Protein AF-0000000084337939 (afdb_homodimer)

Sequence (664 aa):
MADQPFLQAKAVSKIYNGKHAAGVRNITIDIKPAIITAIIGESGSGKSTLLRLLYGLLSPQEGRVSFKGEMIWGPEEKLIPGHDQMKMVTQHADDLNLFANVWDNIATLLPNTNLAYKKERSEQLLRQLNMLHMADKKVAMLSGGEKQRVAIARALALKPEVLFLDEPFNQVDTSFREGLQRDIRRIVDETGIAVIMVSHDPAEVLSMADELVVIRNGEIIEHGAPQELYNHPQNFYTAKLLSNCTVLDNQQAKSLGIETELQKVVIYPEWISIVQSFMPKKWIVTHSLFKGPYEELVLTHDDVSIKMFNLEMGKYPLGKGVNIKVSKHLAYMADQPFLQAKAVSKIYNGKHAAGVRNITIDIKPAIITAIIGESGSGKSTLLRLLYGLLSPQEGRVSFKGEMIWGPEEKLIPGHDQMKMVTQHADDLNLFANVWDNIATLLPNTNLAYKKERSEQLLRQLNMLHMADKKVAMLSGGEKQRVAIARALALKPEVLFLDEPFNQVDTSFREGLQRDIRRIVDETGIAVIMVSHDPAEVLSMADELVVIRNGEIIEHGAPQELYNHPQNFYTAKLLSNCTVLDNQQAKSLGIETELQKVVIYPEWISIVQSFMPKKWIVTHSLFKGPYEELVLTHDDVSIKMFNLEMGKYPLGKGVNIKVSKHLAY

Foldseek 3Di:
DPQFFAKWWAQFWDFDPDDLRQAAGGETDTFHFLFEEEEAEDPSLHQVRVLQCSFQQDPTPDTFIDGRRHTRHHVVVDVDGGDPLEEEDEQVLVQADQAAFLLCSQLVVDDPPDVPCSVVLSCVLCVLLVNNVRRRPGNVPDASLNSLSSSVSNRPSVPHQEYEYEASPVRPDPVSNVSRLVSVQVCSNVRRHYYYYYDQALVSCLVRGQKYFYGGNNYTDDIDGSVCCAQPNPDPNSVVSNAVWDKDAQVLVVVQVDHDPFGIKIAGQAQKDFDDDPDDFFWFFADWDDPDQWIWTWIDGDHDIGIHTGRPPPPHDGGDGTHMHGRDMDGD/DPQFFAKWWAQFWDFDPDDLRQAAGGETDTFHFLFEEEEAEDPSLHQVRVLQCSFQQDPTPDTFIDGSRHTRHHVVVDVDGGDPLEEEDEQVLVPADQAAFLLCSQLVVDDPPDVPCSVVLSCVLCVLLVNNVRRRPGNVPDASLNSLSSSVSNRPSVPHQEYEYEASPVRPDPVSNVSRLVSVQVCSNVRRHYYYYYDQALVSCLVRGQKYFYGGNNYTDDIDGSVCCAQPNPDPNSVVSNAVWDKDAQVLVVVQVDHDPFGIKIAGQAQKDFDDDPDDFFWFFADWDDPDQWIWTWIDGDHDIGIHTGRPPPPHDGGDGTHMHGRDMDGD

InterPro domains:
  IPR003439 ABC transporter-like, ATP-binding domain [PF00005] (25-170)
  IPR003439 ABC transporter-like, ATP-binding domain [PS50893] (7-242)
  IPR003593 AAA+ ATPase domain [SM00382] (33-219)
  IPR017871 ABC transporter-like, conserved site [PS00211] (142-156)
  IPR027417 P-loop containing nucleoside triphosphate hydrolase [G3DSA:3.40.50.300] (5-282)
  IPR027417 P-loop containing nucleoside triphosphate hydrolase [SSF52540] (4-248)
  IPR050093 ABC Transporter, Small Molecule Importer [PTHR42781] (1-305)

Solvent-accessible surface area (backbone atoms only — not comparable to full-atom values): 34999 Å² total; per-residue (Å²): 127,84,84,67,56,47,34,33,34,45,46,25,20,36,72,49,93,59,92,71,73,40,24,34,49,59,33,65,49,76,45,65,72,43,37,33,38,22,38,34,40,59,86,73,13,20,65,66,53,51,51,31,39,73,42,7,59,35,61,61,77,35,57,47,35,27,49,65,73,38,74,56,56,16,45,90,76,31,95,62,59,40,43,90,52,42,35,75,40,53,68,71,45,77,84,62,55,47,84,36,27,43,44,53,57,34,37,68,78,40,63,79,87,42,58,66,56,31,52,51,54,43,49,51,42,25,52,61,63,72,38,56,92,45,31,78,38,43,40,66,75,45,50,61,45,52,43,43,47,50,44,49,40,36,48,48,65,76,61,36,55,32,39,36,29,45,36,72,54,78,66,30,44,60,77,50,39,59,54,51,53,52,35,53,52,48,48,26,72,74,70,43,29,15,35,41,34,35,43,59,48,41,49,56,45,36,41,63,25,60,33,33,35,34,31,51,82,13,24,74,76,48,71,44,44,36,68,51,46,67,76,58,41,89,42,70,66,52,42,49,64,59,35,89,48,35,80,32,40,39,74,58,30,44,80,73,72,42,86,61,92,41,59,36,35,38,32,49,21,74,31,36,44,81,44,90,65,92,59,82,54,60,30,27,27,73,41,75,34,41,47,76,77,35,27,43,35,30,33,34,40,93,93,40,70,43,53,27,57,35,72,60,74,82,73,73,49,76,67,39,65,38,37,73,48,74,79,53,72,46,74,75,128,82,83,66,56,48,33,33,34,44,46,25,22,35,72,49,95,60,92,68,73,39,22,34,48,59,33,64,49,77,47,64,74,44,37,34,36,24,38,34,42,58,84,72,14,20,66,68,52,50,51,31,38,73,42,6,60,35,62,61,77,36,59,48,35,28,46,66,73,37,72,56,56,15,45,90,76,29,95,63,58,40,45,89,52,42,36,76,41,53,67,72,43,77,83,59,54,46,85,36,27,44,45,53,58,34,37,67,79,40,63,78,86,42,58,67,56,31,52,51,52,42,50,49,44,24,52,62,63,71,38,55,94,44,31,79,38,43,41,65,76,46,48,61,45,53,41,44,48,50,42,49,40,36,48,47,66,77,60,38,55,33,40,35,31,45,35,72,56,79,65,29,46,62,76,50,38,58,56,50,52,51,34,52,53,48,49,26,73,74,69,43,30,15,34,41,33,35,45,58,49,41,50,58,46,36,41,62,26,60,31,33,35,35,31,50,83,15,25,72,77,49,71,43,44,34,68,52,46,66,77,58,41,87,43,71,66,51,42,48,64,60,35,90,49,35,79,31,41,39,73,58,30,44,80,74,71,42,85,61,91,41,61,36,35,38,32,47,22,73,30,36,44,80,45,93,66,92,58,81,54,62,30,27,27,73,43,76,32,41,46,76,78,35,25,42,36,30,33,35,41,94,94,40,72,43,53,27,58,36,72,62,74,82,73,74,49,77,68,39,62,37,37,75,47,72,78,53,71,45,75,76

Nearest PDB structures (foldseek):
  1z47-assembly1_B-2  TM=8.584E-01  e=7.771E-30  Alicyclobacillus acidocaldarius
  2it1-assembly1_B  TM=7.728E-01  e=3.996E-30  Pyrococcus horikoshii
  3fvq-assembly1_B  TM=7.270E-01  e=9.755E-27  Neisseria gonorrhoeae FA 1090
  3fvq-assembly1_A  TM=7.275E-01  e=2.274E-26  Neisseria gonorrhoeae FA 1090
  4hzi-assembly1_A  TM=7.773E-01  e=5.759E-18  Leptospira interrogans serovar Copenhageni str. Fiocruz L1-130

Secondary structure (DSSP, 8-state):
-----SEEEEEEEEE-SSSS--EEEEEEEEEPTTSEEEEE--TTSSHHHHHHHHHTSS--SEEEEEETTEEPP-TTT-SS-S-TTEEEE-TT-TT--TTSBHHHHHHTTS-TT-HHHHHHHHHHHHHHTT-GGGTTSBGGGS-HHHHHHHHHHHHHHT--SEEEEESTTTTS-HHHHHHHHHHHHHHHHHH--EEEEEES-HHHHHHH-SEEEEEETTEEEEEE-HHHHHHS-SSHHHHHHHS--EEE-HHHHHTTT---SSS-EEE-GGGEEEE--SSPP-EEEEEEEE-SSSEEEEEEETTEEEEEEE-STTSS-TT-EEEEEE---EE-/-----SEEEEEEEEE-SSSS--EEEEEEEEEPTTSEEEEE--TTSSHHHHHHHHHTSS--SEEEEEETTEEPP-TTT-SS-S-TTEEEE-TT-TTS-TTSBHHHHHHTTS-TT-HHHHHHHHHHHHHHTT-GGGTTSBGGGS-HHHHHHHHHHHHHHT--SEEEEESTTTTS-HHHHHHHHHHHHHHHHHH--EEEEEES-HHHHHHH-SEEEEEETTEEEEEE-HHHHHHS-SSHHHHHHHS--EEE-HHHHHTTT---SSS-EEE-GGGEEEE--SSPP-EEEEEEEE-SSSEEEEEEETTEEEEEEE-STTSS-TT-EEEEEE---EE-

Structure (mmCIF, N/CA/C/O backbone):
data_AF-0000000084337939-model_v1
#
loop_
_entity.id
_entity.type
_entity.pdbx_description
1 polymer 'ABC transporter domain-containing protein'
#
loop_
_atom_site.group_PDB
_atom_site.id
_atom_site.type_symbol
_atom_site.label_atom_id
_atom_site.label_alt_id
_atom_site.label_comp_id
_atom_site.label_asym_id
_atom_site.label_entity_id
_atom_site.label_seq_id
_atom_site.pdbx_PDB_ins_code
_atom_site.Cartn_x
_atom_site.Cartn_y
_atom_site.Cartn_z
_atom_site.occupancy
_atom_site.B_iso_or_equiv
_atom_site.auth_seq_id
_atom_site.auth_comp_id
_atom_site.auth_asym_id
_atom_site.auth_atom_id
_atom_site.pdbx_PDB_model_num
ATOM 1 N N . MET A 1 1 ? 16.766 39.406 16.25 1 34.69 1 MET A N 1
ATOM 2 C CA . MET A 1 1 ? 16.531 38.219 17.078 1 34.69 1 MET A CA 1
ATOM 3 C C . MET A 1 1 ? 16.438 36.969 16.219 1 34.69 1 MET A C 1
ATOM 5 O O . MET A 1 1 ? 15.719 36.938 15.219 1 34.69 1 MET A O 1
ATOM 9 N N . ALA A 1 2 ? 17.344 36.156 16.141 1 52.28 2 ALA A N 1
ATOM 10 C CA . ALA A 1 2 ? 17.453 35 15.25 1 52.28 2 ALA A CA 1
ATOM 11 C C . ALA A 1 2 ? 16.203 34.156 15.305 1 52.28 2 ALA A C 1
ATOM 13 O O . ALA A 1 2 ? 15.703 33.844 16.391 1 52.28 2 ALA A O 1
ATOM 14 N N . ASP A 1 3 ? 15.25 34.062 14.266 1 68.69 3 ASP A N 1
ATOM 15 C CA . ASP A 1 3 ? 13.977 33.375 14.148 1 68.69 3 ASP A CA 1
ATOM 16 C C . ASP A 1 3 ? 14.062 31.969 14.773 1 68.69 3 ASP A C 1
ATOM 18 O O . ASP A 1 3 ? 14.93 31.172 14.414 1 68.69 3 ASP A O 1
ATOM 22 N N . GLN A 1 4 ? 13.617 31.656 15.898 1 84.31 4 GLN A N 1
ATOM 23 C CA . GLN A 1 4 ? 13.594 30.422 16.703 1 84.31 4 GLN A CA 1
ATOM 24 C C . GLN A 1 4 ? 12.977 29.281 15.914 1 84.31 4 GLN A C 1
ATOM 26 O O . GLN A 1 4 ? 11.938 29.438 15.273 1 84.31 4 GLN A O 1
ATOM 31 N N . PRO A 1 5 ? 13.773 28.156 15.93 1 90 5 PRO A N 1
ATOM 32 C CA . PRO A 1 5 ? 13.234 27 15.195 1 90 5 PRO A CA 1
ATOM 33 C C . PRO A 1 5 ? 11.945 26.469 15.82 1 90 5 PRO A C 1
ATOM 35 O O . PRO A 1 5 ? 11.781 26.5 17.047 1 90 5 PRO A O 1
ATOM 38 N N . PHE A 1 6 ? 11.047 26.047 15.055 1 95.19 6 PHE A N 1
ATOM 39 C CA . PHE A 1 6 ? 9.75 25.531 15.477 1 95.19 6 PHE A CA 1
ATOM 40 C C . PHE A 1 6 ? 9.906 24.219 16.234 1 95.19 6 PHE A C 1
ATOM 42 O O . PHE A 1 6 ? 9.75 24.172 17.453 1 95.19 6 PHE A O 1
ATOM 49 N N . LEU A 1 7 ? 10.398 23.188 15.688 1 96.12 7 LEU A N 1
ATOM 50 C CA . LEU A 1 7 ? 10.758 21.906 16.266 1 96.12 7 LEU A CA 1
ATOM 51 C C . LEU A 1 7 ? 12.102 21.422 15.734 1 96.12 7 LEU A C 1
ATOM 53 O O . LEU A 1 7 ? 12.266 21.25 14.523 1 96.12 7 LEU A O 1
ATOM 57 N N . GLN A 1 8 ? 13.008 21.172 16.688 1 95.94 8 GLN A N 1
ATOM 58 C CA . GLN A 1 8 ? 14.367 20.906 16.234 1 95.94 8 GLN A CA 1
ATOM 59 C C . GLN A 1 8 ? 14.992 19.766 17.047 1 95.94 8 GLN A C 1
ATOM 61 O O . GLN A 1 8 ? 14.844 19.703 18.266 1 95.94 8 GLN A O 1
ATOM 66 N N . ALA A 1 9 ? 15.586 18.891 16.359 1 95.88 9 ALA A N 1
ATOM 67 C CA . ALA A 1 9 ? 16.531 17.938 16.938 1 95.88 9 ALA A CA 1
ATOM 68 C C . ALA A 1 9 ? 17.953 18.281 16.562 1 95.88 9 ALA A C 1
ATOM 70 O O . ALA A 1 9 ? 18.266 18.484 15.383 1 95.88 9 ALA A O 1
ATOM 71 N N . LYS A 1 10 ? 18.797 18.359 17.562 1 95.88 10 LYS A N 1
ATOM 72 C CA . LYS A 1 10 ? 20.203 18.688 17.328 1 95.88 10 LYS A CA 1
ATOM 73 C C . LYS A 1 10 ? 21.109 17.578 17.828 1 95.88 10 LYS A C 1
ATOM 75 O O . LYS A 1 10 ? 21.25 17.375 19.031 1 95.88 10 LYS A O 1
ATOM 80 N N . ALA A 1 11 ? 21.781 16.859 16.859 1 96.56 11 ALA A N 1
ATOM 81 C CA . ALA A 1 11 ? 22.75 15.812 17.125 1 96.56 11 ALA A CA 1
ATOM 82 C C . ALA A 1 11 ? 22.188 14.766 18.078 1 96.56 11 ALA A C 1
ATOM 84 O O . ALA A 1 11 ? 22.844 14.391 19.062 1 96.56 11 ALA A O 1
ATOM 85 N N . VAL A 1 12 ? 21.047 14.359 17.828 1 95.19 12 VAL A N 1
ATOM 86 C CA . VAL A 1 12 ? 20.312 13.469 18.734 1 95.19 12 VAL A CA 1
ATOM 87 C C . VAL A 1 12 ? 20.688 12.023 18.453 1 95.19 12 VAL A C 1
ATOM 89 O O . VAL A 1 12 ? 20.75 11.602 17.297 1 95.19 12 VAL A O 1
ATOM 92 N N . SER A 1 13 ? 21 11.344 19.516 1 94.5 13 SER A N 1
ATOM 93 C CA . SER A 1 13 ? 21.297 9.922 19.422 1 94.5 13 SER A CA 1
ATOM 94 C C . SER A 1 13 ? 20.547 9.125 20.484 1 94.5 13 SER A C 1
ATOM 96 O O . SER A 1 13 ? 20.344 9.617 21.609 1 94.5 13 SER A O 1
ATOM 98 N N . LYS A 1 14 ? 20.031 8.055 20.141 1 91.62 14 LYS A N 1
ATOM 99 C CA . LYS A 1 14 ? 19.422 7.07 21.016 1 91.62 14 LYS A CA 1
ATOM 100 C C . LYS A 1 14 ? 19.656 5.652 20.5 1 91.62 14 LYS A C 1
ATOM 102 O O . LYS A 1 14 ? 19.094 5.258 19.484 1 91.62 14 LYS A O 1
ATOM 107 N N . ILE A 1 15 ? 20.5 4.914 21.188 1 84.06 15 ILE A N 1
ATOM 108 C CA . ILE A 1 15 ? 20.828 3.561 20.781 1 84.06 15 ILE A CA 1
ATOM 109 C C . ILE A 1 15 ? 20.312 2.559 21.797 1 84.06 15 ILE A C 1
ATOM 111 O O . ILE A 1 15 ? 20.469 2.762 23.016 1 84.06 15 ILE A O 1
ATOM 115 N N . TYR A 1 16 ? 19.422 1.745 21.453 1 75.06 16 TYR A N 1
ATOM 116 C CA . TYR A 1 16 ? 18.891 0.717 22.344 1 75.06 16 TYR A CA 1
ATOM 117 C C . TYR A 1 16 ? 19.922 -0.386 22.562 1 75.06 16 TYR A C 1
ATOM 119 O O . TYR A 1 16 ? 20.719 -0.698 21.672 1 75.06 16 TYR A O 1
ATOM 127 N N . ASN A 1 17 ? 20.188 -0.694 23.891 1 61.44 17 ASN A N 1
ATOM 128 C CA . ASN A 1 17 ? 21.094 -1.763 24.281 1 61.44 17 ASN A CA 1
ATOM 129 C C . ASN A 1 17 ? 20.625 -3.119 23.781 1 61.44 17 ASN A C 1
ATOM 131 O O . ASN A 1 17 ? 19.422 -3.381 23.703 1 61.44 17 ASN A O 1
ATOM 135 N N . GLY A 1 18 ? 21.344 -3.783 22.797 1 52.69 18 GLY A N 1
ATOM 136 C CA . GLY A 1 18 ? 21.203 -5.125 22.25 1 52.69 18 GLY A CA 1
ATOM 137 C C . GLY A 1 18 ? 21.719 -5.246 20.828 1 52.69 18 GLY A C 1
ATOM 138 O O . GLY A 1 18 ? 22.219 -4.277 20.25 1 52.69 18 GLY A O 1
ATOM 139 N N . LYS A 1 19 ? 21.734 -6.465 20.375 1 44.91 19 LYS A N 1
ATOM 140 C CA . LYS A 1 19 ? 22.391 -6.891 19.141 1 44.91 19 LYS A CA 1
ATOM 141 C C . LYS A 1 19 ? 21.859 -6.113 17.938 1 44.91 19 LYS A C 1
ATOM 143 O O . LYS A 1 19 ? 22.469 -6.125 16.859 1 44.91 19 LYS A O 1
ATOM 148 N N . HIS A 1 20 ? 20.641 -5.82 17.828 1 48.59 20 HIS A N 1
ATOM 149 C CA . HIS A 1 20 ? 20.188 -5.078 16.656 1 48.59 20 HIS A CA 1
ATOM 150 C C . HIS A 1 20 ? 20.078 -3.588 16.953 1 48.59 20 HIS A C 1
ATOM 152 O O . HIS A 1 20 ? 19.172 -3.156 17.656 1 48.59 20 HIS A O 1
ATOM 158 N N . ALA A 1 21 ? 21.188 -2.971 17 1 50.62 21 ALA A N 1
ATOM 159 C CA . ALA A 1 21 ? 21.391 -1.545 17.234 1 50.62 21 ALA A CA 1
ATOM 160 C C . ALA A 1 21 ? 20.328 -0.715 16.531 1 50.62 21 ALA A C 1
ATOM 162 O O . ALA A 1 21 ? 20.422 -0.474 15.32 1 50.62 21 ALA A O 1
ATOM 163 N N . ALA A 1 22 ? 18.938 -0.83 16.984 1 64.31 22 ALA A N 1
ATOM 164 C CA . ALA A 1 22 ? 17.875 0.017 16.438 1 64.31 22 ALA A CA 1
ATOM 165 C C . ALA A 1 22 ? 17.812 1.359 17.156 1 64.31 22 ALA A C 1
ATOM 167 O O . ALA A 1 22 ? 18.203 1.465 18.312 1 64.31 22 ALA A O 1
ATOM 168 N N . GLY A 1 23 ? 17.891 2.375 16.422 1 85.81 23 GLY A N 1
ATOM 169 C CA . GLY A 1 23 ? 17.766 3.729 16.938 1 85.81 23 GLY A CA 1
ATOM 170 C C . GLY A 1 23 ? 18.172 4.789 15.93 1 85.81 23 GLY A C 1
ATOM 171 O O . GLY A 1 23 ? 17.969 4.629 14.727 1 85.81 23 GLY A O 1
ATOM 172 N N . VAL A 1 24 ? 18.531 5.914 16.516 1 93.88 24 VAL A N 1
ATOM 173 C CA . VAL A 1 24 ? 18.953 7.035 15.688 1 93.88 24 VAL A CA 1
ATOM 174 C C . VAL A 1 24 ? 20.328 7.52 16.125 1 93.88 24 VAL A C 1
ATOM 176 O O . VAL A 1 24 ? 20.688 7.41 17.297 1 93.88 24 VAL A O 1
ATOM 179 N N . ARG A 1 25 ? 21.125 7.969 15.141 1 93.88 25 ARG A N 1
ATOM 180 C CA . ARG A 1 25 ? 22.5 8.414 15.367 1 93.88 25 ARG A CA 1
ATOM 181 C C . ARG A 1 25 ? 22.719 9.82 14.82 1 93.88 25 ARG A C 1
ATOM 183 O O . ARG A 1 25 ? 22.641 10.047 13.609 1 93.88 25 ARG A O 1
ATOM 190 N N . ASN A 1 26 ? 22.969 10.719 15.719 1 95.25 26 ASN A N 1
ATOM 191 C CA . ASN A 1 26 ? 23.406 12.07 15.398 1 95.25 26 ASN A CA 1
ATOM 192 C C . ASN A 1 26 ? 22.453 12.75 14.414 1 95.25 26 ASN A C 1
ATOM 194 O O . ASN A 1 26 ? 22.891 13.273 13.383 1 95.25 26 ASN A O 1
ATOM 198 N N . ILE A 1 27 ? 21.266 12.711 14.703 1 96.31 27 ILE A N 1
ATOM 199 C CA . ILE A 1 27 ? 20.234 13.289 13.836 1 96.31 27 ILE A CA 1
ATOM 200 C C . ILE A 1 27 ? 20.078 14.773 14.141 1 96.31 27 ILE A C 1
ATOM 202 O O . ILE A 1 27 ? 19.891 15.164 15.297 1 96.31 27 ILE A O 1
ATOM 206 N N . THR A 1 28 ? 20.25 15.57 13.172 1 96.75 28 THR A N 1
ATOM 207 C CA . THR A 1 28 ? 19.906 16.984 13.211 1 96.75 28 THR A CA 1
ATOM 208 C C . THR A 1 28 ? 18.844 17.312 12.164 1 96.75 28 THR A C 1
ATOM 210 O O . THR A 1 28 ? 19.016 17 10.977 1 96.75 28 THR A O 1
ATOM 213 N N . ILE A 1 29 ? 17.781 17.875 12.617 1 96.06 29 ILE A N 1
ATOM 214 C CA . ILE A 1 29 ? 16.703 18.188 11.688 1 96.06 29 ILE A CA 1
ATOM 215 C C . ILE A 1 29 ? 15.867 19.344 12.242 1 96.06 29 ILE A C 1
ATOM 217 O O . ILE A 1 29 ? 15.672 19.453 13.453 1 96.06 29 ILE A O 1
ATOM 221 N N . ASP A 1 30 ? 15.43 20.172 11.352 1 95.94 30 ASP A N 1
ATOM 222 C CA . ASP A 1 30 ? 14.523 21.281 11.656 1 95.94 30 ASP A CA 1
ATOM 223 C C . ASP A 1 30 ? 13.164 21.078 10.977 1 95.94 30 ASP A C 1
ATOM 225 O O . ASP A 1 30 ? 13.078 21.062 9.75 1 95.94 30 ASP A O 1
ATOM 229 N N . ILE A 1 31 ? 12.188 20.969 11.789 1 96.12 31 ILE A N 1
ATOM 230 C CA . ILE A 1 31 ? 10.828 20.812 11.273 1 96.12 31 ILE A CA 1
ATOM 231 C C . ILE A 1 31 ? 10.141 22.188 11.234 1 96.12 31 ILE A C 1
ATOM 233 O O . ILE A 1 31 ? 10.133 22.906 12.234 1 96.12 31 ILE A O 1
ATOM 237 N N . LYS A 1 32 ? 9.562 22.5 10.102 1 96.19 32 LYS A N 1
ATOM 238 C CA . LYS A 1 32 ? 8.883 23.766 9.914 1 96.19 32 LYS A CA 1
ATOM 239 C C . LYS A 1 32 ? 7.414 23.688 10.336 1 96.19 32 LYS A C 1
ATOM 241 O O . LYS A 1 32 ? 6.824 22.594 10.312 1 96.19 32 LYS A O 1
ATOM 246 N N . PRO A 1 33 ? 6.895 24.766 10.75 1 96.06 33 PRO A N 1
ATOM 247 C CA . PRO A 1 33 ? 5.473 24.797 11.102 1 96.06 33 PRO A CA 1
ATOM 248 C C . PRO A 1 33 ? 4.566 24.781 9.867 1 96.06 33 PRO A C 1
ATOM 250 O O . PRO A 1 33 ? 5.016 25.094 8.766 1 96.06 33 PRO A O 1
ATOM 253 N N . ALA A 1 34 ? 3.369 24.297 10.016 1 96.62 34 ALA A N 1
ATOM 254 C CA . ALA A 1 34 ? 2.242 24.484 9.102 1 96.62 34 ALA A CA 1
ATOM 255 C C . ALA A 1 34 ? 2.445 23.688 7.816 1 96.62 34 ALA A C 1
ATOM 257 O O . ALA A 1 34 ? 1.892 24.031 6.77 1 96.62 34 ALA A O 1
ATOM 258 N N . ILE A 1 35 ? 3.322 22.672 7.871 1 97.25 35 ILE A N 1
ATOM 259 C CA . ILE A 1 35 ? 3.506 21.828 6.695 1 97.25 35 ILE A CA 1
ATOM 260 C C . ILE A 1 35 ? 3.531 20.359 7.117 1 97.25 35 ILE A C 1
ATOM 262 O O . ILE A 1 35 ? 3.521 20.047 8.312 1 97.25 35 ILE A O 1
ATOM 266 N N . ILE A 1 36 ? 3.518 19.516 6.184 1 97.94 36 ILE A N 1
ATOM 267 C CA . ILE A 1 36 ? 3.652 18.078 6.406 1 97.94 36 ILE A CA 1
ATOM 268 C C . ILE A 1 36 ? 5.086 17.641 6.125 1 97.94 36 ILE A C 1
ATOM 270 O O . ILE A 1 36 ? 5.57 17.766 4.996 1 97.94 36 ILE A O 1
ATOM 274 N N . THR A 1 37 ? 5.746 17.203 7.152 1 98.44 37 THR A N 1
ATOM 275 C CA . THR A 1 37 ? 7.051 16.562 7.02 1 98.44 37 THR A CA 1
ATOM 276 C C . THR A 1 37 ? 6.926 15.047 7.102 1 98.44 37 THR A C 1
ATOM 278 O O . THR A 1 37 ? 6.441 14.516 8.102 1 98.44 37 THR A O 1
ATOM 281 N N . ALA A 1 38 ? 7.34 14.398 6.039 1 98.12 38 ALA A N 1
ATOM 282 C CA . ALA A 1 38 ? 7.277 12.938 6.027 1 98.12 38 ALA A CA 1
ATOM 283 C C . ALA A 1 38 ? 8.664 12.328 6.188 1 98.12 38 ALA A C 1
ATOM 285 O O . ALA A 1 38 ? 9.641 12.836 5.625 1 98.12 38 ALA A O 1
ATOM 286 N N . ILE A 1 39 ? 8.711 11.297 6.957 1 97.44 39 ILE A N 1
ATOM 287 C CA . ILE A 1 39 ? 9.93 10.516 7.172 1 97.44 39 ILE A CA 1
ATOM 288 C C . ILE A 1 39 ? 9.758 9.125 6.574 1 97.44 39 ILE A C 1
ATOM 290 O O . ILE A 1 39 ? 8.797 8.414 6.883 1 97.44 39 ILE A O 1
ATOM 294 N N . ILE A 1 40 ? 10.703 8.758 5.691 1 96.06 40 ILE A N 1
ATOM 295 C CA . ILE A 1 40 ? 10.625 7.453 5.043 1 96.06 40 ILE A CA 1
ATOM 296 C C . ILE A 1 40 ? 11.938 6.703 5.223 1 96.06 40 ILE A C 1
ATOM 298 O O . ILE A 1 40 ? 13 7.32 5.348 1 96.06 40 ILE A O 1
ATOM 302 N N . GLY A 1 41 ? 11.891 5.457 5.27 1 91.69 41 GLY A N 1
ATOM 303 C CA . GLY A 1 41 ? 13.008 4.539 5.441 1 91.69 41 GLY A CA 1
ATOM 304 C C . GLY A 1 41 ? 12.578 3.094 5.582 1 91.69 41 GLY A C 1
ATOM 305 O O . GLY A 1 41 ? 11.391 2.811 5.781 1 91.69 41 GLY A O 1
ATOM 306 N N . GLU A 1 42 ? 13.547 2.24 5.43 1 85.25 42 GLU A N 1
ATOM 307 C CA . GLU A 1 42 ? 13.258 0.817 5.586 1 85.25 42 GLU A CA 1
ATOM 308 C C . GLU A 1 42 ? 12.875 0.486 7.023 1 85.25 42 GLU A C 1
ATOM 310 O O . GLU A 1 42 ? 13.047 1.311 7.926 1 85.25 42 GLU A O 1
ATOM 315 N N . SER A 1 43 ? 12.273 -0.682 7.164 1 78.38 43 SER A N 1
ATOM 316 C CA . SER A 1 43 ? 11.953 -1.13 8.516 1 78.38 43 SER A CA 1
ATOM 317 C C . SER A 1 43 ? 13.195 -1.165 9.398 1 78.38 43 SER A C 1
ATOM 319 O O . SER A 1 43 ? 14.266 -1.601 8.961 1 78.38 43 SER A O 1
ATOM 321 N N . GLY A 1 44 ? 13.055 -0.678 10.539 1 79.12 44 GLY A N 1
ATOM 322 C CA . GLY A 1 44 ? 14.172 -0.689 11.477 1 79.12 44 GLY A CA 1
ATOM 323 C C . GLY A 1 44 ? 15.133 0.465 11.281 1 79.12 44 GLY A C 1
ATOM 324 O O . GLY A 1 44 ? 16.188 0.51 11.898 1 79.12 44 GLY A O 1
ATOM 325 N N . SER A 1 45 ? 14.758 1.383 10.453 1 87.75 45 SER A N 1
ATOM 326 C CA . SER A 1 45 ? 15.695 2.457 10.133 1 87.75 45 SER A CA 1
ATOM 327 C C . SER A 1 45 ? 15.719 3.518 11.227 1 87.75 45 SER A C 1
ATOM 329 O O . SER A 1 45 ? 16.562 4.406 11.219 1 87.75 45 SER A O 1
ATOM 331 N N . GLY A 1 46 ? 14.742 3.473 12.141 1 89.75 46 GLY A N 1
ATOM 332 C CA . GLY A 1 46 ? 14.75 4.41 13.25 1 89.75 46 GLY A CA 1
ATOM 333 C C . GLY A 1 46 ? 13.625 5.422 13.188 1 89.75 46 GLY A C 1
ATOM 334 O O . GLY A 1 46 ? 13.555 6.336 14.016 1 89.75 46 GLY A O 1
ATOM 335 N N . LYS A 1 47 ? 12.703 5.301 12.25 1 91.81 47 LYS A N 1
ATOM 336 C CA . LYS A 1 47 ? 11.625 6.266 12.031 1 91.81 47 LYS A CA 1
ATOM 337 C C . LYS A 1 47 ? 10.805 6.473 13.297 1 91.81 47 LYS A C 1
ATOM 339 O O . LYS A 1 47 ? 10.625 7.605 13.75 1 91.81 47 LYS A O 1
ATOM 344 N N . SER A 1 48 ? 10.375 5.375 13.977 1 88.19 48 SER A N 1
ATOM 345 C CA . SER A 1 48 ? 9.539 5.449 15.172 1 88.19 48 SER A CA 1
ATOM 346 C C . SER A 1 48 ? 10.32 6.016 16.344 1 88.19 48 SER A C 1
ATOM 348 O O . SER A 1 48 ? 9.781 6.789 17.141 1 88.19 48 SER A O 1
ATOM 350 N N . THR A 1 49 ? 11.539 5.645 16.469 1 90.56 49 THR A N 1
ATOM 351 C CA . THR A 1 49 ? 12.383 6.188 17.516 1 90.56 49 THR A CA 1
ATOM 352 C C . THR A 1 49 ? 12.508 7.703 17.375 1 90.56 49 THR A C 1
ATOM 354 O O . THR A 1 49 ? 12.375 8.43 18.359 1 90.56 49 THR A O 1
ATOM 357 N N . LEU A 1 50 ? 12.742 8.094 16.172 1 94.06 50 LEU A N 1
ATOM 358 C CA . LEU A 1 50 ? 12.875 9.531 15.938 1 94.06 50 LEU A CA 1
ATOM 359 C C . LEU A 1 50 ? 11.578 10.258 16.297 1 94.06 50 LEU A C 1
ATOM 361 O O . LEU A 1 50 ? 11.617 11.297 16.969 1 94.06 50 LEU A O 1
ATOM 365 N N . LEU A 1 51 ? 10.43 9.719 15.906 1 93.56 51 LEU A N 1
ATOM 366 C CA . LEU A 1 51 ? 9.148 10.328 16.219 1 93.56 51 LEU A CA 1
ATOM 367 C C . LEU A 1 51 ? 8.953 10.445 17.719 1 93.56 51 LEU A C 1
ATOM 369 O O . LEU A 1 51 ? 8.523 11.492 18.219 1 93.56 51 LEU A O 1
ATOM 373 N N . ARG A 1 52 ? 9.312 9.453 18.438 1 91.81 52 ARG A N 1
ATOM 374 C CA . ARG A 1 52 ? 9.133 9.422 19.891 1 91.81 52 ARG A CA 1
ATOM 375 C C . ARG A 1 52 ? 10.07 10.406 20.578 1 91.81 52 ARG A C 1
ATOM 377 O O . ARG A 1 52 ? 9.719 10.992 21.594 1 91.81 52 ARG A O 1
ATOM 384 N N . LEU A 1 53 ? 11.211 10.547 20.016 1 92.94 53 LEU A N 1
ATOM 385 C CA . LEU A 1 53 ? 12.148 11.531 20.531 1 92.94 53 LEU A CA 1
ATOM 386 C C . LEU A 1 53 ? 11.625 12.945 20.328 1 92.94 53 LEU A C 1
ATOM 388 O O . LEU A 1 53 ? 11.664 13.766 21.25 1 92.94 53 LEU A O 1
ATOM 392 N N . LEU A 1 54 ? 11.117 13.164 19.125 1 94.56 54 LEU A N 1
ATOM 393 C CA . LEU A 1 54 ? 10.594 14.484 18.812 1 94.56 54 LEU A CA 1
ATOM 394 C C . LEU A 1 54 ? 9.375 14.805 19.672 1 94.56 54 LEU A C 1
ATOM 396 O O . LEU A 1 54 ? 9.164 15.961 20.047 1 94.56 54 LEU A O 1
ATOM 400 N N . TYR A 1 55 ? 8.625 13.781 19.969 1 93.25 55 TYR A N 1
ATOM 401 C CA . TYR A 1 55 ? 7.402 13.945 20.734 1 93.25 55 TYR A CA 1
ATOM 402 C C . TYR A 1 55 ? 7.703 14.039 22.234 1 93.25 55 TYR A C 1
ATOM 404 O O . TYR A 1 55 ? 6.887 14.547 23 1 93.25 55 TYR A O 1
ATOM 412 N N . GLY A 1 56 ? 8.82 13.484 22.656 1 90.75 56 GLY A N 1
ATOM 413 C CA . GLY A 1 56 ? 9.203 13.508 24.062 1 90.75 56 GLY A CA 1
ATOM 414 C C . GLY A 1 56 ? 8.812 12.25 24.812 1 90.75 56 GLY A C 1
ATOM 415 O O . GLY A 1 56 ? 8.758 12.242 26.047 1 90.75 56 GLY A O 1
ATOM 416 N N . LEU A 1 57 ? 8.469 11.203 24.062 1 89.62 57 LEU A N 1
ATOM 417 C CA . LEU A 1 57 ? 8.172 9.922 24.688 1 89.62 57 LEU A CA 1
ATOM 418 C C . LEU A 1 57 ? 9.461 9.188 25.062 1 89.62 57 LEU A C 1
ATOM 420 O O . LEU A 1 57 ? 9.43 8.242 25.859 1 89.62 57 LEU A O 1
ATOM 424 N N . LEU A 1 58 ? 10.539 9.586 24.422 1 88.75 58 LEU A N 1
ATOM 425 C CA . LEU A 1 58 ? 11.875 9.062 24.688 1 88.75 58 LEU A CA 1
ATOM 426 C C . LEU A 1 58 ? 12.859 10.203 24.969 1 88.75 58 LEU A C 1
ATOM 428 O O . LEU A 1 58 ? 12.688 11.312 24.453 1 88.75 58 LEU A O 1
ATOM 432 N N . SER A 1 59 ? 13.867 9.867 25.75 1 90.56 59 SER A N 1
ATOM 433 C CA . SER A 1 59 ? 14.945 10.828 25.984 1 90.56 59 SER A CA 1
ATOM 434 C C . SER A 1 59 ? 16.172 10.484 25.156 1 90.56 59 SER A C 1
ATOM 436 O O . SER A 1 59 ? 16.594 9.328 25.094 1 90.56 59 SER A O 1
ATOM 438 N N . PRO A 1 60 ? 16.656 11.508 24.578 1 92 60 PRO A N 1
ATOM 439 C CA . PRO A 1 60 ? 17.891 11.242 23.844 1 92 60 PRO A CA 1
ATOM 440 C C . PRO A 1 60 ? 19.078 10.922 24.766 1 92 60 PRO A C 1
ATOM 442 O O . PRO A 1 60 ? 19.109 11.383 25.906 1 92 60 PRO A O 1
ATOM 445 N N . GLN A 1 61 ? 20 10.117 24.281 1 91.75 61 GLN A N 1
ATOM 446 C CA . GLN A 1 61 ? 21.25 9.867 25 1 91.75 61 GLN A CA 1
ATOM 447 C C . GLN A 1 61 ? 22.25 10.992 24.766 1 91.75 61 GLN A C 1
ATOM 449 O O . GLN A 1 61 ? 23.031 11.344 25.656 1 91.75 61 GLN A O 1
ATOM 454 N N . GLU A 1 62 ? 22.219 11.438 23.547 1 94.25 62 GLU A N 1
ATOM 455 C CA . GLU A 1 62 ? 23.031 12.586 23.141 1 94.25 62 GLU A CA 1
ATOM 456 C C . GLU A 1 62 ? 22.188 13.586 22.344 1 94.25 62 GLU A C 1
ATOM 458 O O . GLU A 1 62 ? 21.219 13.211 21.703 1 94.25 62 GLU A O 1
ATOM 463 N N . GLY A 1 63 ? 22.562 14.789 22.469 1 94.56 63 GLY A N 1
ATOM 464 C CA . GLY A 1 63 ? 21.859 15.828 21.719 1 94.56 63 GLY A CA 1
ATOM 465 C C . GLY A 1 63 ? 20.625 16.344 22.453 1 94.56 63 GLY A C 1
ATOM 466 O O . GLY A 1 63 ? 20.484 16.141 23.656 1 94.56 63 GLY A O 1
ATOM 467 N N . ARG A 1 64 ? 19.859 17.141 21.688 1 94.31 64 ARG A N 1
ATOM 468 C CA . ARG A 1 64 ? 18.688 17.734 22.328 1 94.31 64 ARG A CA 1
ATOM 469 C C . ARG A 1 64 ? 17.578 17.953 21.312 1 94.31 64 ARG A C 1
ATOM 471 O O . ARG A 1 64 ? 17.844 18.156 20.125 1 94.31 64 ARG A O 1
ATOM 478 N N . VAL A 1 65 ? 16.406 17.891 21.828 1 94.69 65 VAL A N 1
ATOM 479 C CA . VAL A 1 65 ? 15.203 18.234 21.094 1 94.69 65 VAL A CA 1
ATOM 480 C C . VAL A 1 65 ? 14.539 19.469 21.703 1 94.69 65 VAL A C 1
ATOM 482 O O . VAL A 1 65 ? 14.453 19.578 22.922 1 94.69 65 VAL A O 1
ATOM 485 N N . SER A 1 66 ? 14.172 20.391 20.844 1 94.88 66 SER A N 1
ATOM 486 C CA . SER A 1 66 ? 13.555 21.625 21.344 1 94.88 66 SER A CA 1
ATOM 487 C C . SER A 1 66 ? 12.328 22 20.516 1 94.88 66 SER A C 1
ATOM 489 O O . SER A 1 66 ? 12.25 21.672 19.328 1 94.88 66 SER A O 1
ATOM 491 N N . PHE A 1 67 ? 11.391 22.609 21.172 1 94.69 67 PHE A N 1
ATOM 492 C CA . PHE A 1 67 ? 10.18 23.156 20.578 1 94.69 67 PHE A CA 1
ATOM 493 C C . PHE A 1 67 ? 10.039 24.641 20.891 1 94.69 67 PHE A C 1
ATOM 495 O O . PHE A 1 67 ? 9.953 25.016 22.062 1 94.69 67 PHE A O 1
ATOM 502 N N . LYS A 1 68 ? 10.102 25.422 19.875 1 94 68 LYS A N 1
ATOM 503 C CA . LYS A 1 68 ? 10.062 26.875 20.031 1 94 68 LYS A CA 1
ATOM 504 C C . LYS A 1 68 ? 11.117 27.344 21.031 1 94 68 LYS A C 1
ATOM 506 O O . LYS A 1 68 ? 10.828 28.141 21.922 1 94 68 LYS A O 1
ATOM 511 N N . GLY A 1 69 ? 12.258 26.688 20.891 1 89.44 69 GLY A N 1
ATOM 512 C CA . GLY A 1 69 ? 13.406 27.125 21.656 1 89.44 69 GLY A CA 1
ATOM 513 C C . GLY A 1 69 ? 13.5 26.453 23.031 1 89.44 69 GLY A C 1
ATOM 514 O O . GLY A 1 69 ? 14.523 26.562 23.703 1 89.44 69 GLY A O 1
ATOM 515 N N . GLU A 1 70 ? 12.469 25.797 23.422 1 90.19 70 GLU A N 1
ATOM 516 C CA . GLU A 1 70 ? 12.461 25.156 24.734 1 90.19 70 GLU A CA 1
ATOM 517 C C . GLU A 1 70 ? 12.742 23.656 24.625 1 90.19 70 GLU A C 1
ATOM 519 O O . GLU A 1 70 ? 12.195 22.984 23.75 1 90.19 70 GLU A O 1
ATOM 524 N N . MET A 1 71 ? 13.516 23.219 25.469 1 89.19 71 MET A N 1
ATOM 525 C CA . MET A 1 71 ? 13.891 21.797 25.469 1 89.19 71 MET A CA 1
ATOM 526 C C . MET A 1 71 ? 12.68 20.922 25.734 1 89.19 71 MET A C 1
ATOM 528 O O . MET A 1 71 ? 11.852 21.234 26.594 1 89.19 71 MET A O 1
ATOM 532 N N . ILE A 1 72 ? 12.531 19.922 24.969 1 89.12 72 ILE A N 1
ATOM 533 C CA . ILE A 1 72 ? 11.508 18.906 25.203 1 89.12 72 ILE A CA 1
ATOM 534 C C . ILE A 1 72 ? 12.023 17.875 26.203 1 89.12 72 ILE A C 1
ATOM 536 O O . ILE A 1 72 ? 13.062 17.25 25.984 1 89.12 72 ILE A O 1
ATOM 540 N N . TRP A 1 73 ? 11.281 17.719 27.203 1 79.62 73 TRP A N 1
ATOM 541 C CA . TRP A 1 73 ? 11.711 16.812 28.266 1 79.62 73 TRP A CA 1
ATOM 542 C C . TRP A 1 73 ? 11.18 15.398 28.031 1 79.62 73 TRP A C 1
ATOM 544 O O . TRP A 1 73 ? 10.062 15.227 27.547 1 79.62 73 TRP A O 1
ATOM 554 N N . GLY A 1 74 ? 11.992 14.477 28.297 1 76.88 74 GLY A N 1
ATOM 555 C CA . GLY A 1 74 ? 11.633 13.078 28.156 1 76.88 74 GLY A CA 1
ATOM 556 C C . GLY A 1 74 ? 10.922 12.523 29.375 1 76.88 74 GLY A C 1
ATOM 557 O O . GLY A 1 74 ? 10.5 13.281 30.25 1 76.88 74 GLY A O 1
ATOM 558 N N . PRO A 1 75 ? 10.625 11.195 29.328 1 76.25 75 PRO A N 1
ATOM 559 C CA . PRO A 1 75 ? 9.859 10.539 30.391 1 76.25 75 PRO A CA 1
ATOM 560 C C . PRO A 1 75 ? 10.57 10.594 31.734 1 76.25 75 PRO A C 1
ATOM 562 O O . PRO A 1 75 ? 9.922 10.445 32.781 1 76.25 75 PRO A O 1
ATOM 565 N N . GLU A 1 76 ? 11.805 10.766 31.656 1 69.62 76 GLU A N 1
ATOM 566 C CA . GLU A 1 76 ? 12.523 10.82 32.938 1 69.62 76 GLU A CA 1
ATOM 567 C C . GLU A 1 76 ? 12.258 12.133 33.656 1 69.62 76 GLU A C 1
ATOM 569 O O . GLU A 1 76 ? 12.375 12.211 34.875 1 69.62 76 GLU A O 1
ATOM 574 N N . GLU A 1 77 ? 11.867 13.062 32.844 1 68.62 77 GLU A N 1
ATOM 575 C CA . GLU A 1 77 ? 11.727 14.406 33.406 1 68.62 77 GLU A CA 1
ATOM 576 C C . GLU A 1 77 ? 10.258 14.758 33.625 1 68.62 77 GLU A C 1
ATOM 578 O O . GLU A 1 77 ? 9.93 15.648 34.406 1 68.62 77 GLU A O 1
ATOM 583 N N . LYS A 1 78 ? 9.422 14.109 32.844 1 70.81 78 LYS A N 1
ATOM 584 C CA . LYS A 1 78 ? 7.996 14.438 32.906 1 70.81 78 LYS A CA 1
ATOM 585 C C . LYS A 1 78 ? 7.168 13.227 33.312 1 70.81 78 LYS A C 1
ATOM 587 O O . LYS A 1 78 ? 7.402 12.109 32.844 1 70.81 78 LYS A O 1
ATOM 592 N N . LEU A 1 79 ? 6.242 13.383 34.219 1 55.47 79 LEU A N 1
ATOM 593 C CA . LEU A 1 79 ? 5.355 12.328 34.688 1 55.47 79 LEU A CA 1
ATOM 594 C C . LEU A 1 79 ? 4.492 11.797 33.531 1 55.47 79 LEU A C 1
ATOM 596 O O . LEU A 1 79 ? 4.273 10.586 33.438 1 55.47 79 LEU A O 1
ATOM 600 N N . ILE A 1 80 ? 4.027 12.797 32.75 1 58.62 80 ILE A N 1
ATOM 601 C CA . ILE A 1 80 ? 3.25 12.398 31.562 1 58.62 80 ILE A CA 1
ATOM 602 C C . ILE A 1 80 ? 4.078 12.609 30.297 1 58.62 80 ILE A C 1
ATOM 604 O O . ILE A 1 80 ? 4.309 13.75 29.891 1 58.62 80 ILE A O 1
ATOM 608 N N . PRO A 1 81 ? 4.445 11.492 29.797 1 69.31 81 PRO A N 1
ATOM 609 C CA . PRO A 1 81 ? 5.309 11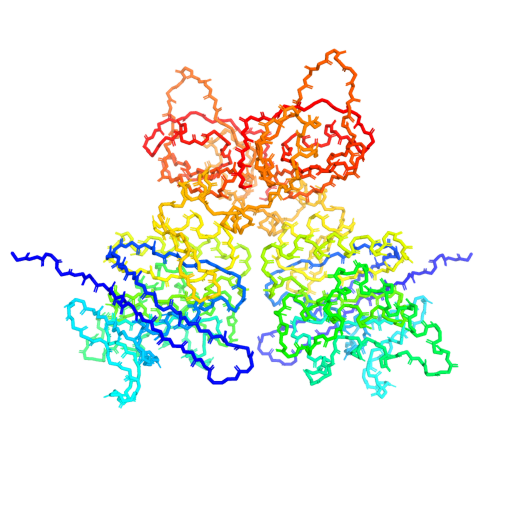.625 28.625 1 69.31 81 PRO A CA 1
ATOM 610 C C . PRO A 1 81 ? 4.602 12.273 27.438 1 69.31 81 PRO A C 1
ATOM 612 O O . PRO A 1 81 ? 3.379 12.164 27.312 1 69.31 81 PRO A O 1
ATOM 615 N N . GLY A 1 82 ? 5.371 13.039 26.703 1 76.06 82 GLY A N 1
ATOM 616 C CA . GLY A 1 82 ? 4.871 13.773 25.547 1 76.06 82 GLY A CA 1
ATOM 617 C C . GLY A 1 82 ? 4.727 15.258 25.797 1 76.06 82 GLY A C 1
ATOM 618 O O . GLY A 1 82 ? 4.652 15.695 26.953 1 76.06 82 GLY A O 1
ATOM 619 N N . HIS A 1 83 ? 4.805 16.047 24.812 1 80.56 83 HIS A N 1
ATOM 620 C CA . HIS A 1 83 ? 4.652 17.484 24.922 1 80.56 83 HIS A CA 1
ATOM 621 C C . HIS A 1 83 ? 3.182 17.891 24.891 1 80.56 83 HIS A C 1
ATOM 623 O O . HIS A 1 83 ? 2.416 17.391 24.062 1 80.56 83 HIS A O 1
ATOM 629 N N . ASP A 1 84 ? 2.748 18.781 25.609 1 80.38 84 ASP A N 1
ATOM 630 C CA . ASP A 1 84 ? 1.354 19.172 25.797 1 80.38 84 ASP A CA 1
ATOM 631 C C . ASP A 1 84 ? 0.759 19.75 24.516 1 80.38 84 ASP A C 1
ATOM 633 O O . ASP A 1 84 ? -0.443 19.625 24.281 1 80.38 84 ASP A O 1
ATOM 637 N N . GLN A 1 85 ? 1.587 20.312 23.75 1 89.44 85 GLN A N 1
ATOM 638 C CA . GLN A 1 85 ? 1.094 20.969 22.531 1 89.44 85 GLN A CA 1
ATOM 639 C C . GLN A 1 85 ? 1.195 20.031 21.328 1 89.44 85 GLN A C 1
ATOM 641 O O . GLN A 1 85 ? 1.06 20.469 20.188 1 89.44 85 GLN A O 1
ATOM 646 N N . MET A 1 86 ? 1.464 18.781 21.656 1 92.81 86 MET A N 1
ATOM 647 C CA . MET A 1 86 ? 1.625 17.797 20.578 1 92.81 86 MET A CA 1
ATOM 648 C C . MET A 1 86 ? 0.77 16.562 20.844 1 92.81 86 MET A C 1
ATOM 650 O O . MET A 1 86 ? 0.333 16.344 21.969 1 92.81 86 MET A O 1
ATOM 654 N N . LYS A 1 87 ? 0.472 15.891 19.766 1 91.69 87 LYS A N 1
ATOM 655 C CA . LYS A 1 87 ? -0.231 14.609 19.859 1 91.69 87 LYS A CA 1
ATOM 656 C C . LYS A 1 87 ? 0.342 13.594 18.875 1 91.69 87 LYS A C 1
ATOM 658 O O . LYS A 1 87 ? 0.925 13.969 17.859 1 91.69 87 LYS A O 1
ATOM 663 N N . MET A 1 88 ? 0.198 12.383 19.281 1 91.38 88 MET A N 1
ATOM 664 C CA . MET A 1 88 ? 0.672 11.305 18.422 1 91.38 88 MET A CA 1
ATOM 665 C C . MET A 1 88 ? -0.419 10.266 18.203 1 91.38 88 MET A C 1
ATOM 667 O O . MET A 1 88 ? -1.123 9.891 19.141 1 91.38 88 MET A O 1
ATOM 671 N N . VAL A 1 89 ? -0.551 9.922 16.938 1 89.94 89 VAL A N 1
ATOM 672 C CA . VAL A 1 89 ? -1.434 8.82 16.562 1 89.94 89 VAL A CA 1
ATOM 673 C C . VAL A 1 89 ? -0.612 7.684 15.961 1 89.94 89 VAL A C 1
ATOM 675 O O . VAL A 1 89 ? 0.193 7.898 15.055 1 89.94 89 VAL A O 1
ATOM 678 N N . THR A 1 90 ? -0.793 6.488 16.578 1 84 90 THR A N 1
ATOM 679 C CA . THR A 1 90 ? -0.067 5.32 16.094 1 84 90 THR A CA 1
ATOM 680 C C . THR A 1 90 ? -0.991 4.395 15.312 1 84 90 THR A C 1
ATOM 682 O O . THR A 1 90 ? -2.191 4.652 15.203 1 84 90 THR A O 1
ATOM 685 N N . GLN A 1 91 ? -0.373 3.383 14.781 1 74.06 91 GLN A N 1
ATOM 686 C CA . GLN A 1 91 ? -1.093 2.424 13.945 1 74.06 91 GLN A CA 1
ATOM 687 C C . GLN A 1 91 ? -2.139 1.666 14.758 1 74.06 91 GLN A C 1
ATOM 689 O O . GLN A 1 91 ? -3.16 1.234 14.219 1 74.06 91 GLN A O 1
ATOM 694 N N . HIS A 1 92 ? -2.043 1.498 15.938 1 67.88 92 HIS A N 1
ATOM 695 C CA . HIS A 1 92 ? -2.891 0.611 16.719 1 67.88 92 HIS A CA 1
ATOM 696 C C . HIS A 1 92 ? -3.988 1.391 17.438 1 67.88 92 HIS A C 1
ATOM 698 O O . HIS A 1 92 ? -4.879 0.796 18.047 1 67.88 92 HIS A O 1
ATOM 704 N N . ALA A 1 93 ? -4.18 2.619 17.141 1 67.75 93 ALA A N 1
ATOM 705 C CA . ALA A 1 93 ? -5.191 3.463 17.766 1 67.75 93 ALA A CA 1
ATOM 706 C C . ALA A 1 93 ? -5.531 2.963 19.172 1 67.75 93 ALA A C 1
ATOM 708 O O . ALA A 1 93 ? -6.703 2.828 19.516 1 67.75 93 ALA A O 1
ATOM 709 N N . ASP A 1 94 ? -4.621 2.693 19.969 1 69.94 94 ASP A N 1
ATOM 710 C CA . ASP A 1 94 ? -4.758 2.012 21.25 1 69.94 94 ASP A CA 1
ATOM 711 C C . ASP A 1 94 ? -5.441 2.912 22.281 1 69.94 94 ASP A C 1
ATOM 713 O O . ASP A 1 94 ? -5.949 2.43 23.297 1 69.94 94 ASP A O 1
ATOM 717 N N . ASP A 1 95 ? -5.602 4.09 22.016 1 79.38 95 ASP A N 1
ATOM 718 C CA . ASP A 1 95 ? -6.102 5.023 23.016 1 79.38 95 ASP A CA 1
ATOM 719 C C . ASP A 1 95 ? -7.613 5.207 22.891 1 79.38 95 ASP A C 1
ATOM 721 O O . ASP A 1 95 ? -8.219 5.953 23.656 1 79.38 95 ASP A O 1
ATOM 725 N N . LEU A 1 96 ? -8.18 4.5 22.047 1 89.12 96 LEU A N 1
ATOM 726 C CA . LEU A 1 96 ? -9.617 4.66 21.844 1 89.12 96 LEU A CA 1
ATOM 727 C C . LEU A 1 96 ? -10.406 3.846 22.875 1 89.12 96 LEU A C 1
ATOM 729 O O . LEU A 1 96 ? -10.016 2.727 23.219 1 89.12 96 LEU A O 1
ATOM 733 N N . ASN A 1 97 ? -11.383 4.465 23.438 1 90.62 97 ASN A N 1
ATOM 734 C CA . ASN A 1 97 ? -12.352 3.717 24.234 1 90.62 97 ASN A CA 1
ATOM 735 C C . ASN A 1 97 ? -13.32 2.939 23.344 1 90.62 97 ASN A C 1
ATOM 737 O O . ASN A 1 97 ? -14.289 3.504 22.828 1 90.62 97 ASN A O 1
ATOM 741 N N . LEU A 1 98 ? -13.164 1.725 23.297 1 88.06 98 LEU A N 1
ATOM 742 C CA . LEU A 1 98 ? -13.883 0.865 22.359 1 88.06 98 LEU A CA 1
ATOM 743 C C . LEU A 1 98 ? -15.359 0.766 22.734 1 88.06 98 LEU A C 1
ATOM 745 O O . LEU A 1 98 ? -16.203 0.438 21.891 1 88.06 98 LEU A O 1
ATOM 749 N N . PHE A 1 99 ? -15.664 1.062 23.969 1 88.81 99 PHE A N 1
ATOM 750 C CA . PHE A 1 99 ? -17.016 0.87 24.469 1 88.81 99 PHE A CA 1
ATOM 751 C C . PHE A 1 99 ? -17.828 2.158 24.344 1 88.81 99 PHE A C 1
ATOM 753 O O . PHE A 1 99 ? -19.062 2.139 24.453 1 88.81 99 PHE A O 1
ATOM 760 N N . ALA A 1 100 ? -17.172 3.213 24.109 1 92.25 100 ALA A N 1
ATOM 761 C CA . ALA A 1 100 ? -17.844 4.496 23.906 1 92.25 100 ALA A CA 1
ATOM 762 C C . ALA A 1 100 ? -18.125 4.75 22.438 1 92.25 100 ALA A C 1
ATOM 764 O O . ALA A 1 100 ? -17.547 4.086 21.562 1 92.25 100 ALA A O 1
ATOM 765 N N . ASN A 1 101 ? -19.031 5.586 22.219 1 94.94 101 ASN A N 1
ATOM 766 C CA . ASN A 1 101 ? -19.297 5.953 20.828 1 94.94 101 ASN A CA 1
ATOM 767 C C . ASN A 1 101 ? -18.266 6.934 20.281 1 94.94 101 ASN A C 1
ATOM 769 O O . ASN A 1 101 ? -17.406 7.41 21.031 1 94.94 101 ASN A O 1
ATOM 773 N N . VAL A 1 102 ? -18.297 7.148 19.031 1 94.88 102 VAL A N 1
ATOM 774 C CA . VAL A 1 102 ? -17.344 8.008 18.328 1 94.88 102 VAL A CA 1
ATOM 775 C C . VAL A 1 102 ? -17.391 9.414 18.922 1 94.88 102 VAL A C 1
ATOM 777 O O . VAL A 1 102 ? -16.359 10 19.219 1 94.88 102 VAL A O 1
ATOM 780 N N . TRP A 1 103 ? -18.562 9.93 19.141 1 94.69 103 TRP A N 1
ATOM 781 C CA . TRP A 1 103 ? -18.75 11.266 19.703 1 94.69 103 TRP A CA 1
ATOM 782 C C . TRP A 1 103 ? -18.062 11.391 21.062 1 94.69 103 TRP A C 1
ATOM 784 O O . TRP A 1 103 ? -17.312 12.328 21.297 1 94.69 103 TRP A O 1
ATOM 794 N N . ASP A 1 104 ? -18.297 10.461 21.875 1 93.5 104 ASP A N 1
ATOM 795 C CA . ASP A 1 104 ? -17.781 10.508 23.234 1 93.5 104 ASP A CA 1
ATOM 796 C C . ASP A 1 104 ? -16.266 10.398 23.266 1 93.5 104 ASP A C 1
ATOM 798 O O . ASP A 1 104 ? -15.602 10.992 24.109 1 93.5 104 ASP A O 1
ATOM 802 N N . ASN A 1 105 ? -15.758 9.602 22.375 1 93.94 105 ASN A N 1
ATOM 803 C CA . ASN A 1 105 ? -14.305 9.453 22.281 1 93.94 105 ASN A CA 1
ATOM 804 C C . ASN A 1 105 ? -13.625 10.789 22 1 93.94 105 ASN A C 1
ATOM 806 O O . ASN A 1 105 ? -12.492 11.016 22.422 1 93.94 105 ASN A O 1
ATOM 810 N N . ILE A 1 106 ? -14.312 11.664 21.328 1 92.69 106 ILE A N 1
ATOM 811 C CA . ILE A 1 106 ? -13.758 12.953 20.953 1 92.69 106 ILE A CA 1
ATOM 812 C C . ILE A 1 106 ? -14.125 14 22 1 92.69 106 ILE A C 1
ATOM 814 O O . ILE A 1 106 ? -13.258 14.695 22.531 1 92.69 106 ILE A O 1
ATOM 818 N N . ALA A 1 107 ? -15.352 14.023 22.406 1 90.69 107 ALA A N 1
ATOM 819 C CA . ALA A 1 107 ? -15.914 15.062 23.266 1 90.69 107 ALA A CA 1
ATOM 820 C C . ALA A 1 107 ? -15.328 14.984 24.672 1 90.69 107 ALA A C 1
ATOM 822 O O . ALA A 1 107 ? -15.18 16 25.344 1 90.69 107 ALA A O 1
ATOM 823 N N . THR A 1 108 ? -14.969 13.812 25.078 1 87.69 108 THR A N 1
ATOM 824 C CA . THR A 1 108 ? -14.508 13.602 26.438 1 87.69 108 THR A CA 1
ATOM 825 C C . THR A 1 108 ? -13.203 14.359 26.688 1 87.69 108 THR A C 1
ATOM 827 O O . THR A 1 108 ? -12.883 14.688 27.828 1 87.69 108 THR A O 1
ATOM 830 N N . LEU A 1 109 ? -12.484 14.633 25.672 1 86.25 109 LEU A N 1
ATOM 831 C CA . LEU A 1 109 ? -11.203 15.312 25.812 1 86.25 109 LEU A CA 1
ATOM 832 C C . LEU A 1 109 ? -11.398 16.812 26.016 1 86.25 109 LEU A C 1
ATOM 834 O O . LEU A 1 109 ? -10.469 17.516 26.422 1 86.25 109 LEU A O 1
ATOM 838 N N . LEU A 1 110 ? -12.641 17.297 25.688 1 86.44 110 LEU A N 1
ATOM 839 C CA . LEU A 1 110 ? -12.938 18.719 25.781 1 86.44 110 LEU A CA 1
ATOM 840 C C . LEU A 1 110 ? -13.539 19.062 27.125 1 86.44 110 LEU A C 1
ATOM 842 O O . LEU A 1 110 ? -14.234 18.234 27.734 1 86.44 110 LEU A O 1
ATOM 846 N N . PRO A 1 111 ? -13.141 20.219 27.578 1 82.75 111 PRO A N 1
ATOM 847 C CA . PRO A 1 111 ? -13.641 20.609 28.906 1 82.75 111 PRO A CA 1
ATOM 848 C C . PRO A 1 111 ? -15.164 20.703 28.969 1 82.75 111 PRO A C 1
ATOM 850 O O . PRO A 1 111 ? -15.797 21.094 27.969 1 82.75 111 PRO A O 1
ATOM 853 N N . ASN A 1 112 ? -15.625 20.359 30.062 1 82.25 112 ASN A N 1
ATOM 854 C CA . ASN A 1 112 ? -17.062 20.406 30.281 1 82.25 112 ASN A CA 1
ATOM 855 C C . ASN A 1 112 ? -17.547 21.797 30.656 1 82.25 112 ASN A C 1
ATOM 857 O O . ASN A 1 112 ? -18.75 22.016 30.828 1 82.25 112 ASN A O 1
ATOM 861 N N . THR A 1 113 ? -16.688 22.688 30.75 1 85.25 113 THR A N 1
ATOM 862 C CA . THR A 1 113 ? -17.016 24.031 31.219 1 85.25 113 THR A CA 1
ATOM 863 C C . THR A 1 113 ? -17.781 24.797 30.141 1 85.25 113 THR A C 1
ATOM 865 O O . THR A 1 113 ? -18.516 25.734 30.438 1 85.25 113 THR A O 1
ATOM 868 N N . ASN A 1 114 ? -17.562 24.484 28.906 1 86.75 114 ASN A N 1
ATOM 869 C CA . ASN A 1 114 ? -18.266 25.094 27.781 1 86.75 114 ASN A CA 1
ATOM 870 C C . ASN A 1 114 ? -18.875 24.047 26.875 1 86.75 114 ASN A C 1
ATOM 872 O O . ASN A 1 114 ? -18.234 23.609 25.906 1 86.75 114 ASN A O 1
ATOM 876 N N . LEU A 1 115 ? -20.062 23.75 27.156 1 87.31 115 LEU A N 1
ATOM 877 C CA . LEU A 1 115 ? -20.75 22.672 26.453 1 87.31 115 LEU A CA 1
ATOM 878 C C . LEU A 1 115 ? -20.984 23.031 24.984 1 87.31 115 LEU A C 1
ATOM 880 O O . LEU A 1 115 ? -20.938 22.156 24.125 1 87.31 115 LEU A O 1
ATOM 884 N N . ALA A 1 116 ? -21.234 24.281 24.812 1 89.69 116 ALA A N 1
ATOM 885 C CA . ALA A 1 116 ? -21.438 24.719 23.422 1 89.69 116 ALA A CA 1
ATOM 886 C C . ALA A 1 116 ? -20.172 24.516 22.594 1 89.69 116 ALA A C 1
ATOM 888 O O . ALA A 1 116 ? -20.234 24.016 21.484 1 89.69 116 ALA A O 1
ATOM 889 N N . TYR A 1 117 ? -19.125 24.906 23.172 1 88.38 117 TYR A N 1
ATOM 890 C CA . TYR A 1 117 ? -17.844 24.734 22.5 1 88.38 117 TYR A CA 1
ATOM 891 C C . TYR A 1 117 ? -17.547 23.266 22.266 1 88.38 117 TYR A C 1
ATOM 893 O O . TYR A 1 117 ? -17.109 22.875 21.172 1 88.38 117 TYR A O 1
ATOM 901 N N . LYS A 1 118 ? -17.781 22.5 23.25 1 90.19 118 LYS A N 1
ATOM 902 C CA . LYS A 1 118 ? -17.562 21.062 23.156 1 90.19 118 LYS A CA 1
ATOM 903 C C . LYS A 1 118 ? -18.359 20.469 22 1 90.19 118 LYS A C 1
ATOM 905 O O . LYS A 1 118 ? -17.812 19.672 21.203 1 90.19 118 LYS A O 1
ATOM 910 N N . LYS A 1 119 ? -19.547 20.828 21.906 1 91.56 119 LYS A N 1
ATOM 911 C CA . LYS A 1 119 ? -20.406 20.328 20.844 1 91.56 119 LYS A CA 1
ATOM 912 C C . LYS A 1 119 ? -19.922 20.797 19.484 1 91.56 119 LYS A C 1
ATOM 914 O O . LYS A 1 119 ? -19.781 20 18.547 1 91.56 119 LYS A O 1
ATOM 919 N N . GLU A 1 120 ? -19.656 22.016 19.359 1 92.12 120 GLU A N 1
ATOM 920 C CA . GLU A 1 120 ? -19.25 22.609 18.094 1 92.12 120 GLU A CA 1
ATOM 921 C C . GLU A 1 120 ? -17.922 22.047 17.609 1 92.12 120 GLU A C 1
ATOM 923 O O . GLU A 1 120 ? -17.781 21.672 16.438 1 92.12 120 GLU A O 1
ATOM 928 N N . ARG A 1 121 ? -17.031 22 18.5 1 91.69 121 ARG A N 1
ATOM 929 C CA . ARG A 1 121 ? -15.703 21.5 18.188 1 91.69 121 ARG A CA 1
ATOM 930 C C . ARG A 1 121 ? -15.75 20.031 17.766 1 91.69 121 ARG A C 1
ATOM 932 O O . ARG A 1 121 ? -15.117 19.641 16.781 1 91.69 121 ARG A O 1
ATOM 939 N N . SER A 1 122 ? -16.469 19.266 18.5 1 92.94 122 SER A N 1
ATOM 940 C CA . SER A 1 122 ? -16.609 17.859 18.188 1 92.94 122 SER A CA 1
ATOM 941 C C . SER A 1 122 ? -17.281 17.656 16.812 1 92.94 122 SER A C 1
ATOM 943 O O . SER A 1 122 ? -16.812 16.844 16.016 1 92.94 122 SER A O 1
ATOM 945 N N . GLU A 1 123 ? -18.234 18.406 16.594 1 93.06 123 GLU A N 1
ATOM 946 C CA . GLU A 1 123 ? -18.938 18.312 15.312 1 93.06 123 GLU A CA 1
ATOM 947 C C . GLU A 1 123 ? -18.031 18.734 14.156 1 93.06 123 GLU A C 1
ATOM 949 O O . GLU A 1 123 ? -18.031 18.094 13.094 1 93.06 123 GLU A O 1
ATOM 954 N N . GLN A 1 124 ? -17.359 19.75 14.359 1 92 124 GLN A N 1
ATOM 955 C CA . GLN A 1 124 ? -16.438 20.25 13.344 1 92 124 GLN A CA 1
ATOM 956 C C . GLN A 1 124 ? -15.406 19.188 12.961 1 92 124 GLN A C 1
ATOM 958 O O . GLN A 1 124 ? -15.164 18.953 11.781 1 92 124 GLN A O 1
ATOM 963 N N . LEU A 1 125 ? -14.836 18.609 13.914 1 91.81 125 LEU A N 1
ATOM 964 C CA . LEU A 1 125 ? -13.82 17.594 13.688 1 91.81 125 LEU A CA 1
ATOM 965 C C . LEU A 1 125 ? -14.414 16.391 12.945 1 91.81 125 LEU A C 1
ATOM 967 O O . LEU A 1 125 ? -13.805 15.875 12.008 1 91.81 125 LEU A O 1
ATOM 971 N N . LEU A 1 126 ? -15.586 15.992 13.375 1 93.06 126 LEU A N 1
ATOM 972 C CA . LEU A 1 126 ? -16.25 14.859 12.742 1 93.06 126 LEU A CA 1
ATOM 973 C C . LEU A 1 126 ? -16.594 15.164 11.289 1 93.06 126 LEU A C 1
ATOM 975 O O . LEU A 1 126 ? -16.484 14.297 10.422 1 93.06 126 LEU A O 1
ATOM 979 N N . ARG A 1 127 ? -16.922 16.359 11.031 1 90.62 127 ARG A N 1
ATOM 980 C CA . ARG A 1 127 ? -17.203 16.781 9.664 1 90.62 127 ARG A CA 1
ATOM 981 C C . ARG A 1 127 ? -15.922 16.781 8.828 1 90.62 127 ARG A C 1
ATOM 983 O O . ARG A 1 127 ? -15.914 16.297 7.695 1 90.62 127 ARG A O 1
ATOM 990 N N . GLN A 1 128 ? -14.914 17.297 9.375 1 88.94 128 GLN A N 1
ATOM 991 C CA . GLN A 1 128 ? -13.641 17.422 8.68 1 88.94 128 GLN A CA 1
ATOM 992 C C . GLN A 1 128 ? -13.094 16.047 8.305 1 88.94 128 GLN A C 1
ATOM 994 O O . GLN A 1 128 ? -12.445 15.891 7.266 1 88.94 128 GLN A O 1
ATOM 999 N N . LEU A 1 129 ? -13.398 15.086 9.148 1 90 129 LEU A N 1
ATOM 1000 C CA . LEU A 1 129 ? -12.875 13.742 8.898 1 90 129 LEU A CA 1
ATOM 1001 C C . LEU A 1 129 ? -13.953 12.828 8.344 1 90 129 LEU A C 1
ATOM 1003 O O . LEU A 1 129 ? -13.789 11.602 8.328 1 90 129 LEU A O 1
ATOM 1007 N N . ASN A 1 130 ? -15.078 13.367 8.023 1 86.81 130 ASN A N 1
ATOM 1008 C CA . ASN A 1 130 ? -16.188 12.656 7.387 1 86.81 130 ASN A CA 1
ATOM 1009 C C . ASN A 1 130 ? -16.703 11.523 8.266 1 86.81 130 ASN A C 1
ATOM 1011 O O . ASN A 1 130 ? -16.875 10.398 7.797 1 86.81 130 ASN A O 1
ATOM 1015 N N . MET A 1 131 ? -16.859 11.859 9.539 1 91.31 131 MET A N 1
ATOM 1016 C CA . MET A 1 131 ? -17.281 10.836 10.5 1 91.31 131 MET A CA 1
ATOM 1017 C C . MET A 1 131 ? -18.578 11.234 11.172 1 91.31 131 MET A C 1
ATOM 1019 O O . MET A 1 131 ? -19.062 10.539 12.07 1 91.31 131 MET A O 1
ATOM 1023 N N . LEU A 1 132 ? -19.203 12.312 10.75 1 91.69 132 LEU A N 1
ATOM 1024 C CA . LEU A 1 132 ? -20.422 12.805 11.391 1 91.69 132 LEU A CA 1
ATOM 1025 C C . LEU A 1 132 ? -21.516 11.75 11.359 1 91.69 132 LEU A C 1
ATOM 1027 O O . LEU A 1 132 ? -22.234 11.562 12.352 1 91.69 132 LEU A O 1
ATOM 1031 N N . HIS A 1 133 ? -21.641 11.039 10.336 1 90 133 HIS A N 1
ATOM 1032 C CA . HIS A 1 133 ? -22.688 10.039 10.148 1 90 133 HIS A CA 1
ATOM 1033 C C . HIS A 1 133 ? -22.5 8.852 11.086 1 90 133 HIS A C 1
ATOM 1035 O O . HIS A 1 133 ? -23.406 8.055 11.273 1 90 133 HIS A O 1
ATOM 1041 N N . MET A 1 134 ? -21.359 8.766 11.711 1 91.31 134 MET A N 1
ATOM 1042 C CA . MET A 1 134 ? -21.078 7.629 12.578 1 91.31 134 MET A CA 1
ATOM 1043 C C . MET A 1 134 ? -20.875 8.086 14.023 1 91.31 134 MET A C 1
ATOM 1045 O O . MET A 1 134 ? -20.344 7.332 14.844 1 91.31 134 MET A O 1
ATOM 1049 N N . ALA A 1 135 ? -21.281 9.227 14.344 1 93.94 135 ALA A N 1
ATOM 1050 C CA . ALA A 1 135 ? -21.047 9.852 15.641 1 93.94 135 ALA A CA 1
ATOM 1051 C C . ALA A 1 135 ? -21.578 8.984 16.781 1 93.94 135 ALA A C 1
ATOM 1053 O O . ALA A 1 135 ? -20.969 8.898 17.844 1 93.94 135 ALA A O 1
ATOM 1054 N N . ASP A 1 136 ? -22.625 8.297 16.531 1 93.56 136 ASP A N 1
ATOM 1055 C CA . ASP A 1 136 ? -23.297 7.562 17.594 1 93.56 136 ASP A CA 1
ATOM 1056 C C . ASP A 1 136 ? -22.875 6.094 17.594 1 93.56 136 ASP A C 1
ATOM 1058 O O . ASP A 1 136 ? -23.281 5.328 18.469 1 93.56 136 ASP A O 1
ATOM 1062 N N . LYS A 1 137 ? -22.125 5.746 16.734 1 92.31 137 LYS A N 1
ATOM 1063 C CA . LYS A 1 137 ? -21.672 4.359 16.672 1 92.31 137 LYS A CA 1
ATOM 1064 C C . LYS A 1 137 ? -20.594 4.07 17.703 1 92.31 137 LYS A C 1
ATOM 1066 O O . LYS A 1 137 ? -19.734 4.91 17.953 1 92.31 137 LYS A O 1
ATOM 1071 N N . LYS A 1 138 ? -20.719 2.889 18.281 1 92.31 138 LYS A N 1
ATOM 1072 C CA . LYS A 1 138 ? -19.641 2.455 19.172 1 92.31 138 LYS A CA 1
ATOM 1073 C C . LYS A 1 138 ? -18.344 2.23 18.406 1 92.31 138 LYS A C 1
ATOM 1075 O O . LYS A 1 138 ? -18.359 1.681 17.297 1 92.31 138 LYS A O 1
ATOM 1080 N N . VAL A 1 139 ? -17.219 2.574 18.938 1 90.88 139 VAL A N 1
ATOM 1081 C CA . VAL A 1 139 ? -15.922 2.494 18.281 1 90.88 139 VAL A CA 1
ATOM 1082 C C . VAL A 1 139 ? -15.578 1.033 18 1 90.88 139 VAL A C 1
ATOM 1084 O O . VAL A 1 139 ? -14.945 0.725 16.984 1 90.88 139 VAL A O 1
ATOM 108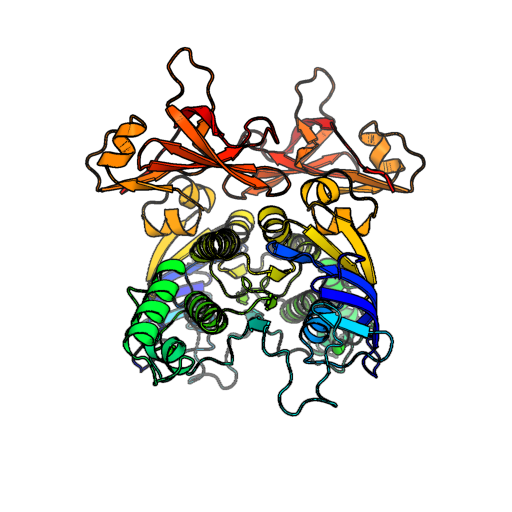7 N N . ALA A 1 140 ? -16 0.183 18.828 1 85.31 140 ALA A N 1
ATOM 1088 C CA . ALA A 1 140 ? -15.734 -1.245 18.672 1 85.31 140 ALA A CA 1
ATOM 1089 C C . ALA A 1 140 ? -16.297 -1.763 17.344 1 85.31 140 ALA A C 1
ATOM 1091 O O . ALA A 1 140 ? -15.82 -2.773 16.812 1 85.31 140 ALA A O 1
ATOM 1092 N N . MET A 1 141 ? -17.234 -1.081 16.844 1 82.88 141 MET A N 1
ATOM 1093 C CA . MET A 1 141 ? -17.938 -1.528 15.648 1 82.88 141 MET A CA 1
ATOM 1094 C C . MET A 1 141 ? -17.312 -0.93 14.391 1 82.88 141 MET A C 1
ATOM 1096 O O . MET A 1 141 ? -17.719 -1.248 13.273 1 82.88 141 MET A O 1
ATOM 1100 N N . LEU A 1 142 ? -16.391 -0.127 14.602 1 83.94 142 LEU A N 1
ATOM 1101 C CA . LEU A 1 142 ? -15.781 0.581 13.477 1 83.94 142 LEU A CA 1
ATOM 1102 C C . LEU A 1 142 ? -14.703 -0.271 12.812 1 83.94 142 LEU A C 1
ATOM 1104 O O . LEU A 1 142 ? -14.102 -1.133 13.461 1 83.94 142 LEU A O 1
ATOM 1108 N N . SER A 1 143 ? -14.523 -0.022 11.523 1 76.44 143 SER A N 1
ATOM 1109 C CA . SER A 1 143 ? -13.391 -0.606 10.812 1 76.44 143 SER A CA 1
ATOM 1110 C C . SER A 1 143 ? -12.07 0.009 11.273 1 76.44 143 SER A C 1
ATOM 1112 O O . SER A 1 143 ? -12.062 1.008 11.992 1 76.44 143 SER A O 1
ATOM 1114 N N . GLY A 1 144 ? -10.953 -0.642 10.891 1 78.5 144 GLY A N 1
ATOM 1115 C CA . GLY A 1 144 ? -9.641 -0.111 11.211 1 78.5 144 GLY A CA 1
ATOM 1116 C C . GLY A 1 144 ? -9.43 1.31 10.719 1 78.5 144 GLY A C 1
ATOM 1117 O O . GLY A 1 144 ? -8.922 2.158 11.461 1 78.5 144 GLY A O 1
ATOM 1118 N N . GLY A 1 145 ? -9.883 1.532 9.477 1 82.06 145 GLY A N 1
ATOM 1119 C CA . GLY A 1 145 ? -9.758 2.867 8.922 1 82.06 145 GLY A CA 1
ATOM 1120 C C . GLY A 1 145 ? -10.609 3.898 9.641 1 82.06 145 GLY A C 1
ATOM 1121 O O . GLY A 1 145 ? -10.172 5.035 9.844 1 82.06 145 GLY A O 1
ATOM 1122 N N . GLU A 1 146 ? -11.758 3.473 10.023 1 84.94 146 GLU A N 1
ATOM 1123 C CA . GLU A 1 146 ? -12.633 4.359 10.781 1 84.94 146 GLU A CA 1
ATOM 1124 C C . GLU A 1 146 ? -12.055 4.664 12.156 1 84.94 146 GLU A C 1
ATOM 1126 O O . GLU A 1 146 ? -12.102 5.809 12.617 1 84.94 146 GLU A O 1
ATOM 1131 N N . LYS A 1 147 ? -11.523 3.656 12.734 1 88.25 147 LYS A N 1
ATOM 1132 C CA . LYS A 1 147 ? -10.891 3.85 14.039 1 88.25 147 LYS A CA 1
ATOM 1133 C C . LYS A 1 147 ? -9.742 4.844 13.953 1 88.25 147 LYS A C 1
ATOM 1135 O O . LYS A 1 147 ? -9.57 5.684 14.836 1 88.25 147 LYS A O 1
ATOM 1140 N N . GLN A 1 148 ? -9.016 4.738 12.883 1 88.38 148 GLN A N 1
ATOM 1141 C CA . GLN A 1 148 ? -7.898 5.652 12.664 1 88.38 148 GLN A CA 1
ATOM 1142 C C . GLN A 1 148 ? -8.383 7.098 12.555 1 88.38 148 GLN A C 1
ATOM 1144 O O . GLN A 1 148 ? -7.762 8.008 13.102 1 88.38 148 GLN A O 1
ATOM 1149 N N . ARG A 1 149 ? -9.453 7.254 11.836 1 90.12 149 ARG A N 1
ATOM 1150 C CA . ARG A 1 149 ? -10.023 8.586 11.695 1 90.12 149 ARG A CA 1
ATOM 1151 C C . ARG A 1 149 ? -10.453 9.148 13.055 1 90.12 149 ARG A C 1
ATOM 1153 O O . ARG A 1 149 ? -10.219 10.32 13.344 1 90.12 149 ARG A O 1
ATOM 1160 N N . VAL A 1 150 ? -11.023 8.312 13.867 1 91.44 150 VAL A N 1
ATOM 1161 C CA . VAL A 1 150 ? -11.438 8.734 15.195 1 91.44 150 VAL A CA 1
ATOM 1162 C C . VAL A 1 150 ? -10.219 9.109 16.031 1 91.44 150 VAL A C 1
ATOM 1164 O O . VAL A 1 150 ? -10.227 10.117 16.734 1 91.44 150 VAL A O 1
ATOM 1167 N N . ALA A 1 151 ? -9.211 8.312 15.898 1 91.69 151 ALA A N 1
ATOM 1168 C CA . ALA A 1 151 ? -7.984 8.578 16.641 1 91.69 151 ALA A CA 1
ATOM 1169 C C . ALA A 1 151 ? -7.395 9.93 16.266 1 91.69 151 ALA A C 1
ATOM 1171 O O . ALA A 1 151 ? -6.945 10.688 17.125 1 91.69 151 ALA A O 1
ATOM 1172 N N . ILE A 1 152 ? -7.418 10.227 15.016 1 92.12 152 ILE A N 1
ATOM 1173 C CA . ILE A 1 152 ? -6.883 11.492 14.523 1 92.12 152 ILE A CA 1
ATOM 1174 C C . ILE A 1 152 ? -7.762 12.648 15 1 92.12 152 ILE A C 1
ATOM 1176 O O . ILE A 1 152 ? -7.254 13.672 15.453 1 92.12 152 ILE A O 1
ATOM 1180 N N . ALA A 1 153 ? -9.055 12.43 14.906 1 92.5 153 ALA A N 1
ATOM 1181 C CA . ALA A 1 153 ? -9.984 13.445 15.406 1 92.5 153 ALA A CA 1
ATOM 1182 C C . ALA A 1 153 ? -9.734 13.742 16.875 1 92.5 153 ALA A C 1
ATOM 1184 O O . ALA A 1 153 ? -9.695 14.906 17.281 1 92.5 153 ALA A O 1
ATOM 1185 N N . ARG A 1 154 ? -9.594 12.727 17.578 1 92.25 154 ARG A N 1
ATOM 1186 C CA . ARG A 1 154 ? -9.344 12.852 19.016 1 92.25 154 ARG A CA 1
ATOM 1187 C C . ARG A 1 154 ? -8.062 13.633 19.281 1 92.25 154 ARG A C 1
ATOM 1189 O O . ARG A 1 154 ? -8.031 14.516 20.125 1 92.25 154 ARG A O 1
ATOM 1196 N N . ALA A 1 155 ? -7.082 13.312 18.531 1 91.62 155 ALA A N 1
ATOM 1197 C CA . ALA A 1 155 ? -5.801 13.992 18.688 1 91.62 155 ALA A CA 1
ATOM 1198 C C . ALA A 1 155 ? -5.926 15.477 18.359 1 91.62 155 ALA A C 1
ATOM 1200 O O . ALA A 1 155 ? -5.281 16.312 18.984 1 91.62 155 ALA A O 1
ATOM 1201 N N . LEU A 1 156 ? -6.781 15.789 17.438 1 93.69 156 LEU A N 1
ATOM 1202 C CA . LEU A 1 156 ? -6.922 17.156 16.953 1 93.69 156 LEU A CA 1
ATOM 1203 C C . LEU A 1 156 ? -7.844 17.969 17.859 1 93.69 156 LEU A C 1
ATOM 1205 O O . LEU A 1 156 ? -7.875 19.203 17.781 1 93.69 156 LEU A O 1
ATOM 1209 N N . ALA A 1 157 ? -8.578 17.281 18.703 1 90.44 157 ALA A N 1
ATOM 1210 C CA . ALA A 1 157 ? -9.602 17.922 19.531 1 90.44 157 ALA A CA 1
ATOM 1211 C C . ALA A 1 157 ? -8.992 19.031 20.391 1 90.44 157 ALA A C 1
ATOM 1213 O O . ALA A 1 157 ? -9.609 20.078 20.594 1 90.44 157 ALA A O 1
ATOM 1214 N N . LEU A 1 158 ? -7.809 18.844 20.812 1 87.62 158 LEU A N 1
ATOM 1215 C CA . LEU A 1 158 ? -7.195 19.797 21.734 1 87.62 158 LEU A CA 1
ATOM 1216 C C . LEU A 1 158 ? -6.355 20.828 20.984 1 87.62 158 LEU A C 1
ATOM 1218 O O . LEU A 1 158 ? -5.586 21.578 21.594 1 87.62 158 LEU A O 1
ATOM 1222 N N . LYS A 1 159 ? -6.414 20.766 19.672 1 90.5 159 LYS A N 1
ATOM 1223 C CA . LYS A 1 159 ? -5.762 21.734 18.812 1 90.5 159 LYS A CA 1
ATOM 1224 C C . LYS A 1 159 ? -4.25 21.75 19.016 1 90.5 159 LY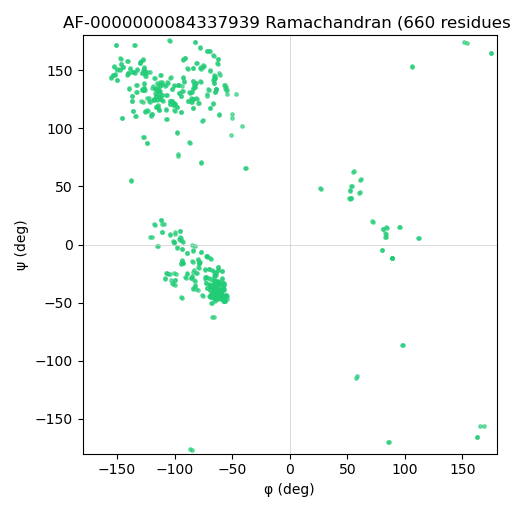S A C 1
ATOM 1226 O O . LYS A 1 159 ? -3.66 22.797 19.297 1 90.5 159 LYS A O 1
ATOM 1231 N N . PRO A 1 160 ? -3.66 20.672 18.875 1 94.25 160 PRO A N 1
ATOM 1232 C CA . PRO A 1 160 ? -2.199 20.625 18.984 1 94.25 160 PRO A CA 1
ATOM 1233 C C . PRO A 1 160 ? -1.499 21.469 17.922 1 94.25 160 PRO A C 1
ATOM 1235 O O . PRO A 1 160 ? -2.109 21.812 16.906 1 94.25 160 PRO A O 1
ATOM 1238 N N . GLU A 1 161 ? -0.264 21.797 18.234 1 95.88 161 GLU A N 1
ATOM 1239 C CA . GLU A 1 161 ? 0.542 22.516 17.25 1 95.88 161 GLU A CA 1
ATOM 1240 C C . GLU A 1 161 ? 1.291 21.547 16.344 1 95.88 161 GLU A C 1
ATOM 1242 O O . GLU A 1 161 ? 1.706 21.906 15.234 1 95.88 161 GLU A O 1
ATOM 1247 N N . VAL A 1 162 ? 1.508 20.328 16.891 1 97 162 VAL A N 1
ATOM 1248 C CA . VAL A 1 162 ? 2.197 19.297 16.125 1 97 162 VAL A CA 1
ATOM 1249 C C . VAL A 1 162 ? 1.438 17.969 16.25 1 97 162 VAL A C 1
ATOM 1251 O O . VAL A 1 162 ? 1.042 17.578 17.344 1 97 162 VAL A O 1
ATOM 1254 N N . LEU A 1 163 ? 1.208 17.359 15.141 1 96.62 163 LEU A N 1
ATOM 1255 C CA . LEU A 1 163 ? 0.6 16.031 15.094 1 96.62 163 LEU A CA 1
ATOM 1256 C C . LEU A 1 163 ? 1.568 15.008 14.508 1 96.62 163 LEU A C 1
ATOM 1258 O O . LEU A 1 163 ? 2.059 15.18 13.391 1 96.62 163 LEU A O 1
ATOM 1262 N N . PHE A 1 164 ? 1.893 14.023 15.336 1 96.69 164 PHE A N 1
ATOM 1263 C CA . PHE A 1 164 ? 2.732 12.914 14.891 1 96.69 164 PHE A CA 1
ATOM 1264 C C . PHE A 1 164 ? 1.881 11.742 14.422 1 96.69 164 PHE A C 1
ATOM 1266 O O . PHE A 1 164 ? 0.972 11.305 15.133 1 96.69 164 PHE A O 1
ATOM 1273 N N . LEU A 1 165 ? 2.17 11.289 13.242 1 95.38 165 LEU A N 1
ATOM 1274 C CA . LEU A 1 165 ? 1.477 10.125 12.695 1 95.38 165 LEU A CA 1
ATOM 1275 C C . LEU A 1 165 ? 2.459 8.992 12.398 1 95.38 165 LEU A C 1
ATOM 1277 O O . LEU A 1 165 ? 3.305 9.125 11.508 1 95.38 165 LEU A O 1
ATOM 1281 N N . ASP A 1 166 ? 2.348 7.957 13.125 1 92.81 166 ASP A N 1
ATOM 1282 C CA . ASP A 1 166 ? 3.203 6.793 12.922 1 92.81 166 ASP A CA 1
ATOM 1283 C C . ASP A 1 166 ? 2.484 5.727 12.094 1 92.81 166 ASP A C 1
ATOM 1285 O O . ASP A 1 166 ? 1.728 4.918 12.641 1 92.81 166 ASP A O 1
ATOM 1289 N N . GLU A 1 167 ? 2.744 5.723 10.781 1 89.5 167 GLU A N 1
ATOM 1290 C CA . GLU A 1 167 ? 2.16 4.805 9.805 1 89.5 167 GLU A CA 1
ATOM 1291 C C . GLU A 1 167 ? 0.635 4.844 9.852 1 89.5 167 GLU A C 1
ATOM 1293 O O . GLU A 1 167 ? -0.013 3.807 10 1 89.5 167 GLU A O 1
ATOM 1298 N N . PRO A 1 168 ? 0.097 5.984 9.555 1 89.56 168 PRO A N 1
ATOM 1299 C CA . PRO A 1 168 ? -1.34 6.195 9.742 1 89.56 168 PRO A CA 1
ATOM 1300 C C . PRO A 1 168 ? -2.189 5.441 8.727 1 89.56 168 PRO A C 1
ATOM 1302 O O . PRO A 1 168 ? -3.396 5.281 8.922 1 89.56 168 PRO A O 1
ATOM 1305 N N . PHE A 1 169 ? -1.539 4.863 7.68 1 87.12 169 PHE A N 1
ATOM 1306 C CA . PHE A 1 169 ? -2.348 4.324 6.59 1 87.12 169 PHE A CA 1
ATOM 1307 C C . PHE A 1 169 ? -2.197 2.812 6.5 1 87.12 169 PHE A C 1
ATOM 1309 O O . PHE A 1 169 ? -2.795 2.174 5.633 1 87.12 169 PHE A O 1
ATOM 1316 N N . ASN A 1 170 ? -1.42 2.068 7.27 1 76.25 170 ASN A N 1
ATOM 1317 C CA . ASN A 1 170 ? -1.137 0.638 7.207 1 76.25 170 ASN A CA 1
ATOM 1318 C C . ASN A 1 170 ? -2.396 -0.194 7.426 1 76.25 170 ASN A C 1
ATOM 1320 O O . ASN A 1 170 ? -2.521 -1.295 6.887 1 76.25 170 ASN A O 1
ATOM 1324 N N . GLN A 1 171 ? -3.379 0.15 8.156 1 70.31 171 GLN A N 1
ATOM 1325 C CA . GLN A 1 171 ? -4.559 -0.665 8.438 1 70.31 171 GLN A CA 1
ATOM 1326 C C . GLN A 1 171 ? -5.805 -0.068 7.789 1 70.31 171 GLN A C 1
ATOM 1328 O O . GLN A 1 171 ? -6.926 -0.369 8.203 1 70.31 171 GLN A O 1
ATOM 1333 N N . VAL A 1 172 ? -5.465 0.724 6.824 1 77.44 172 VAL A N 1
ATOM 1334 C CA . VAL A 1 172 ? -6.578 1.408 6.176 1 77.44 172 VAL A CA 1
ATOM 1335 C C . VAL A 1 172 ? -6.754 0.88 4.754 1 77.44 172 VAL A C 1
ATOM 1337 O O . VAL A 1 172 ? -5.777 0.731 4.016 1 77.44 172 VAL A O 1
ATOM 1340 N N . ASP A 1 173 ? -7.98 0.482 4.379 1 78.75 173 ASP A N 1
ATOM 1341 C CA . ASP A 1 173 ? -8.25 0.029 3.018 1 78.75 173 ASP A CA 1
ATOM 1342 C C . ASP A 1 173 ? -8.023 1.156 2.012 1 78.75 173 ASP A C 1
ATOM 1344 O O . ASP A 1 173 ? -8.039 2.334 2.377 1 78.75 173 ASP A O 1
ATOM 1348 N N . THR A 1 174 ? -7.758 0.803 0.797 1 75.31 174 THR A N 1
ATOM 1349 C CA . THR A 1 174 ? -7.383 1.737 -0.259 1 75.31 174 THR A CA 1
ATOM 1350 C C . THR A 1 174 ? -8.469 2.791 -0.459 1 75.31 174 THR A C 1
ATOM 1352 O O . THR A 1 174 ? -8.164 3.973 -0.645 1 75.31 174 THR A O 1
ATOM 1355 N N . SER A 1 175 ? -9.727 2.385 -0.356 1 71 175 SER A N 1
ATOM 1356 C CA . SER A 1 175 ? -10.836 3.303 -0.598 1 71 175 SER A CA 1
ATOM 1357 C C . SER A 1 175 ? -10.891 4.391 0.468 1 71 175 SER A C 1
ATOM 1359 O O . SER A 1 175 ? -11.336 5.508 0.198 1 71 175 SER A O 1
ATOM 1361 N N . PHE A 1 176 ? -10.32 4.129 1.628 1 77.88 176 PHE A N 1
ATOM 1362 C CA . PHE A 1 176 ? -10.359 5.062 2.748 1 77.88 176 PHE A CA 1
ATOM 1363 C C . PHE A 1 176 ? -9.062 5.855 2.834 1 77.88 176 PHE A C 1
ATOM 1365 O O . PHE A 1 176 ? -9.055 7 3.287 1 77.88 176 PHE A O 1
ATOM 1372 N N . ARG A 1 177 ? -8.07 5.25 2.307 1 85.31 177 ARG A N 1
ATOM 1373 C CA . ARG A 1 177 ? -6.738 5.828 2.418 1 85.31 177 ARG A CA 1
ATOM 1374 C C . ARG A 1 177 ? -6.672 7.188 1.731 1 85.31 177 ARG A C 1
ATOM 1376 O O . ARG A 1 177 ? -6.203 8.164 2.32 1 85.31 177 ARG A O 1
ATOM 1383 N N . GLU A 1 178 ? -7.184 7.262 0.573 1 83.12 178 GLU A N 1
ATOM 1384 C CA . GLU A 1 178 ? -7.137 8.508 -0.189 1 83.12 178 GLU A CA 1
ATOM 1385 C C . GLU A 1 178 ? -7.953 9.602 0.492 1 83.12 178 GLU A C 1
ATOM 1387 O O . GLU A 1 178 ? -7.527 10.758 0.549 1 83.12 178 GLU A O 1
ATOM 1392 N N . GLY A 1 179 ? -9.109 9.211 0.966 1 84.44 179 GLY A N 1
ATOM 1393 C CA . GLY A 1 179 ? -9.922 10.172 1.695 1 84.44 179 GLY A CA 1
ATOM 1394 C C . GLY A 1 179 ? -9.234 10.719 2.93 1 84.44 179 GLY A C 1
ATOM 1395 O O . GLY A 1 179 ? -9.25 11.93 3.172 1 84.44 179 GLY A O 1
ATOM 1396 N N . LEU A 1 180 ? -8.656 9.867 3.605 1 89.88 180 LEU A N 1
ATOM 1397 C CA . LEU A 1 180 ? -7.961 10.273 4.824 1 89.88 180 LEU A CA 1
ATOM 1398 C C . LEU A 1 180 ? -6.777 11.18 4.5 1 89.88 180 LEU A C 1
ATOM 1400 O O . LEU A 1 180 ? -6.531 12.164 5.203 1 89.88 180 LEU A O 1
ATOM 1404 N N . GLN A 1 181 ? -6.047 10.852 3.459 1 91.44 181 GLN A N 1
ATOM 1405 C CA . GLN A 1 181 ? -4.926 11.688 3.035 1 91.44 181 GLN A CA 1
ATOM 1406 C C . GLN A 1 181 ? -5.391 13.102 2.707 1 91.44 181 GLN A C 1
ATOM 1408 O O . GLN A 1 181 ? -4.773 14.078 3.141 1 91.44 181 GLN A O 1
ATOM 1413 N N . ARG A 1 182 ? -6.457 13.18 2.027 1 88.12 182 ARG A N 1
ATOM 1414 C CA . ARG A 1 182 ? -7.02 14.477 1.665 1 88.12 182 ARG A CA 1
ATOM 1415 C C . ARG A 1 182 ? -7.453 15.25 2.904 1 88.12 182 ARG A C 1
ATOM 1417 O O . ARG A 1 182 ? -7.227 16.453 2.998 1 88.12 182 ARG A O 1
ATOM 1424 N N . ASP A 1 183 ? -8.062 14.531 3.768 1 91.31 183 ASP A N 1
ATOM 1425 C CA . ASP A 1 183 ? -8.531 15.164 4.996 1 91.31 183 ASP A CA 1
ATOM 1426 C C . ASP A 1 183 ? -7.363 15.75 5.789 1 91.31 183 ASP A C 1
ATOM 1428 O O . ASP A 1 183 ? -7.438 16.891 6.266 1 91.31 183 ASP A O 1
ATOM 1432 N N . ILE A 1 184 ? -6.324 15.016 5.887 1 93.62 184 ILE A N 1
ATOM 1433 C CA . ILE A 1 184 ? -5.16 15.469 6.641 1 93.62 184 ILE A CA 1
ATOM 1434 C C . ILE A 1 184 ? -4.57 16.719 5.98 1 93.62 184 ILE A C 1
ATOM 1436 O O . ILE A 1 184 ? -4.246 17.688 6.656 1 93.62 184 ILE A O 1
ATOM 1440 N N . ARG A 1 185 ? -4.453 16.719 4.738 1 92.81 185 ARG A N 1
ATOM 1441 C CA . ARG A 1 185 ? -3.936 17.859 4.004 1 92.81 185 ARG A CA 1
ATOM 1442 C C . ARG A 1 185 ? -4.801 19.094 4.238 1 92.81 185 ARG A C 1
ATOM 1444 O O . ARG A 1 185 ? -4.285 20.188 4.496 1 92.81 185 ARG A O 1
ATOM 1451 N N . ARG A 1 186 ? -6.047 18.891 4.152 1 90.06 186 ARG A N 1
ATOM 1452 C CA . ARG A 1 186 ? -6.984 20 4.367 1 90.06 186 ARG A CA 1
ATOM 1453 C C . ARG A 1 186 ? -6.836 20.578 5.77 1 90.06 186 ARG A C 1
ATOM 1455 O O . ARG A 1 186 ? -6.844 21.797 5.941 1 90.06 186 ARG A O 1
ATOM 1462 N N . ILE A 1 187 ? -6.715 19.719 6.664 1 92.62 187 ILE A N 1
ATOM 1463 C CA . ILE A 1 187 ? -6.582 20.156 8.055 1 92.62 187 ILE A CA 1
ATOM 1464 C C . ILE A 1 187 ? -5.324 21 8.211 1 92.62 187 ILE A C 1
ATOM 1466 O O . ILE A 1 187 ? -5.352 22.047 8.859 1 92.62 187 ILE A O 1
ATOM 1470 N N . VAL A 1 188 ? -4.25 20.609 7.633 1 94.69 188 VAL A N 1
ATOM 1471 C CA . VAL A 1 188 ? -3.002 21.359 7.695 1 94.69 188 VAL A CA 1
ATOM 1472 C C . VAL A 1 188 ? -3.193 22.734 7.047 1 94.69 188 VAL A C 1
ATOM 1474 O O . VAL A 1 188 ? -2.818 23.766 7.621 1 94.69 188 VAL A O 1
ATOM 1477 N N . ASP A 1 189 ? -3.814 22.75 5.977 1 91.69 189 ASP A N 1
ATOM 1478 C CA . ASP A 1 189 ? -4.023 23.984 5.234 1 91.69 189 ASP A CA 1
ATOM 1479 C C . ASP A 1 189 ? -4.922 24.953 6.008 1 91.69 189 ASP A C 1
ATOM 1481 O O . ASP A 1 189 ? -4.688 26.156 6.016 1 91.69 189 ASP A O 1
ATOM 1485 N N . GLU A 1 190 ? -5.891 24.406 6.66 1 90.69 190 GLU A N 1
ATOM 1486 C CA . GLU A 1 190 ? -6.895 25.219 7.332 1 90.69 190 GLU A CA 1
ATOM 1487 C C . GLU A 1 190 ? -6.402 25.688 8.703 1 90.69 190 GLU A C 1
ATOM 1489 O O . GLU A 1 190 ? -6.73 26.781 9.141 1 90.69 190 GLU A O 1
ATOM 1494 N N . THR A 1 191 ? -5.641 24.844 9.375 1 92.5 191 THR A N 1
ATOM 1495 C CA . THR A 1 191 ? -5.34 25.125 10.773 1 92.5 191 THR A CA 1
ATOM 1496 C C . THR A 1 191 ? -3.891 25.578 10.938 1 92.5 191 THR A C 1
ATOM 1498 O O . THR A 1 191 ? -3.523 26.156 11.969 1 92.5 191 THR A O 1
ATOM 1501 N N . GLY A 1 192 ? -3.082 25.203 10.055 1 94.81 192 GLY A N 1
ATOM 1502 C CA . GLY A 1 192 ? -1.666 25.516 10.164 1 94.81 192 GLY A CA 1
ATOM 1503 C C . GLY A 1 192 ? -0.918 24.578 11.094 1 94.81 192 GLY A C 1
ATOM 1504 O O . GLY A 1 192 ? 0.183 24.891 11.547 1 94.81 192 GLY A O 1
ATOM 1505 N N . ILE A 1 193 ? -1.504 23.516 11.445 1 96.12 193 ILE A N 1
ATOM 1506 C CA . ILE A 1 193 ? -0.849 22.516 12.289 1 96.12 193 ILE A CA 1
ATOM 1507 C C . ILE A 1 193 ? 0.334 21.906 11.547 1 96.12 193 ILE A C 1
ATOM 1509 O O . ILE A 1 193 ? 0.283 21.734 10.328 1 96.12 193 ILE A O 1
ATOM 1513 N N . ALA A 1 194 ? 1.378 21.625 12.289 1 97.81 194 ALA A N 1
ATOM 1514 C CA . ALA A 1 194 ? 2.488 20.859 11.719 1 97.81 194 ALA A CA 1
ATOM 1515 C C . ALA A 1 194 ? 2.254 19.359 11.852 1 97.81 194 ALA A C 1
ATOM 1517 O O . ALA A 1 194 ? 1.898 18.875 12.93 1 97.81 194 ALA A O 1
ATOM 1518 N N . VAL A 1 195 ? 2.428 18.656 10.758 1 97.81 195 VAL A N 1
ATOM 1519 C CA . VAL A 1 195 ? 2.266 17.203 10.789 1 97.81 195 VAL A CA 1
ATOM 1520 C C . VAL A 1 195 ? 3.598 16.531 10.469 1 97.81 195 VAL A C 1
ATOM 1522 O O . VAL A 1 195 ? 4.273 16.906 9.508 1 97.81 195 VAL A O 1
ATOM 1525 N N . ILE A 1 196 ? 3.99 15.609 11.297 1 98.06 196 ILE A N 1
ATOM 1526 C CA . ILE A 1 196 ? 5.125 14.734 11.039 1 98.06 196 ILE A CA 1
ATOM 1527 C C . ILE A 1 196 ? 4.641 13.289 10.898 1 98.06 196 ILE A C 1
ATOM 1529 O O . ILE A 1 196 ? 4.07 12.727 11.836 1 98.06 196 ILE A O 1
ATOM 1533 N N . MET A 1 197 ? 4.906 12.734 9.75 1 96.75 197 MET A N 1
ATOM 1534 C CA . MET A 1 197 ? 4.395 11.383 9.539 1 96.75 197 MET A CA 1
ATOM 1535 C C . MET A 1 197 ? 5.5 10.445 9.078 1 96.75 197 MET A C 1
ATOM 1537 O O . MET A 1 197 ? 6.453 10.883 8.422 1 96.75 197 MET A O 1
ATOM 1541 N N . VAL A 1 198 ? 5.367 9.266 9.477 1 94.44 198 VAL A N 1
ATOM 1542 C CA . VAL A 1 198 ? 6.246 8.195 9.023 1 94.44 198 VAL A CA 1
ATOM 1543 C C . VAL A 1 198 ? 5.461 7.227 8.141 1 94.44 198 VAL A C 1
ATOM 1545 O O . VAL A 1 198 ? 4.301 6.926 8.414 1 94.44 198 VAL A O 1
ATOM 1548 N N . SER A 1 199 ? 6.078 6.816 7.086 1 90 199 SER A N 1
ATOM 1549 C CA . SER A 1 199 ? 5.5 5.801 6.211 1 90 199 SER A CA 1
ATOM 1550 C C . SER A 1 199 ? 6.582 5.016 5.48 1 90 199 SER A C 1
ATOM 1552 O O . SER A 1 199 ? 7.691 5.516 5.281 1 90 199 SER A O 1
ATOM 1554 N N . HIS A 1 200 ? 6.25 3.838 5.145 1 86.31 200 HIS A N 1
ATOM 1555 C CA . HIS A 1 200 ? 7.156 3.051 4.316 1 86.31 200 HIS A CA 1
ATOM 1556 C C . HIS A 1 200 ? 6.711 3.051 2.857 1 86.31 200 HIS A C 1
ATOM 1558 O O . HIS A 1 200 ? 7.379 2.467 2 1 86.31 200 HIS A O 1
ATOM 1564 N N . ASP A 1 201 ? 5.637 3.752 2.512 1 88.06 201 ASP A N 1
ATOM 1565 C CA . ASP A 1 201 ? 5.105 3.785 1.153 1 88.06 201 ASP A CA 1
ATOM 1566 C C . ASP A 1 201 ? 5.52 5.062 0.43 1 88.06 201 ASP A C 1
ATOM 1568 O O . ASP A 1 201 ? 5.074 6.156 0.784 1 88.06 201 ASP A O 1
ATOM 1572 N N . PRO A 1 202 ? 6.199 4.895 -0.683 1 93.31 202 PRO A N 1
ATOM 1573 C CA . PRO A 1 202 ? 6.691 6.078 -1.39 1 93.31 202 PRO A CA 1
ATOM 1574 C C . PRO A 1 202 ? 5.566 6.945 -1.948 1 93.31 202 PRO A C 1
ATOM 1576 O O . PRO A 1 202 ? 5.652 8.172 -1.913 1 93.31 202 PRO A O 1
ATOM 1579 N N . ALA A 1 203 ? 4.555 6.289 -2.453 1 90.38 203 ALA A N 1
ATOM 1580 C CA . ALA A 1 203 ? 3.471 7.059 -3.061 1 90.38 203 ALA A CA 1
ATOM 1581 C C . ALA A 1 203 ? 2.801 7.965 -2.035 1 90.38 203 ALA A C 1
ATOM 1583 O O . ALA A 1 203 ? 2.414 9.094 -2.354 1 90.38 203 ALA A O 1
ATOM 1584 N N . GLU A 1 204 ? 2.703 7.523 -0.859 1 92.44 204 GLU A N 1
ATOM 1585 C CA . GLU A 1 204 ? 2.084 8.289 0.222 1 92.44 204 GLU A CA 1
ATOM 1586 C C . GLU A 1 204 ? 2.928 9.508 0.591 1 92.44 204 GLU A C 1
ATOM 1588 O O . GLU A 1 204 ? 2.426 10.633 0.612 1 92.44 204 GLU A O 1
ATOM 1593 N N . VAL A 1 205 ? 4.18 9.258 0.799 1 96.12 205 VAL A N 1
ATOM 1594 C CA . VAL A 1 205 ? 5.027 10.336 1.292 1 96.12 205 VAL A CA 1
ATOM 1595 C C . VAL A 1 205 ? 5.273 11.352 0.176 1 96.12 205 VAL A C 1
ATOM 1597 O O . VAL A 1 205 ? 5.344 12.555 0.429 1 96.12 205 VAL A O 1
ATOM 1600 N N . LEU A 1 206 ? 5.34 10.891 -1.035 1 96.75 206 LEU A N 1
ATOM 1601 C CA . LEU A 1 206 ? 5.59 11.789 -2.156 1 96.75 206 LEU A CA 1
ATOM 1602 C C . LEU A 1 206 ? 4.398 12.711 -2.391 1 96.75 206 LEU A C 1
ATOM 1604 O O . LEU A 1 206 ? 4.57 13.883 -2.725 1 96.75 206 LEU A O 1
ATOM 1608 N N . SER A 1 207 ? 3.256 12.18 -2.178 1 94.75 207 SER A N 1
ATOM 1609 C CA . SER A 1 207 ? 2.061 12.953 -2.498 1 94.75 207 SER A CA 1
ATOM 1610 C C . SER A 1 207 ? 1.682 13.883 -1.353 1 94.75 207 SER A C 1
ATOM 1612 O O . SER A 1 207 ? 1.12 14.953 -1.58 1 94.75 207 SER A O 1
ATOM 1614 N N . MET A 1 208 ? 2.025 13.539 -0.135 1 95.88 208 MET A N 1
ATOM 1615 C CA . MET A 1 208 ? 1.517 14.273 1.017 1 95.88 208 MET A CA 1
ATOM 1616 C C . MET A 1 208 ? 2.555 15.266 1.527 1 95.88 208 MET A C 1
ATOM 1618 O O . MET A 1 208 ? 2.205 16.344 2.008 1 95.88 208 MET A O 1
ATOM 1622 N N . ALA A 1 209 ? 3.789 14.977 1.378 1 97.38 209 ALA A N 1
ATOM 1623 C CA . ALA A 1 209 ? 4.832 15.703 2.096 1 97.38 209 ALA A CA 1
ATOM 1624 C C . ALA A 1 209 ? 5.168 17.016 1.394 1 97.38 209 ALA A C 1
ATOM 1626 O O . ALA A 1 209 ? 5.23 17.062 0.163 1 97.38 209 ALA A O 1
ATOM 1627 N N . ASP A 1 210 ? 5.344 18.016 2.211 1 97.44 210 ASP A N 1
ATOM 1628 C CA . ASP A 1 210 ? 6.012 19.234 1.758 1 97.44 210 ASP A CA 1
ATOM 1629 C C . ASP A 1 210 ? 7.531 19.078 1.846 1 97.44 210 ASP A C 1
ATOM 1631 O O . ASP A 1 210 ? 8.258 19.578 0.983 1 97.44 210 ASP A O 1
ATOM 1635 N N . GLU A 1 211 ? 7.898 18.438 2.871 1 98.06 211 GLU A N 1
ATOM 1636 C CA . GLU A 1 211 ? 9.297 18.078 3.088 1 98.06 211 GLU A CA 1
ATOM 1637 C C . GLU A 1 211 ? 9.445 16.594 3.363 1 98.06 211 GLU A C 1
ATOM 1639 O O . GLU A 1 211 ? 8.68 16.016 4.133 1 98.06 211 GLU A O 1
ATOM 1644 N N . LEU A 1 212 ? 10.414 16.016 2.672 1 98.25 212 LEU A N 1
ATOM 1645 C CA . LEU A 1 212 ? 10.664 14.578 2.801 1 98.25 212 LEU A CA 1
ATOM 1646 C C . LEU A 1 212 ? 12.031 14.32 3.43 1 98.25 212 LEU A C 1
ATOM 1648 O O . LEU A 1 212 ? 13.016 14.961 3.066 1 98.25 212 LEU A O 1
ATOM 1652 N N . VAL A 1 213 ? 12.031 13.438 4.434 1 98.25 213 VAL A N 1
ATOM 1653 C CA . VAL A 1 213 ? 13.25 13.039 5.125 1 98.25 213 VAL A CA 1
ATOM 1654 C C . VAL A 1 213 ? 13.484 11.539 4.934 1 98.25 213 VAL A C 1
ATOM 1656 O O . VAL A 1 213 ? 12.602 10.727 5.211 1 98.25 213 VAL A O 1
ATOM 1659 N N . VAL A 1 214 ? 14.641 11.211 4.445 1 97.69 214 VAL A N 1
ATOM 1660 C CA . VAL A 1 214 ? 15.008 9.812 4.238 1 97.69 214 VAL A CA 1
ATOM 1661 C C . VAL A 1 214 ? 15.977 9.367 5.332 1 97.69 214 VAL A C 1
ATOM 1663 O O . VAL A 1 214 ? 17.047 9.961 5.512 1 97.69 214 VAL A O 1
ATOM 1666 N N . ILE A 1 215 ? 15.594 8.32 6.035 1 96 215 ILE A N 1
ATOM 1667 C CA . ILE A 1 215 ? 16.406 7.809 7.129 1 96 215 ILE A CA 1
ATOM 1668 C C . ILE A 1 215 ? 16.906 6.402 6.785 1 96 215 ILE A C 1
ATOM 1670 O O . ILE A 1 215 ? 16.156 5.586 6.25 1 96 215 ILE A O 1
ATOM 1674 N N . ARG A 1 216 ? 18.141 6.168 7.004 1 93.38 216 ARG A N 1
ATOM 1675 C CA . ARG A 1 216 ? 18.781 4.859 6.848 1 93.38 216 ARG A CA 1
ATOM 1676 C C . ARG A 1 216 ? 19.734 4.57 8 1 93.38 216 ARG A C 1
ATOM 1678 O O . ARG A 1 216 ? 20.594 5.387 8.32 1 93.38 216 ARG A O 1
ATOM 1685 N N . ASN A 1 217 ? 19.547 3.396 8.617 1 89.88 217 ASN A N 1
ATOM 1686 C CA . ASN A 1 217 ? 20.422 2.945 9.688 1 89.88 217 ASN A CA 1
ATOM 1687 C C . ASN A 1 217 ? 20.578 4.012 10.766 1 89.88 217 ASN A C 1
ATOM 1689 O O . ASN A 1 217 ? 21.688 4.297 11.203 1 89.88 217 ASN A O 1
ATOM 1693 N N . GLY A 1 218 ? 19.469 4.648 11.039 1 93.38 218 GLY A N 1
ATOM 1694 C CA . GLY A 1 218 ? 19.438 5.586 12.156 1 93.38 218 GLY A CA 1
ATOM 1695 C C . GLY A 1 218 ? 19.969 6.957 11.789 1 93.38 218 GLY A C 1
ATOM 1696 O O . GLY A 1 218 ? 20.141 7.812 12.664 1 93.38 218 GLY A O 1
ATOM 1697 N N . GLU A 1 219 ? 20.25 7.188 10.555 1 96.06 219 GLU A N 1
ATOM 1698 C CA . GLU A 1 219 ? 20.781 8.469 10.117 1 96.06 219 GLU A CA 1
ATOM 1699 C C . GLU A 1 219 ? 19.938 9.078 9 1 96.06 219 GLU A C 1
ATOM 1701 O O . GLU A 1 219 ? 19.344 8.352 8.203 1 96.06 219 GLU A O 1
ATOM 1706 N N . ILE A 1 220 ? 19.875 10.344 8.969 1 97.06 220 ILE A N 1
ATOM 1707 C CA . ILE A 1 220 ? 19.25 11.031 7.848 1 97.06 220 ILE A CA 1
ATOM 1708 C C . ILE A 1 220 ? 20.203 11.086 6.664 1 97.06 220 ILE A C 1
ATOM 1710 O O . ILE A 1 220 ? 21.281 11.68 6.762 1 97.06 220 ILE A O 1
ATOM 1714 N N . ILE A 1 221 ? 19.797 10.555 5.555 1 96.56 221 ILE A N 1
ATOM 1715 C CA . ILE A 1 221 ? 20.703 10.445 4.414 1 96.56 221 ILE A CA 1
ATOM 1716 C C . ILE A 1 221 ? 20.406 11.555 3.41 1 96.56 221 ILE A C 1
ATOM 1718 O O . ILE A 1 221 ? 21.281 12 2.676 1 96.56 221 ILE A O 1
ATOM 1722 N N . GLU A 1 222 ? 19.188 11.906 3.299 1 97.5 222 GLU A N 1
ATOM 1723 C CA . GLU A 1 222 ? 18.734 12.945 2.377 1 97.5 222 GLU A CA 1
ATOM 1724 C C . GLU A 1 222 ? 17.453 13.609 2.871 1 97.5 222 GLU A C 1
ATOM 1726 O O . GLU A 1 222 ? 16.656 12.984 3.566 1 97.5 222 GLU A O 1
ATOM 1731 N N . HIS A 1 223 ? 17.344 14.844 2.605 1 96.75 223 HIS A N 1
ATOM 1732 C CA . HIS A 1 223 ? 16.141 15.578 2.953 1 96.75 223 HIS A CA 1
ATOM 1733 C C . HIS A 1 223 ? 15.891 16.734 1.981 1 96.75 223 HIS A C 1
ATOM 1735 O O . HIS A 1 223 ? 16.828 17.344 1.479 1 96.75 223 HIS A O 1
ATOM 1741 N N . GLY A 1 224 ? 14.602 16.984 1.633 1 97.38 224 GLY A N 1
ATOM 1742 C CA . GLY A 1 224 ? 14.242 18.031 0.705 1 97.38 224 GLY A CA 1
ATOM 1743 C C . GLY A 1 224 ? 12.844 17.875 0.138 1 97.38 224 GLY A C 1
ATOM 1744 O O . GLY A 1 224 ? 12.008 17.188 0.718 1 97.38 224 GLY A O 1
ATOM 1745 N N . ALA A 1 225 ? 12.609 18.609 -0.885 1 97.25 225 ALA A N 1
ATOM 1746 C CA . ALA A 1 225 ? 11.312 18.531 -1.551 1 97.25 225 ALA A CA 1
ATOM 1747 C C . ALA A 1 225 ? 11.109 17.156 -2.188 1 97.25 225 ALA A C 1
ATOM 1749 O O . ALA A 1 225 ? 12.031 16.609 -2.791 1 97.25 225 ALA A O 1
ATOM 1750 N N . PRO A 1 226 ? 9.93 16.594 -2.088 1 97.38 226 PRO A N 1
ATOM 1751 C CA . PRO A 1 226 ? 9.664 15.25 -2.615 1 97.38 226 PRO A CA 1
ATOM 1752 C C . PRO A 1 226 ? 10.023 15.117 -4.094 1 97.38 226 PRO A C 1
ATOM 1754 O O . PRO A 1 226 ? 10.672 14.148 -4.492 1 97.38 226 PRO A O 1
ATOM 1757 N N . GLN A 1 227 ? 9.664 16.078 -4.906 1 96.06 227 GLN A N 1
ATOM 1758 C CA . GLN A 1 227 ? 9.93 16 -6.34 1 96.06 227 GLN A CA 1
ATOM 1759 C C . GLN A 1 227 ? 11.422 15.977 -6.625 1 96.06 227 GLN A C 1
ATOM 1761 O O . GLN A 1 227 ? 11.883 15.234 -7.492 1 96.06 227 GLN A O 1
ATOM 1766 N N . GLU A 1 228 ? 12.109 16.766 -5.895 1 97 228 GLU A N 1
ATOM 1767 C CA . GLU A 1 228 ? 13.562 16.828 -6.07 1 97 228 GLU A CA 1
ATOM 1768 C C . GLU A 1 228 ? 14.219 15.508 -5.66 1 97 228 GLU A C 1
ATOM 1770 O O . GLU A 1 228 ? 15.055 14.977 -6.387 1 97 228 GLU A O 1
ATOM 1775 N N . LEU A 1 229 ? 13.797 14.984 -4.539 1 97.75 229 LEU A N 1
ATOM 1776 C CA . LEU A 1 229 ? 14.375 13.742 -4.039 1 97.75 229 LEU A CA 1
ATOM 1777 C C . LEU A 1 229 ? 14.039 12.578 -4.957 1 97.75 229 LEU A C 1
ATOM 1779 O O . LEU A 1 229 ? 14.828 11.641 -5.094 1 97.75 229 LEU A O 1
ATOM 1783 N N . TYR A 1 230 ? 12.891 12.625 -5.609 1 97.31 230 TYR A N 1
ATOM 1784 C CA . TYR A 1 230 ? 12.492 11.562 -6.523 1 97.31 230 TYR A CA 1
ATOM 1785 C C . TYR A 1 230 ? 13.25 11.648 -7.836 1 97.31 230 TYR A C 1
ATOM 1787 O O . TYR A 1 230 ? 13.805 10.656 -8.312 1 97.31 230 TYR A O 1
ATOM 1795 N N . ASN A 1 231 ? 13.375 12.781 -8.344 1 96.19 231 ASN A N 1
ATOM 1796 C CA . ASN A 1 231 ? 13.914 12.961 -9.688 1 96.19 231 ASN A CA 1
ATOM 1797 C C . ASN A 1 231 ? 15.438 13.031 -9.672 1 96.19 231 ASN A C 1
ATOM 1799 O O . ASN A 1 231 ? 16.094 12.688 -10.656 1 96.19 231 ASN A O 1
ATOM 1803 N N . HIS A 1 232 ? 15.945 13.523 -8.523 1 97.06 232 HIS A N 1
ATOM 1804 C CA . HIS A 1 232 ? 17.375 13.727 -8.438 1 97.06 232 HIS A CA 1
ATOM 1805 C C . HIS A 1 232 ? 17.922 13.281 -7.078 1 97.06 232 HIS A C 1
ATOM 1807 O O . HIS A 1 232 ? 18.609 14.039 -6.398 1 97.06 232 HIS A O 1
ATOM 1813 N N . PRO A 1 233 ? 17.625 12.047 -6.793 1 97.94 233 PRO A N 1
ATOM 1814 C CA . PRO A 1 233 ? 18.203 11.57 -5.535 1 97.94 233 PRO A CA 1
ATOM 1815 C C . PRO A 1 233 ? 19.719 11.531 -5.559 1 97.94 233 PRO A C 1
ATOM 1817 O O . PRO A 1 233 ? 20.312 10.984 -6.496 1 97.94 233 PRO A O 1
ATOM 1820 N N . GLN A 1 234 ? 20.297 12.031 -4.52 1 97.19 234 GLN A N 1
ATOM 1821 C CA . GLN A 1 234 ? 21.766 12.078 -4.441 1 97.19 234 GLN A CA 1
ATOM 1822 C C . GLN A 1 234 ? 22.328 10.75 -3.945 1 97.19 234 GLN A C 1
ATOM 1824 O O . GLN A 1 234 ? 23.5 10.438 -4.184 1 97.19 234 GLN A O 1
ATOM 1829 N N . ASN A 1 235 ? 21.531 10.016 -3.295 1 97 235 ASN A N 1
ATOM 1830 C CA . ASN A 1 235 ? 21.969 8.734 -2.742 1 97 235 ASN A CA 1
ATOM 1831 C C . ASN A 1 235 ? 21.281 7.566 -3.436 1 97 235 ASN A C 1
ATOM 1833 O O . ASN A 1 235 ? 20.078 7.617 -3.703 1 97 235 ASN A O 1
ATOM 1837 N N . PHE A 1 236 ? 22.062 6.469 -3.695 1 96.5 236 PHE A N 1
ATOM 1838 C CA . PHE A 1 236 ? 21.547 5.254 -4.312 1 96.5 236 PHE A CA 1
ATOM 1839 C C . PHE A 1 236 ? 20.406 4.676 -3.496 1 96.5 236 PHE A C 1
ATOM 1841 O O . PHE A 1 236 ? 19.391 4.242 -4.055 1 96.5 236 PHE A O 1
ATOM 1848 N N . TYR A 1 237 ? 20.516 4.762 -2.221 1 95.06 237 TYR A N 1
ATOM 1849 C CA . TYR A 1 237 ? 19.5 4.234 -1.321 1 95.06 237 TYR A CA 1
ATOM 1850 C C . TYR A 1 237 ? 18.172 4.957 -1.518 1 95.06 237 TYR A C 1
ATOM 1852 O O . TYR A 1 237 ? 17.125 4.328 -1.553 1 95.06 237 TYR A O 1
ATOM 1860 N N . THR A 1 238 ? 18.188 6.273 -1.649 1 96.94 238 THR A N 1
ATOM 1861 C CA . THR A 1 238 ? 17 7.082 -1.838 1 96.94 238 THR A CA 1
ATOM 1862 C C . THR A 1 238 ? 16.297 6.715 -3.143 1 96.94 238 THR A C 1
ATOM 1864 O O . THR A 1 238 ? 15.07 6.543 -3.172 1 96.94 238 THR A O 1
ATOM 1867 N N . ALA A 1 239 ? 17.078 6.523 -4.176 1 96.31 239 ALA A N 1
ATOM 1868 C CA . ALA A 1 239 ? 16.531 6.145 -5.473 1 96.31 239 ALA A CA 1
ATOM 1869 C C . ALA A 1 239 ? 15.797 4.809 -5.387 1 96.31 239 ALA A C 1
ATOM 1871 O O . ALA A 1 239 ? 14.656 4.691 -5.844 1 96.31 239 ALA A O 1
ATOM 1872 N N . LYS A 1 240 ? 16.422 3.916 -4.734 1 93.19 240 LYS A N 1
ATOM 1873 C CA . LYS A 1 240 ? 15.867 2.576 -4.602 1 93.19 240 LYS A CA 1
ATOM 1874 C C . LYS A 1 240 ? 14.625 2.584 -3.719 1 93.19 240 LYS A C 1
ATOM 1876 O O . LYS A 1 240 ? 13.672 1.849 -3.975 1 93.19 240 LYS A O 1
ATOM 1881 N N . LEU A 1 241 ? 14.656 3.398 -2.748 1 92.94 241 LEU A N 1
ATOM 1882 C CA . LEU A 1 241 ? 13.578 3.455 -1.766 1 92.94 241 LEU A CA 1
ATOM 1883 C C . LEU A 1 241 ? 12.32 4.074 -2.369 1 92.94 241 LEU A C 1
ATOM 1885 O O . LEU A 1 241 ? 11.211 3.621 -2.096 1 92.94 241 LEU A O 1
ATOM 1889 N N . LEU A 1 242 ? 12.492 5.086 -3.219 1 94.69 242 LEU A N 1
ATOM 1890 C CA . LEU A 1 242 ? 11.367 5.906 -3.643 1 94.69 242 LEU A CA 1
ATOM 1891 C C . LEU A 1 242 ? 10.75 5.367 -4.93 1 94.69 242 LEU A C 1
ATOM 1893 O O . LEU A 1 242 ? 9.633 5.742 -5.297 1 94.69 242 LEU A O 1
ATOM 1897 N N . SER A 1 243 ? 11.523 4.52 -5.543 1 91.88 243 SER A N 1
ATOM 1898 C CA . SER A 1 243 ? 11.016 4.047 -6.828 1 91.88 243 SER A CA 1
ATOM 1899 C C . SER A 1 243 ? 11.297 2.561 -7.02 1 91.88 243 SER A C 1
ATOM 1901 O O . SER A 1 243 ? 12.297 2.045 -6.523 1 91.88 243 SER A O 1
ATOM 1903 N N . ASN A 1 244 ? 10.352 1.925 -7.73 1 88 244 ASN A N 1
ATOM 1904 C CA . ASN A 1 244 ? 10.602 0.562 -8.188 1 88 244 ASN A CA 1
ATOM 1905 C C . ASN A 1 244 ? 11.531 0.542 -9.398 1 88 244 ASN A C 1
ATOM 1907 O O . ASN A 1 244 ? 11.141 0.086 -10.477 1 88 244 ASN A O 1
ATOM 1911 N N . CYS A 1 245 ? 12.766 0.862 -9.156 1 92.88 245 CYS A N 1
ATOM 1912 C CA . CYS A 1 245 ? 13.719 1.119 -10.234 1 92.88 245 CYS A CA 1
ATOM 1913 C C . CYS A 1 245 ? 14.453 -0.157 -10.633 1 92.88 245 CYS A C 1
ATOM 1915 O O . CYS A 1 245 ? 14.383 -1.162 -9.922 1 92.88 245 CYS A O 1
ATOM 1917 N N . THR A 1 246 ? 15.008 -0.099 -11.812 1 94.81 246 THR A N 1
ATOM 1918 C CA . THR A 1 246 ? 15.961 -1.11 -12.258 1 94.81 246 THR A CA 1
ATOM 1919 C C . THR A 1 246 ? 17.391 -0.674 -11.961 1 94.81 246 THR A C 1
ATOM 1921 O O . THR A 1 246 ? 17.75 0.483 -12.18 1 94.81 246 THR A O 1
ATOM 1924 N N . VAL A 1 247 ? 18.109 -1.598 -11.391 1 95.56 247 VAL A N 1
ATOM 1925 C CA . VAL A 1 247 ? 19.516 -1.331 -11.094 1 95.56 247 VAL A CA 1
ATOM 1926 C C . VAL A 1 247 ? 20.406 -2.178 -12 1 95.56 247 VAL A C 1
ATOM 1928 O O . VAL A 1 247 ? 20.266 -3.402 -12.047 1 95.56 247 VAL A O 1
ATOM 1931 N N . LEU A 1 248 ? 21.25 -1.535 -12.688 1 96.5 248 LEU A N 1
ATOM 1932 C CA . LEU A 1 248 ? 22.172 -2.188 -13.617 1 96.5 248 LEU A CA 1
ATOM 1933 C C . LEU A 1 248 ? 23.609 -1.858 -13.273 1 96.5 248 LEU A C 1
ATOM 1935 O O . LEU A 1 248 ? 23.906 -0.789 -12.727 1 96.5 248 LEU A O 1
ATOM 1939 N N . ASP A 1 249 ? 24.484 -2.783 -13.547 1 95.5 249 ASP A N 1
ATOM 1940 C CA . ASP A 1 249 ? 25.891 -2.424 -13.484 1 95.5 249 ASP A CA 1
ATOM 1941 C C . ASP A 1 249 ? 26.344 -1.735 -14.773 1 95.5 249 ASP A C 1
ATOM 1943 O O . ASP A 1 249 ? 25.547 -1.583 -15.711 1 95.5 249 ASP A O 1
ATOM 1947 N N . ASN A 1 250 ? 27.609 -1.26 -14.758 1 93.5 250 ASN A N 1
ATOM 1948 C CA . ASN A 1 250 ? 28.094 -0.484 -15.891 1 93.5 250 ASN A CA 1
ATOM 1949 C C . ASN A 1 250 ? 28.125 -1.312 -17.172 1 93.5 250 ASN A C 1
ATOM 1951 O O . ASN A 1 250 ? 27.875 -0.786 -18.266 1 93.5 250 ASN A O 1
ATOM 1955 N N . GLN A 1 251 ? 28.375 -2.615 -17.078 1 93.06 251 GLN A N 1
ATOM 1956 C CA . GLN A 1 251 ? 28.391 -3.486 -18.25 1 93.06 251 GLN A CA 1
ATOM 1957 C C . GLN A 1 251 ? 26.984 -3.672 -18.812 1 93.06 251 GLN A C 1
ATOM 1959 O O . GLN A 1 251 ? 26.781 -3.576 -20.016 1 93.06 251 GLN A O 1
ATOM 1964 N N . GLN A 1 252 ? 26.047 -3.895 -17.938 1 94.81 252 GLN A N 1
ATOM 1965 C CA . GLN A 1 252 ? 24.656 -4.055 -18.344 1 94.81 252 GLN A CA 1
ATOM 1966 C C . GLN A 1 252 ? 24.125 -2.771 -18.969 1 94.81 252 GLN A C 1
ATOM 1968 O O . GLN A 1 252 ? 23.344 -2.818 -19.922 1 94.81 252 GLN A O 1
ATOM 1973 N N . ALA A 1 253 ? 24.547 -1.673 -18.391 1 94.94 253 ALA A N 1
ATOM 1974 C CA . ALA A 1 253 ? 24.062 -0.375 -18.859 1 94.94 253 ALA A CA 1
ATOM 1975 C C . ALA A 1 253 ? 24.5 -0.094 -20.281 1 94.94 253 ALA A C 1
ATOM 1977 O O . ALA A 1 253 ? 23.828 0.63 -21.031 1 94.94 253 ALA A O 1
ATOM 1978 N N . LYS A 1 254 ? 25.578 -0.669 -20.672 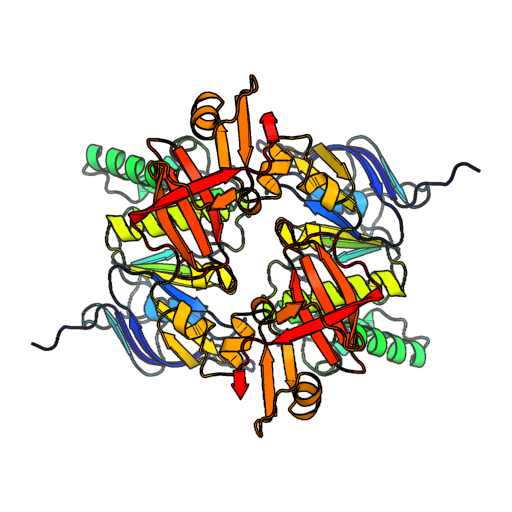1 91.69 254 LYS A N 1
ATOM 1979 C CA . LYS A 1 254 ? 26.094 -0.473 -22.016 1 91.69 254 LYS A CA 1
ATOM 1980 C C . LYS A 1 254 ? 25.109 -0.997 -23.062 1 91.69 254 LYS A C 1
ATOM 1982 O O . LYS A 1 254 ? 25 -0.447 -24.156 1 91.69 254 LYS A O 1
ATOM 1987 N N . SER A 1 255 ? 24.406 -2.057 -22.719 1 88.19 255 SER A N 1
ATOM 1988 C CA . SER A 1 255 ? 23.406 -2.625 -23.625 1 88.19 255 SER A CA 1
ATOM 1989 C C . SER A 1 255 ? 22.281 -1.633 -23.906 1 88.19 255 SER A C 1
ATOM 1991 O O . SER A 1 255 ? 21.547 -1.771 -24.891 1 88.19 255 SER A O 1
ATOM 1993 N N . LEU A 1 256 ? 22.141 -0.653 -23.062 1 92.25 256 LEU A N 1
ATOM 1994 C CA . LEU A 1 256 ? 21.109 0.369 -23.234 1 92.25 256 LEU A CA 1
ATOM 1995 C C . LEU A 1 256 ? 21.703 1.646 -23.828 1 92.25 256 LEU A C 1
ATOM 1997 O O . LEU A 1 256 ? 21.031 2.67 -23.906 1 92.25 256 LEU A O 1
ATOM 2001 N N . GLY A 1 257 ? 22.922 1.613 -24.109 1 90.69 257 GLY A N 1
ATOM 2002 C CA . GLY A 1 257 ? 23.594 2.768 -24.672 1 90.69 257 GLY A CA 1
ATOM 2003 C C . GLY A 1 257 ? 24.062 3.76 -23.625 1 90.69 257 GLY A C 1
ATOM 2004 O O . GLY A 1 257 ? 24.344 4.918 -23.938 1 90.69 257 GLY A O 1
ATOM 2005 N N . ILE A 1 258 ? 24.078 3.346 -22.375 1 94.44 258 ILE A N 1
ATOM 2006 C CA . ILE A 1 258 ? 24.5 4.23 -21.297 1 94.44 258 ILE A CA 1
ATOM 2007 C C . ILE A 1 258 ? 25.953 3.969 -20.953 1 94.44 258 ILE A C 1
ATOM 2009 O O . ILE A 1 258 ? 26.328 2.859 -20.547 1 94.44 258 ILE A O 1
ATOM 2013 N N . GLU A 1 259 ? 26.75 4.984 -21.125 1 93.31 259 GLU A N 1
ATOM 2014 C CA . GLU A 1 259 ? 28.156 4.879 -20.781 1 93.31 259 GLU A CA 1
ATOM 2015 C C . GLU A 1 259 ? 28.484 5.676 -19.516 1 93.31 259 GLU A C 1
ATOM 2017 O O . GLU A 1 259 ? 28.25 6.887 -19.469 1 93.31 259 GLU A O 1
ATOM 2022 N N . THR A 1 260 ? 28.875 4.969 -18.547 1 93.06 260 THR A N 1
ATOM 2023 C CA . THR A 1 260 ? 29.266 5.602 -17.297 1 93.06 260 THR A CA 1
ATOM 2024 C C . THR A 1 260 ? 30.375 4.805 -16.609 1 93.06 260 THR A C 1
ATOM 2026 O O . THR A 1 260 ? 30.516 3.604 -16.844 1 93.06 260 THR A O 1
ATOM 2029 N N . GLU A 1 261 ? 31.219 5.492 -15.852 1 93.06 261 GLU A N 1
ATOM 2030 C CA . GLU A 1 261 ? 32.281 4.836 -15.094 1 93.06 261 GLU A CA 1
ATOM 2031 C C . GLU A 1 261 ? 31.797 4.422 -13.703 1 93.06 261 GLU A C 1
ATOM 2033 O O . GLU A 1 261 ? 32.438 3.65 -13.008 1 93.06 261 GLU A O 1
ATOM 2038 N N . LEU A 1 262 ? 30.641 4.852 -13.422 1 93.75 262 LEU A N 1
ATOM 2039 C CA . LEU A 1 262 ? 30.094 4.555 -12.102 1 93.75 262 LEU A CA 1
ATOM 2040 C C . LEU A 1 262 ? 29.516 3.145 -12.055 1 93.75 262 LEU A C 1
ATOM 2042 O O . LEU A 1 262 ? 29.109 2.605 -13.078 1 93.75 262 LEU A O 1
ATOM 2046 N N . GLN A 1 263 ? 29.422 2.533 -10.914 1 94.06 263 GLN A N 1
ATOM 2047 C CA . GLN A 1 263 ? 29.188 1.104 -10.742 1 94.06 263 GLN A CA 1
ATOM 2048 C C . GLN A 1 263 ? 27.703 0.772 -10.867 1 94.06 263 GLN A C 1
ATOM 2050 O O . GLN A 1 263 ? 27.344 -0.335 -11.273 1 94.06 263 GLN A O 1
ATOM 2055 N N . LYS A 1 264 ? 26.859 1.679 -10.477 1 96.56 264 LYS A N 1
ATOM 2056 C CA . LYS A 1 264 ? 25.438 1.405 -10.453 1 96.56 264 LYS A CA 1
ATOM 2057 C C . LYS A 1 264 ? 24.672 2.41 -11.312 1 96.56 264 LYS A C 1
ATOM 2059 O O . LYS A 1 264 ? 24.844 3.621 -11.172 1 96.56 264 LYS A O 1
ATOM 2064 N N . VAL A 1 265 ? 23.906 1.872 -12.195 1 97.5 265 VAL A N 1
ATOM 2065 C CA . VAL A 1 265 ? 23.031 2.676 -13.031 1 97.5 265 VAL A CA 1
ATOM 2066 C C . VAL A 1 265 ? 21.562 2.365 -12.688 1 97.5 265 VAL A C 1
ATOM 2068 O O . VAL A 1 265 ? 21.172 1.2 -12.672 1 97.5 265 VAL A O 1
ATOM 2071 N N . VAL A 1 266 ? 20.844 3.469 -12.398 1 97.56 266 VAL A N 1
ATOM 2072 C CA . VAL A 1 266 ? 19.453 3.316 -11.984 1 97.56 266 VAL A CA 1
ATOM 2073 C C . VAL A 1 266 ? 18.531 3.91 -13.047 1 97.56 266 VAL A C 1
ATOM 2075 O O . VAL A 1 266 ? 18.75 5.02 -13.531 1 97.56 266 VAL A O 1
ATOM 2078 N N . ILE A 1 267 ? 17.531 3.133 -13.422 1 97.38 267 ILE A N 1
ATOM 2079 C CA . ILE A 1 267 ? 16.547 3.594 -14.391 1 97.38 267 ILE A CA 1
ATOM 2080 C C . ILE A 1 267 ? 15.141 3.373 -13.844 1 97.38 267 ILE A C 1
ATOM 2082 O O . ILE A 1 267 ? 14.805 2.266 -13.422 1 97.38 267 ILE A O 1
ATOM 2086 N N . TYR A 1 268 ? 14.406 4.453 -13.781 1 96.19 268 TYR A N 1
ATOM 2087 C CA . TYR A 1 268 ? 13.008 4.332 -13.367 1 96.19 268 TYR A CA 1
ATOM 2088 C C . TYR A 1 268 ? 12.148 3.809 -14.516 1 96.19 268 TYR A C 1
ATOM 2090 O O . TYR A 1 268 ? 12.469 4.02 -15.688 1 96.19 268 TYR A O 1
ATOM 2098 N N . PRO A 1 269 ? 11.094 3.137 -14.188 1 94.62 269 PRO A N 1
ATOM 2099 C CA . PRO A 1 269 ? 10.258 2.545 -15.227 1 94.62 269 PRO A CA 1
ATOM 2100 C C . PRO A 1 269 ? 9.68 3.588 -16.188 1 94.62 269 PRO A C 1
ATOM 2102 O O . PRO A 1 269 ? 9.484 3.303 -17.375 1 94.62 269 PRO A O 1
ATOM 2105 N N . GLU A 1 270 ? 9.391 4.738 -15.656 1 93.06 270 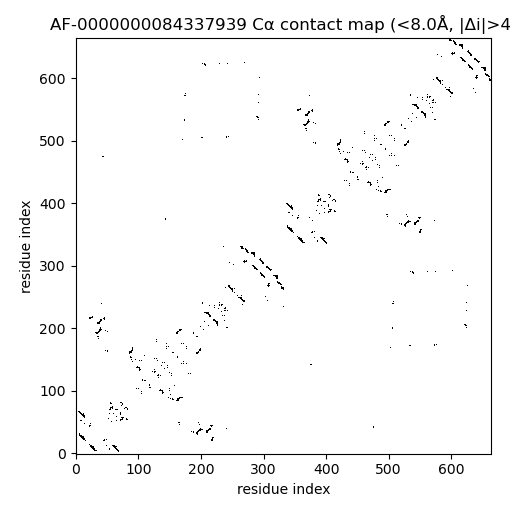GLU A N 1
ATOM 2106 C CA . GLU A 1 270 ? 8.75 5.766 -16.484 1 93.06 270 GLU A CA 1
ATOM 2107 C C . GLU A 1 270 ? 9.766 6.445 -17.406 1 93.06 270 GLU A C 1
ATOM 2109 O O . GLU A 1 270 ? 9.383 7.199 -18.297 1 93.06 270 GLU A O 1
ATOM 2114 N N . TRP A 1 271 ? 11.039 6.117 -17.219 1 95.31 271 TRP A N 1
ATOM 2115 C CA . TRP A 1 271 ? 12.078 6.746 -18.016 1 95.31 271 TRP A CA 1
ATOM 2116 C C . TRP A 1 271 ? 12.391 5.902 -19.25 1 95.31 271 TRP A C 1
ATOM 2118 O O . TRP A 1 271 ? 13.305 6.227 -20.016 1 95.31 271 TRP A O 1
ATOM 2128 N N . ILE A 1 272 ? 11.672 4.801 -19.438 1 95.5 272 ILE A N 1
ATOM 2129 C CA . ILE A 1 272 ? 11.82 3.908 -20.578 1 95.5 272 ILE A CA 1
ATOM 2130 C C . ILE A 1 272 ? 10.562 3.969 -21.438 1 95.5 272 ILE A C 1
ATOM 2132 O O . ILE A 1 272 ? 9.445 3.973 -20.922 1 95.5 272 ILE A O 1
ATOM 2136 N N . SER A 1 273 ? 10.766 4.027 -22.719 1 94.81 273 SER A N 1
ATOM 2137 C CA . SER A 1 273 ? 9.648 3.992 -23.656 1 94.81 273 SER A CA 1
ATOM 2138 C C . SER A 1 273 ? 9.953 3.078 -24.844 1 94.81 273 SER A C 1
ATOM 2140 O O . SER A 1 273 ? 11.117 2.877 -25.188 1 94.81 273 SER A O 1
ATOM 2142 N N . ILE A 1 274 ? 8.906 2.488 -25.344 1 94.69 274 ILE A N 1
ATOM 2143 C CA . ILE A 1 274 ? 9.047 1.695 -26.562 1 94.69 274 ILE A CA 1
ATOM 2144 C C . ILE A 1 274 ? 9.016 2.613 -27.781 1 94.69 274 ILE A C 1
ATOM 2146 O O . ILE A 1 274 ? 8.172 3.51 -27.875 1 94.69 274 ILE A O 1
ATOM 2150 N N . VAL A 1 275 ? 9.938 2.324 -28.672 1 93.81 275 VAL A N 1
ATOM 2151 C CA . VAL A 1 275 ? 10.023 3.166 -29.859 1 93.81 275 VAL A CA 1
ATOM 2152 C C . VAL A 1 275 ? 9.945 2.299 -31.125 1 93.81 275 VAL A C 1
ATOM 2154 O O . VAL A 1 275 ? 10.32 1.122 -31.094 1 93.81 275 VAL A O 1
ATOM 2157 N N . GLN A 1 276 ? 9.398 2.939 -32.062 1 88.5 276 GLN A N 1
ATOM 2158 C CA . GLN A 1 276 ? 9.414 2.293 -33.344 1 88.5 276 GLN A CA 1
ATOM 2159 C C . GLN A 1 276 ? 10.758 2.5 -34.062 1 88.5 276 GLN A C 1
ATOM 2161 O O . GLN A 1 276 ? 11.297 3.609 -34.062 1 88.5 276 GLN A O 1
ATOM 2166 N N . SER A 1 277 ? 11.336 1.431 -34.438 1 85.12 277 SER A N 1
ATOM 2167 C CA . SER A 1 277 ? 12.633 1.497 -35.094 1 85.12 277 SER A CA 1
ATOM 2168 C C . SER A 1 277 ? 12.758 0.419 -36.156 1 85.12 277 SER A C 1
ATOM 2170 O O . SER A 1 277 ? 12.086 -0.61 -36.094 1 85.12 277 SER A O 1
ATOM 2172 N N . PHE A 1 278 ? 13.594 0.754 -37.125 1 83.69 278 PHE A N 1
ATOM 2173 C CA . PHE A 1 278 ? 13.867 -0.209 -38.188 1 83.69 278 PHE A CA 1
ATOM 2174 C C . PHE A 1 278 ? 14.961 -1.183 -37.781 1 83.69 278 PHE A C 1
ATOM 2176 O O . PHE A 1 278 ? 15.219 -2.172 -38.469 1 83.69 278 PHE A O 1
ATOM 2183 N N . MET A 1 279 ? 15.469 -0.909 -36.688 1 80.81 279 MET A N 1
ATOM 2184 C CA . MET A 1 279 ? 16.516 -1.782 -36.156 1 80.81 279 MET A CA 1
ATOM 2185 C C . MET A 1 279 ? 15.922 -3.074 -35.625 1 80.81 279 MET A C 1
ATOM 2187 O O . MET A 1 279 ? 14.742 -3.117 -35.25 1 80.81 279 MET A O 1
ATOM 2191 N N . PRO A 1 280 ? 16.719 -4.07 -35.656 1 83.75 280 PRO A N 1
ATOM 2192 C CA . PRO A 1 280 ? 16.234 -5.316 -35.062 1 83.75 280 PRO A CA 1
ATOM 2193 C C . PRO A 1 280 ? 15.781 -5.145 -33.625 1 83.75 280 PRO A C 1
ATOM 2195 O O . PRO A 1 280 ? 16.422 -4.426 -32.844 1 83.75 280 PRO A O 1
ATOM 2198 N N . LYS A 1 281 ? 14.656 -5.668 -33.344 1 81.75 281 LYS A N 1
ATOM 2199 C CA . LYS A 1 281 ? 14.117 -5.633 -32 1 81.75 281 LYS A CA 1
ATOM 2200 C C . LYS A 1 281 ? 14.961 -6.484 -31.047 1 81.75 281 LYS A C 1
ATOM 2202 O O . LYS A 1 281 ? 15.055 -7.699 -31.219 1 81.75 281 LYS A O 1
ATOM 2207 N N . LYS A 1 282 ? 15.469 -5.809 -30 1 87.56 282 LYS A N 1
ATOM 2208 C CA . LYS A 1 282 ? 16.438 -6.484 -29.141 1 87.56 282 LYS A CA 1
ATOM 2209 C C . LYS A 1 282 ? 15.789 -6.926 -27.828 1 87.56 282 LYS A C 1
ATOM 2211 O O . LYS A 1 282 ? 16.156 -7.965 -27.281 1 87.56 282 LYS A O 1
ATOM 2216 N N . TRP A 1 283 ? 14.859 -6.191 -27.438 1 95.12 283 TRP A N 1
ATOM 2217 C CA . TRP A 1 283 ? 14.258 -6.48 -26.141 1 95.12 283 TRP A CA 1
ATOM 2218 C C . TRP A 1 283 ? 13 -7.332 -26.312 1 95.12 283 TRP A C 1
ATOM 2220 O O . TRP A 1 283 ? 12.203 -7.102 -27.219 1 95.12 283 TRP A O 1
ATOM 2230 N N . ILE A 1 284 ? 12.875 -8.305 -25.469 1 96.62 284 ILE A N 1
ATOM 2231 C CA . ILE A 1 284 ? 11.727 -9.203 -25.531 1 96.62 284 ILE A CA 1
ATOM 2232 C C . ILE A 1 284 ? 10.867 -9.023 -24.281 1 96.62 284 ILE A C 1
ATOM 2234 O O . ILE A 1 284 ? 11.383 -8.961 -23.172 1 96.62 284 ILE A O 1
ATOM 2238 N N . VAL A 1 285 ? 9.602 -8.891 -24.438 1 96.62 285 VAL A N 1
ATOM 2239 C CA . VAL A 1 285 ? 8.68 -8.828 -23.312 1 96.62 285 VAL A CA 1
ATOM 2240 C C . VAL A 1 285 ? 8.609 -10.188 -22.625 1 96.62 285 VAL A C 1
ATOM 2242 O O . VAL A 1 285 ? 8.141 -11.164 -23.219 1 96.62 285 VAL A O 1
ATOM 2245 N N . THR A 1 286 ? 9 -10.234 -21.406 1 94.31 286 THR A N 1
ATOM 2246 C CA . THR A 1 286 ? 9.039 -11.516 -20.719 1 94.31 286 THR A CA 1
ATOM 2247 C C . THR A 1 286 ? 7.934 -11.609 -19.672 1 94.31 286 THR A C 1
ATOM 2249 O O . THR A 1 286 ? 7.504 -12.703 -19.312 1 94.31 286 THR A O 1
ATOM 2252 N N . HIS A 1 287 ? 7.562 -10.477 -19.156 1 92.12 287 HIS A N 1
ATOM 2253 C CA . HIS A 1 287 ? 6.457 -10.422 -18.203 1 92.12 287 HIS A CA 1
ATOM 2254 C C . HIS A 1 287 ? 5.602 -9.18 -18.422 1 92.12 287 HIS A C 1
ATOM 2256 O O . HIS A 1 287 ? 6.105 -8.141 -18.859 1 92.12 287 HIS A O 1
ATOM 2262 N N . SER A 1 288 ? 4.414 -9.359 -18.188 1 93.38 288 SER A N 1
ATOM 2263 C CA . SER A 1 288 ? 3.441 -8.266 -18.188 1 93.38 288 SER A CA 1
ATOM 2264 C C . SER A 1 288 ? 2.535 -8.336 -16.969 1 93.38 288 SER A C 1
ATOM 2266 O O . SER A 1 288 ? 1.737 -9.266 -16.828 1 93.38 288 SER A O 1
ATOM 2268 N N . LEU A 1 289 ? 2.709 -7.41 -16.109 1 92.88 289 LEU A N 1
ATOM 2269 C CA . LEU A 1 289 ? 1.905 -7.352 -14.891 1 92.88 289 LEU A CA 1
ATOM 2270 C C . LEU A 1 289 ? 0.818 -6.289 -15.008 1 92.88 289 LEU A C 1
ATOM 2272 O O . LEU A 1 289 ? 1.115 -5.113 -15.227 1 92.88 289 LEU A O 1
ATOM 2276 N N . PHE A 1 290 ? -0.396 -6.742 -14.812 1 94.62 290 PHE A N 1
ATOM 2277 C CA . PHE A 1 290 ? -1.53 -5.828 -14.883 1 94.62 290 PHE A CA 1
ATOM 2278 C C . PHE A 1 290 ? -1.729 -5.113 -13.555 1 94.62 290 PHE A C 1
ATOM 2280 O O . PHE A 1 290 ? -2.074 -5.738 -12.555 1 94.62 290 PHE A O 1
ATOM 2287 N N . LYS A 1 291 ? -1.585 -3.734 -13.562 1 93.19 291 LYS A N 1
ATOM 2288 C CA . LYS A 1 291 ? -1.631 -2.963 -12.328 1 93.19 291 LYS A CA 1
ATOM 2289 C C . LYS A 1 291 ? -2.895 -2.109 -12.258 1 93.19 291 LYS A C 1
ATOM 2291 O O . LYS A 1 291 ? -3.025 -1.259 -11.375 1 93.19 291 LYS A O 1
ATOM 2296 N N . GLY A 1 292 ? -3.84 -2.316 -13.133 1 93.44 292 GLY A N 1
ATOM 2297 C CA . GLY A 1 292 ? -5.051 -1.516 -13.219 1 93.44 292 GLY A CA 1
ATOM 2298 C C . GLY A 1 292 ? -4.984 -0.443 -14.289 1 93.44 292 GLY A C 1
ATOM 2299 O O . GLY A 1 292 ? -5.27 -0.707 -15.461 1 93.44 292 GLY A O 1
ATOM 2300 N N . PRO A 1 293 ? -4.43 0.747 -13.922 1 91.62 293 PRO A N 1
ATOM 2301 C CA . PRO A 1 293 ? -4.375 1.826 -14.914 1 91.62 293 PRO A CA 1
ATOM 2302 C C . PRO A 1 293 ? -3.246 1.646 -15.922 1 91.62 293 PRO A C 1
ATOM 2304 O O . PRO A 1 293 ? -3.227 2.314 -16.953 1 91.62 293 PRO A O 1
ATOM 2307 N N . TYR A 1 294 ? -2.336 0.778 -15.602 1 91.75 294 TYR A N 1
ATOM 2308 C CA . TYR A 1 294 ? -1.189 0.546 -16.469 1 91.75 294 TYR A CA 1
ATOM 2309 C C . TYR A 1 294 ? -0.679 -0.883 -16.344 1 91.75 294 TYR A C 1
ATOM 2311 O O . TYR A 1 294 ? -1.202 -1.66 -15.539 1 91.75 294 TYR A O 1
ATOM 2319 N N . GLU A 1 295 ? 0.236 -1.175 -17.219 1 93.56 295 GLU A N 1
ATOM 2320 C CA . GLU A 1 295 ? 0.966 -2.438 -17.141 1 93.56 295 GLU A CA 1
ATOM 2321 C C . GLU A 1 295 ? 2.445 -2.203 -16.859 1 93.56 295 GLU A C 1
ATOM 2323 O O . GLU A 1 295 ? 3.023 -1.212 -17.312 1 93.56 295 GLU A O 1
ATOM 2328 N N . GLU A 1 296 ? 2.926 -3.012 -16.031 1 93.81 296 GLU A N 1
ATOM 2329 C CA . GLU A 1 296 ? 4.375 -3.078 -15.867 1 93.81 296 GLU A CA 1
ATOM 2330 C C . GLU A 1 296 ? 4.977 -4.184 -16.734 1 93.81 296 GLU A C 1
ATOM 2332 O O . GLU A 1 296 ? 4.684 -5.363 -16.531 1 93.81 296 GLU A O 1
ATOM 2337 N N . LEU A 1 297 ? 5.754 -3.836 -17.703 1 95.94 297 LEU A N 1
ATOM 2338 C CA . LEU A 1 297 ? 6.406 -4.805 -18.578 1 95.94 297 LEU A CA 1
ATOM 2339 C C . LEU A 1 297 ? 7.836 -5.074 -18.125 1 95.94 297 LEU A C 1
ATOM 2341 O O . LEU A 1 297 ? 8.547 -4.152 -17.703 1 95.94 297 LEU A O 1
ATOM 2345 N N . VAL A 1 298 ? 8.156 -6.266 -18.156 1 95.19 298 VAL A N 1
ATOM 2346 C CA . VAL A 1 298 ? 9.555 -6.648 -18 1 95.19 298 VAL A CA 1
ATOM 2347 C C . VAL A 1 298 ? 10.148 -7.027 -19.344 1 95.19 298 VAL A C 1
ATOM 2349 O O . VAL A 1 298 ? 9.625 -7.902 -20.047 1 95.19 298 VAL A O 1
ATOM 2352 N N . LEU A 1 299 ? 11.141 -6.34 -19.719 1 96.69 299 LEU A N 1
ATOM 2353 C CA . LEU A 1 299 ? 11.852 -6.586 -20.969 1 96.69 299 LEU A CA 1
ATOM 2354 C C . LEU A 1 299 ? 13.219 -7.207 -20.703 1 96.69 299 LEU A C 1
ATOM 2356 O O . LEU A 1 299 ? 13.922 -6.797 -19.781 1 96.69 299 LEU A O 1
ATOM 2360 N N . THR A 1 300 ? 13.516 -8.164 -21.484 1 96.31 300 THR A N 1
ATOM 2361 C CA . THR A 1 300 ? 14.789 -8.836 -21.281 1 96.31 300 THR A CA 1
ATOM 2362 C C . THR A 1 300 ? 15.594 -8.867 -22.578 1 96.31 300 THR A C 1
ATOM 2364 O O . THR A 1 300 ? 15.039 -9.07 -23.656 1 96.31 300 THR A O 1
ATOM 2367 N N . HIS A 1 301 ? 16.75 -8.578 -22.531 1 94.19 301 HIS A N 1
ATOM 2368 C CA . HIS A 1 301 ? 17.75 -8.719 -23.578 1 94.19 301 HIS A CA 1
ATOM 2369 C C . HIS A 1 301 ? 19.047 -9.289 -23.031 1 94.19 301 HIS A C 1
ATOM 2371 O O . HIS A 1 301 ? 19.688 -8.672 -22.172 1 94.19 301 HIS A O 1
ATOM 2377 N N . ASP A 1 302 ? 19.328 -10.547 -23.562 1 89 302 ASP A N 1
ATOM 2378 C CA . ASP A 1 302 ? 20.484 -11.273 -23.047 1 89 302 ASP A CA 1
ATOM 2379 C C . ASP A 1 302 ? 20.375 -11.492 -21.531 1 89 302 ASP A C 1
ATOM 2381 O O . ASP A 1 302 ? 19.375 -12.039 -21.062 1 89 302 ASP A O 1
ATOM 2385 N N . ASP A 1 303 ? 21.203 -10.914 -20.688 1 87.25 303 ASP A N 1
ATOM 2386 C CA . ASP A 1 303 ? 21.172 -11.148 -19.25 1 87.25 303 ASP A CA 1
ATOM 2387 C C . ASP A 1 303 ? 20.688 -9.906 -18.5 1 87.25 303 ASP A C 1
ATOM 2389 O O . ASP A 1 303 ? 20.891 -9.797 -17.281 1 87.25 303 ASP A O 1
ATOM 2393 N N . VAL A 1 304 ? 20.062 -9.055 -19.328 1 94.38 304 VAL A N 1
ATOM 2394 C CA . VAL A 1 304 ? 19.625 -7.812 -18.703 1 94.38 304 VAL A CA 1
ATOM 2395 C C . VAL A 1 304 ? 18.109 -7.73 -18.734 1 94.38 304 VAL A C 1
ATOM 2397 O O . VAL A 1 304 ? 17.484 -7.996 -19.766 1 94.38 304 VAL A O 1
ATOM 2400 N N . SER A 1 305 ? 17.531 -7.496 -17.625 1 95.06 305 SER A N 1
ATOM 2401 C CA . SER A 1 305 ? 16.094 -7.293 -17.516 1 95.06 305 SER A CA 1
ATOM 2402 C C . SER A 1 305 ? 15.766 -5.891 -17.016 1 95.06 305 SER A C 1
ATOM 2404 O O . SER A 1 305 ? 16.422 -5.391 -16.094 1 95.06 305 SER A O 1
ATOM 2406 N N . ILE A 1 306 ? 14.836 -5.254 -17.656 1 96.12 306 ILE A N 1
ATOM 2407 C CA . ILE A 1 306 ? 14.406 -3.92 -17.234 1 96.12 306 ILE A CA 1
ATOM 2408 C C . ILE A 1 306 ? 12.891 -3.881 -17.094 1 96.12 306 ILE A C 1
ATOM 2410 O O . ILE A 1 306 ? 12.18 -4.699 -17.688 1 96.12 306 ILE A O 1
ATOM 2414 N N . LYS A 1 307 ? 12.453 -2.957 -16.328 1 94.75 307 LYS A N 1
ATOM 2415 C CA . LYS A 1 307 ? 11.023 -2.746 -16.109 1 94.75 307 LYS A CA 1
ATOM 2416 C C . LYS A 1 307 ? 10.562 -1.421 -16.703 1 94.75 307 LYS A C 1
ATOM 2418 O O . LYS A 1 307 ? 11.289 -0.426 -16.656 1 94.75 307 LYS A O 1
ATOM 2423 N N . MET A 1 308 ? 9.359 -1.393 -17.188 1 95.19 308 MET A N 1
ATOM 2424 C CA . MET A 1 308 ? 8.836 -0.153 -17.75 1 95.19 308 MET A CA 1
ATOM 2425 C C . MET A 1 308 ? 7.336 -0.033 -17.516 1 95.19 308 MET A C 1
ATOM 2427 O O . MET A 1 308 ? 6.648 -1.039 -17.312 1 95.19 308 MET A O 1
ATOM 2431 N N . PHE A 1 309 ? 6.938 1.171 -17.516 1 91.88 309 PHE A N 1
ATOM 2432 C CA . PHE A 1 309 ? 5.527 1.526 -17.422 1 91.88 309 PHE A CA 1
ATOM 2433 C C . PHE A 1 309 ? 4.891 1.585 -18.797 1 91.88 309 PHE A C 1
ATOM 2435 O O . PHE A 1 309 ? 5.387 2.277 -19.688 1 91.88 309 PHE A O 1
ATOM 2442 N N . ASN A 1 310 ? 3.812 0.778 -18.953 1 91.5 310 ASN A N 1
ATOM 2443 C CA . ASN A 1 310 ? 3.123 0.771 -20.234 1 91.5 310 ASN A CA 1
ATOM 2444 C C . ASN A 1 310 ? 1.647 1.132 -20.094 1 91.5 310 ASN A C 1
ATOM 2446 O O . ASN A 1 310 ? 0.91 0.452 -19.375 1 91.5 310 ASN A O 1
ATOM 2450 N N . LEU A 1 311 ? 1.217 2.133 -20.781 1 87 311 LEU A N 1
ATOM 2451 C CA . LEU A 1 311 ? -0.168 2.58 -20.688 1 87 311 LEU A CA 1
ATOM 2452 C C . LEU A 1 311 ? -1.018 1.958 -21.781 1 87 311 LEU A C 1
ATOM 2454 O O . LEU A 1 311 ? -2.248 2.02 -21.734 1 87 311 LEU A O 1
ATOM 2458 N N . GLU A 1 312 ? -0.343 1.452 -22.75 1 87.88 312 GLU A N 1
ATOM 2459 C CA . GLU A 1 312 ? -1.061 0.795 -23.828 1 87.88 312 GLU A CA 1
ATOM 2460 C C . GLU A 1 312 ? -1.33 -0.671 -23.516 1 87.88 312 GLU A C 1
ATOM 2462 O O . GLU A 1 312 ? -0.704 -1.564 -24.094 1 87.88 312 GLU A O 1
ATOM 2467 N N . MET A 1 313 ? -2.379 -0.845 -22.891 1 86.75 313 MET A N 1
ATOM 2468 C CA . MET A 1 313 ? -2.672 -2.166 -22.344 1 86.75 313 MET A CA 1
ATOM 2469 C C . MET A 1 313 ? -2.867 -3.189 -23.453 1 86.75 313 MET A C 1
ATOM 2471 O O . MET A 1 313 ? -3.58 -2.928 -24.422 1 86.75 313 MET A O 1
ATOM 2475 N N . GLY A 1 314 ? -2.244 -4.258 -23.344 1 89 314 GLY A N 1
ATOM 2476 C CA . GLY A 1 314 ? -2.436 -5.367 -24.266 1 89 314 GLY A CA 1
ATOM 2477 C C . GLY A 1 314 ? -1.676 -5.199 -25.562 1 89 314 GLY A C 1
ATOM 2478 O O . GLY A 1 314 ? -1.645 -6.109 -26.406 1 89 314 GLY A O 1
ATOM 2479 N N . LYS A 1 315 ? -1.051 -4.129 -25.766 1 91.81 315 LYS A N 1
ATOM 2480 C CA . LYS A 1 315 ? -0.378 -3.832 -27.031 1 91.81 315 LYS A CA 1
ATOM 2481 C C . LYS A 1 315 ? 0.885 -4.672 -27.188 1 91.81 315 LYS A C 1
ATOM 2483 O O . LYS A 1 315 ? 1.29 -4.984 -28.312 1 91.81 315 LYS A O 1
ATOM 2488 N N . TYR A 1 316 ? 1.509 -5.066 -26.125 1 94.5 316 TYR A N 1
ATOM 2489 C CA . TYR A 1 316 ? 2.779 -5.781 -26.172 1 94.5 316 TYR A CA 1
ATOM 2490 C C . TYR A 1 316 ? 2.684 -7.113 -25.438 1 94.5 316 TYR A C 1
ATOM 2492 O O . TYR A 1 316 ? 3.055 -7.219 -24.266 1 94.5 316 TYR A O 1
ATOM 2500 N N . PRO A 1 317 ? 2.273 -8.117 -26.156 1 93.31 317 PRO A N 1
ATOM 2501 C CA . PRO A 1 317 ? 2.123 -9.438 -25.531 1 93.31 317 PRO A CA 1
ATOM 2502 C C . PRO A 1 317 ? 3.465 -10.094 -25.219 1 93.31 317 PRO A C 1
ATOM 2504 O O . PRO A 1 317 ? 4.504 -9.664 -25.719 1 93.31 317 PRO A O 1
ATOM 2507 N N . LEU A 1 318 ? 3.383 -11.117 -24.422 1 93.12 318 LEU A N 1
ATOM 2508 C CA . LEU A 1 318 ? 4.566 -11.883 -24.047 1 93.12 318 LEU A CA 1
ATOM 2509 C C . LEU A 1 318 ? 5.281 -12.406 -25.297 1 93.12 318 LEU A C 1
ATOM 2511 O O . LEU A 1 318 ? 4.637 -12.875 -26.234 1 93.12 318 LEU A O 1
ATOM 2515 N N . GLY A 1 319 ? 6.59 -12.297 -25.281 1 95.12 319 GLY A N 1
ATOM 2516 C CA . GLY A 1 319 ? 7.391 -12.797 -26.391 1 95.12 319 GLY A CA 1
ATOM 2517 C C . GLY A 1 319 ? 7.594 -11.773 -27.484 1 95.12 319 GLY A C 1
ATOM 2518 O O . GLY A 1 319 ? 8.43 -11.969 -28.375 1 95.12 319 GLY A O 1
ATOM 2519 N N . LYS A 1 320 ? 6.918 -10.719 -27.469 1 94.5 320 LYS A N 1
ATOM 2520 C CA . LYS A 1 320 ? 7.039 -9.688 -28.484 1 94.5 320 LYS A CA 1
ATOM 2521 C C . LYS A 1 320 ? 8.375 -8.961 -28.375 1 94.5 320 LYS A C 1
ATOM 2523 O O . LYS A 1 320 ? 8.812 -8.609 -27.281 1 94.5 320 LYS A O 1
ATOM 2528 N N . GLY A 1 321 ? 9.023 -8.797 -29.484 1 95.88 321 GLY A N 1
ATOM 2529 C CA . GLY A 1 321 ? 10.234 -7.988 -29.562 1 95.88 321 GLY A CA 1
ATOM 2530 C C . GLY A 1 321 ? 9.953 -6.508 -29.719 1 95.88 321 GLY A C 1
ATOM 2531 O O . GLY A 1 321 ? 9.031 -6.113 -30.438 1 95.88 321 GLY A O 1
ATOM 2532 N N . VAL A 1 322 ? 10.734 -5.73 -28.953 1 96 322 VAL A N 1
ATOM 2533 C CA . VAL A 1 322 ? 10.531 -4.285 -29.031 1 96 322 VAL A CA 1
ATOM 2534 C C . VAL A 1 322 ? 11.875 -3.566 -28.984 1 96 322 VAL A C 1
ATOM 2536 O O . VAL A 1 322 ? 12.891 -4.168 -28.625 1 96 322 VAL A O 1
ATOM 2539 N N . ASN A 1 323 ? 11.883 -2.338 -29.484 1 95.69 323 ASN A N 1
ATOM 2540 C CA . ASN A 1 323 ? 12.977 -1.4 -29.266 1 95.69 323 ASN A CA 1
ATOM 2541 C C . ASN A 1 323 ? 12.617 -0.342 -28.234 1 95.69 323 ASN A C 1
ATOM 2543 O O . ASN A 1 323 ? 11.461 0.07 -28.125 1 95.69 323 ASN A O 1
ATOM 2547 N N . ILE A 1 324 ? 13.609 0.036 -27.438 1 95.44 324 ILE A N 1
ATOM 2548 C CA . ILE A 1 324 ? 13.289 0.946 -26.344 1 95.44 324 ILE A CA 1
ATOM 2549 C C . ILE A 1 324 ? 14.211 2.16 -26.391 1 95.44 324 ILE A C 1
ATOM 2551 O O . ILE A 1 324 ? 15.242 2.137 -27.078 1 95.44 324 ILE A O 1
ATOM 2555 N N . LYS A 1 325 ? 13.828 3.215 -25.797 1 94.81 325 LYS A N 1
ATOM 2556 C CA . LYS A 1 325 ? 14.609 4.426 -25.547 1 94.81 325 LYS A CA 1
ATOM 2557 C C . LYS A 1 325 ? 14.602 4.793 -24.062 1 94.81 325 LYS A C 1
ATOM 2559 O O . LYS A 1 325 ? 13.562 4.738 -23.406 1 94.81 325 LYS A O 1
ATOM 2564 N N . VAL A 1 326 ? 15.773 5.094 -23.547 1 96.06 326 VAL A N 1
ATOM 2565 C CA . VAL A 1 326 ? 15.93 5.559 -22.172 1 96.06 326 VAL A CA 1
ATOM 2566 C C . VAL A 1 326 ? 16.062 7.082 -22.156 1 96.06 326 VAL A C 1
ATOM 2568 O O . VAL A 1 326 ? 16.984 7.637 -22.75 1 96.06 326 VAL A O 1
ATOM 2571 N N . SER A 1 327 ? 15.188 7.766 -21.484 1 95.25 327 SER A N 1
ATOM 2572 C CA . SER A 1 327 ? 15.18 9.227 -21.484 1 95.25 327 SER A CA 1
ATOM 2573 C C . SER A 1 327 ? 16.031 9.797 -20.359 1 95.25 327 SER A C 1
ATOM 2575 O O . SER A 1 327 ? 16.5 10.93 -20.438 1 95.25 327 SER A O 1
ATOM 2577 N N . LYS A 1 328 ? 16.125 9.07 -19.328 1 95.75 328 LYS A N 1
ATOM 2578 C CA . LYS A 1 328 ? 16.844 9.531 -18.141 1 95.75 328 LYS A CA 1
ATOM 2579 C C . LYS A 1 328 ? 17.422 8.352 -17.344 1 95.75 328 LYS A C 1
ATOM 2581 O O . LYS A 1 328 ? 16.906 7.238 -17.422 1 95.75 328 LYS A O 1
ATOM 2586 N N . HIS A 1 329 ? 18.5 8.5 -16.766 1 97.44 329 HIS A N 1
ATOM 2587 C CA . HIS A 1 329 ? 19.094 7.52 -15.859 1 97.44 329 HIS A CA 1
ATOM 2588 C C . HIS A 1 329 ? 19.875 8.203 -14.742 1 97.44 329 HIS A C 1
ATOM 2590 O O . HIS A 1 329 ? 20.156 9.406 -14.812 1 97.44 329 HIS A O 1
ATOM 2596 N N . LEU A 1 330 ? 20.109 7.531 -13.672 1 97.62 330 LEU A N 1
ATOM 2597 C CA . LEU A 1 330 ? 20.938 7.969 -12.555 1 97.62 330 LEU A CA 1
ATOM 2598 C C . LEU A 1 330 ? 22.141 7.055 -12.391 1 97.62 330 LEU A C 1
ATOM 2600 O O . LEU A 1 330 ? 22.062 5.855 -12.664 1 97.62 330 LEU A O 1
ATOM 2604 N N . ALA A 1 331 ? 23.234 7.598 -12.047 1 96.88 331 ALA A N 1
ATOM 2605 C CA . ALA A 1 331 ? 24.453 6.812 -11.852 1 96.88 331 ALA A CA 1
ATOM 2606 C C . ALA A 1 331 ? 25.062 7.078 -10.484 1 96.88 331 ALA A C 1
ATOM 2608 O O . ALA A 1 331 ? 25.078 8.219 -10.008 1 96.88 331 ALA A O 1
ATOM 2609 N N . TYR A 1 332 ? 25.516 6.016 -9.898 1 96.75 332 TYR A N 1
ATOM 2610 C CA . TYR A 1 332 ? 26.109 6.098 -8.57 1 96.75 332 TYR A CA 1
ATOM 2611 C C . TYR A 1 332 ? 27.391 5.27 -8.492 1 96.75 332 TYR A C 1
ATOM 2613 O O . TYR A 1 332 ? 27.531 4.273 -9.211 1 96.75 332 TYR A O 1
ATOM 2621 N N . MET B 1 1 ? -15.883 -39.688 -15.797 1 41.38 1 MET B N 1
ATOM 2622 C CA . MET B 1 1 ? -15.711 -39.438 -14.375 1 41.38 1 MET B CA 1
ATOM 2623 C C . MET B 1 1 ? -15.727 -37.938 -14.102 1 41.38 1 MET B C 1
ATOM 2625 O O . MET B 1 1 ? -15.016 -37.156 -14.758 1 41.38 1 MET B O 1
ATOM 2629 N N . ALA B 1 2 ? -16.719 -37.312 -13.664 1 51.72 2 ALA B N 1
ATOM 2630 C CA . ALA B 1 2 ? -16.938 -35.875 -13.539 1 51.72 2 ALA B CA 1
ATOM 2631 C C . ALA B 1 2 ? -15.758 -35.219 -12.828 1 51.72 2 ALA B C 1
ATOM 2633 O O . ALA B 1 2 ? -15.258 -35.719 -11.82 1 51.72 2 ALA B O 1
ATOM 2634 N N . ASP B 1 3 ? -14.898 -34.344 -13.469 1 69.5 3 ASP B N 1
ATOM 2635 C CA . ASP B 1 3 ? -13.641 -33.781 -13.008 1 69.5 3 ASP B CA 1
ATOM 2636 C C . ASP B 1 3 ? -13.789 -33.156 -11.617 1 69.5 3 ASP B C 1
ATOM 2638 O O . ASP B 1 3 ? -14.68 -32.344 -11.398 1 69.5 3 ASP B O 1
ATOM 2642 N N . GLN B 1 4 ? -13.516 -33.844 -10.602 1 84.75 4 GLN B N 1
ATOM 2643 C CA . GLN B 1 4 ? -13.562 -33.469 -9.195 1 84.75 4 GLN B CA 1
ATOM 2644 C C . GLN B 1 4 ? -12.906 -32.125 -8.961 1 84.75 4 GLN B C 1
ATOM 2646 O O . GLN B 1 4 ? -11.82 -31.859 -9.469 1 84.75 4 GLN B O 1
ATOM 2651 N N . PRO B 1 5 ? -13.695 -31.312 -8.258 1 90.31 5 PRO B N 1
ATOM 2652 C CA . PRO B 1 5 ? -13.125 -29.984 -7.996 1 90.31 5 PRO B CA 1
ATOM 2653 C C . PRO B 1 5 ? -11.898 -30.047 -7.094 1 90.31 5 PRO B C 1
ATOM 2655 O O . PRO B 1 5 ? -11.82 -30.891 -6.203 1 90.31 5 PRO B O 1
ATOM 2658 N N . PHE B 1 6 ? -10.953 -29.266 -7.328 1 95.31 6 PHE B N 1
ATOM 2659 C CA . PHE B 1 6 ? -9.695 -29.203 -6.582 1 95.31 6 PHE B CA 1
ATOM 2660 C C . PHE B 1 6 ? -9.945 -28.734 -5.152 1 95.31 6 PHE B C 1
ATOM 2662 O O . PHE B 1 6 ? -9.883 -29.531 -4.211 1 95.31 6 PHE B O 1
ATOM 2669 N N . LEU B 1 7 ? -10.414 -27.609 -4.891 1 96.38 7 LEU B N 1
ATOM 2670 C CA . LEU B 1 7 ? -10.844 -27.047 -3.617 1 96.38 7 LEU B CA 1
ATOM 2671 C C . LEU B 1 7 ? -12.156 -26.281 -3.777 1 96.38 7 LEU B C 1
ATOM 2673 O O . LEU B 1 7 ? -12.242 -25.344 -4.574 1 96.38 7 LEU B O 1
ATOM 2677 N N . GLN B 1 8 ? -13.133 -26.703 -2.973 1 96 8 GLN B N 1
ATOM 2678 C CA . GLN B 1 8 ? -14.461 -26.156 -3.209 1 96 8 GLN B CA 1
ATOM 2679 C C . GLN B 1 8 ? -15.164 -25.844 -1.895 1 96 8 GLN B C 1
ATOM 2681 O O . GLN B 1 8 ? -15.102 -26.625 -0.945 1 96 8 GLN B O 1
ATOM 2686 N N . ALA B 1 9 ? -15.727 -24.734 -1.855 1 96 9 ALA B N 1
ATOM 2687 C CA . ALA B 1 9 ? -16.734 -24.391 -0.85 1 96 9 ALA B CA 1
ATOM 2688 C C . ALA B 1 9 ? -18.125 -24.344 -1.46 1 96 9 ALA B C 1
ATOM 2690 O O . ALA B 1 9 ? -18.344 -23.688 -2.482 1 96 9 ALA B O 1
ATOM 2691 N N . LYS B 1 10 ? -19.031 -25.047 -0.834 1 95.88 10 LYS B N 1
ATOM 2692 C CA . LYS B 1 10 ? -20.406 -25.094 -1.318 1 95.88 10 LYS B CA 1
ATOM 2693 C C . LYS B 1 10 ? -21.391 -24.578 -0.258 1 95.88 10 LYS B C 1
ATOM 2695 O O . LYS B 1 10 ? -21.609 -25.25 0.756 1 95.88 10 LYS B O 1
ATOM 2700 N N . ALA B 1 11 ? -22 -23.375 -0.547 1 96.62 11 ALA B N 1
ATOM 2701 C CA . ALA B 1 11 ? -23.016 -22.766 0.295 1 96.62 11 ALA B CA 1
ATOM 2702 C C . ALA B 1 11 ? -22.547 -22.656 1.741 1 96.62 11 ALA B C 1
ATOM 2704 O O . ALA B 1 11 ? -23.266 -23.016 2.668 1 96.62 11 ALA B O 1
ATOM 2705 N N . VAL B 1 12 ? -21.391 -22.219 1.918 1 95.31 12 VAL B N 1
ATOM 2706 C CA . VAL B 1 12 ? -20.75 -22.188 3.227 1 95.31 12 VAL B CA 1
ATOM 2707 C C . VAL B 1 12 ? -21.156 -20.922 3.973 1 95.31 12 VAL B C 1
ATOM 2709 O O . VAL B 1 12 ? -21.141 -19.828 3.402 1 95.31 12 VAL B O 1
ATOM 2712 N N . SER B 1 13 ? -21.547 -21.125 5.195 1 94.62 13 SER B N 1
ATOM 2713 C CA . SER B 1 13 ? -21.875 -20 6.07 1 94.62 13 SER B CA 1
ATOM 2714 C C . SER B 1 13 ? -21.234 -20.156 7.441 1 94.62 13 SER B C 1
ATOM 2716 O O . SER B 1 13 ? -21.094 -21.266 7.941 1 94.62 13 SER B O 1
ATOM 2718 N N . LYS B 1 14 ? -20.719 -19.141 7.941 1 91.81 14 LYS B N 1
ATOM 2719 C CA . LYS B 1 14 ? -20.188 -19.031 9.297 1 91.81 14 LYS B CA 1
ATOM 2720 C C . LYS B 1 14 ? -20.422 -17.625 9.859 1 91.81 14 LYS B C 1
ATOM 2722 O O . LYS B 1 14 ? -19.797 -16.672 9.414 1 91.81 14 LYS B O 1
ATOM 2727 N N . ILE B 1 15 ? -21.312 -17.531 10.789 1 84.38 15 ILE B N 1
ATOM 2728 C CA . ILE B 1 15 ? -21.656 -16.234 11.375 1 84.38 15 ILE B CA 1
ATOM 2729 C C . ILE B 1 15 ? -21.219 -16.203 12.844 1 84.38 15 ILE B C 1
ATOM 2731 O O . ILE B 1 15 ? -21.453 -17.172 13.578 1 84.38 15 ILE B O 1
ATOM 2735 N N . TYR B 1 16 ? -20.328 -15.383 13.188 1 75.31 16 TYR B N 1
ATOM 2736 C CA . TYR B 1 16 ? -19.891 -15.242 14.57 1 75.31 16 TYR B CA 1
ATOM 2737 C C . TYR B 1 16 ? -20.969 -14.562 15.422 1 75.31 16 TYR B C 1
ATOM 2739 O O . TYR B 1 16 ? -21.703 -13.711 14.922 1 75.31 16 TYR B O 1
ATOM 2747 N N . ASN B 1 17 ? -21.297 -15.203 16.594 1 61.97 17 ASN B N 1
ATOM 2748 C CA . ASN B 1 17 ? -22.266 -14.656 17.547 1 61.97 17 ASN B CA 1
ATOM 2749 C C . ASN B 1 17 ? -21.812 -13.312 18.094 1 61.97 17 ASN B C 1
ATOM 2751 O O . ASN B 1 17 ? -20.609 -13.086 18.281 1 61.97 17 ASN B O 1
ATOM 2755 N N . GLY B 1 18 ? -22.5 -12.148 17.781 1 53.06 18 GLY B N 1
ATOM 2756 C CA . GLY B 1 18 ? -22.391 -10.789 18.281 1 53.06 18 GLY B CA 1
ATOM 2757 C C . GLY B 1 18 ? -22.797 -9.742 17.266 1 53.06 18 GLY B C 1
ATOM 2758 O O . GLY B 1 18 ? -23.25 -10.07 16.172 1 53.06 18 GLY B O 1
ATOM 2759 N N . LYS B 1 19 ? -22.812 -8.523 17.75 1 45.09 19 LYS B N 1
ATOM 2760 C CA . LYS B 1 19 ? -23.406 -7.371 17.094 1 45.09 19 LYS B CA 1
ATOM 2761 C C . LYS B 1 19 ? -22.781 -7.152 15.711 1 45.09 19 LYS B C 1
ATOM 2763 O O . LYS B 1 19 ? -23.328 -6.402 14.891 1 45.09 19 LYS B O 1
ATOM 2768 N N . HIS B 1 20 ? -21.562 -7.34 15.492 1 48.88 20 HIS B N 1
ATOM 2769 C CA . HIS B 1 20 ? -21.016 -7.109 14.148 1 48.88 20 HIS B CA 1
ATOM 2770 C C . HIS B 1 20 ? -20.922 -8.414 13.367 1 48.88 20 HIS B C 1
ATOM 2772 O O . HIS B 1 20 ? -20.078 -9.266 13.68 1 48.88 20 HIS B O 1
ATOM 2778 N N . ALA B 1 21 ? -21.984 -8.859 12.867 1 50.81 21 ALA B N 1
ATOM 2779 C CA . ALA B 1 21 ? -22.172 -10.047 12.039 1 50.81 21 ALA B CA 1
ATOM 2780 C C . ALA B 1 21 ? -21 -10.219 11.07 1 50.81 21 ALA B C 1
ATOM 2782 O O . ALA B 1 21 ? -20.969 -9.602 10.008 1 50.81 21 ALA B O 1
ATOM 2783 N N . ALA B 1 22 ? -19.688 -10.5 11.648 1 64.25 22 ALA B N 1
ATOM 2784 C CA . ALA B 1 22 ? -18.547 -10.773 10.781 1 64.25 22 ALA B CA 1
ATOM 2785 C C . ALA B 1 22 ? -18.5 -12.25 10.406 1 64.25 22 ALA B C 1
ATOM 2787 O O . ALA B 1 22 ? -18.984 -13.109 11.148 1 64.25 22 ALA B O 1
ATOM 2788 N N . GLY B 1 23 ? -18.453 -12.492 9.18 1 86.06 23 GLY B N 1
ATOM 2789 C CA . GLY B 1 23 ? -18.312 -13.844 8.648 1 86.06 23 GLY B CA 1
ATOM 2790 C C . GLY B 1 23 ? -18.641 -13.938 7.168 1 86.06 23 GLY B C 1
ATOM 2791 O O . GLY B 1 23 ? -18.344 -13.016 6.406 1 86.06 23 GLY B O 1
ATOM 2792 N N . VAL B 1 24 ? -19 -15.164 6.824 1 93.94 24 VAL B N 1
ATOM 2793 C CA . VAL B 1 24 ? -19.344 -15.422 5.426 1 93.94 24 VAL B CA 1
ATOM 2794 C C . VAL B 1 24 ? -20.734 -16.031 5.332 1 93.94 24 VAL B C 1
ATOM 2796 O O . VAL B 1 24 ? -21.172 -16.734 6.246 1 93.94 24 VAL B O 1
ATOM 2799 N N . ARG B 1 25 ? -21.469 -15.68 4.25 1 94 25 ARG B N 1
ATOM 2800 C CA . ARG B 1 25 ? -22.828 -16.125 4.016 1 94 25 ARG B CA 1
ATOM 2801 C C . ARG B 1 25 ? -22.969 -16.781 2.648 1 94 25 ARG B C 1
ATOM 2803 O O . ARG B 1 25 ? -22.797 -16.125 1.618 1 94 25 ARG B O 1
ATOM 2810 N N . ASN B 1 26 ? -23.266 -18.047 2.691 1 95.25 26 ASN B N 1
ATOM 2811 C CA . ASN B 1 26 ? -23.641 -18.812 1.506 1 95.25 26 ASN B CA 1
ATOM 2812 C C . ASN B 1 26 ? -22.609 -18.672 0.394 1 95.25 26 ASN B C 1
ATOM 2814 O O . ASN B 1 26 ? -22.953 -18.344 -0.745 1 95.25 26 ASN B O 1
ATOM 2818 N N . ILE B 1 27 ? -21.438 -18.875 0.718 1 96.44 27 ILE B N 1
ATOM 2819 C CA . ILE B 1 27 ? -20.344 -18.75 -0.235 1 96.44 27 ILE B CA 1
ATOM 2820 C C . ILE B 1 27 ? -20.172 -20.062 -1.011 1 96.44 27 ILE B C 1
ATOM 2822 O O . ILE B 1 27 ? -20.047 -21.125 -0.415 1 96.44 27 ILE B O 1
ATOM 2826 N N . THR B 1 28 ? -20.25 -19.984 -2.27 1 96.88 28 THR B N 1
ATOM 2827 C CA . THR B 1 28 ? -19.875 -21.062 -3.176 1 96.88 28 THR B CA 1
ATOM 2828 C C . THR B 1 28 ? -18.734 -20.625 -4.094 1 96.88 28 THR B C 1
ATOM 2830 O O . THR B 1 28 ? -18.828 -19.594 -4.766 1 96.88 28 THR B O 1
ATOM 2833 N N . ILE B 1 29 ? -17.688 -21.391 -4.07 1 96.12 29 ILE B N 1
ATOM 2834 C CA . ILE B 1 29 ? -16.547 -21.031 -4.895 1 96.12 29 ILE B CA 1
ATOM 2835 C C . ILE B 1 29 ? -15.727 -22.281 -5.211 1 96.12 29 ILE B C 1
ATOM 2837 O O . ILE B 1 29 ? -15.617 -23.188 -4.379 1 96.12 29 ILE B O 1
ATOM 2841 N N . ASP B 1 30 ? -15.195 -22.312 -6.398 1 96.06 30 ASP B N 1
ATOM 2842 C CA . ASP B 1 30 ? -14.281 -23.359 -6.852 1 96.06 30 ASP B CA 1
ATOM 2843 C C . ASP B 1 30 ? -12.891 -22.781 -7.117 1 96.06 30 ASP B C 1
ATOM 2845 O O . ASP B 1 30 ? -12.711 -21.953 -8 1 96.06 30 ASP B O 1
ATOM 2849 N N . ILE B 1 31 ? -11.977 -23.281 -6.383 1 96.19 31 ILE B N 1
ATOM 2850 C CA . ILE B 1 31 ? -10.586 -22.859 -6.562 1 96.19 31 ILE B CA 1
ATOM 2851 C C . ILE B 1 31 ? -9.867 -23.859 -7.465 1 96.19 31 ILE B C 1
ATOM 2853 O O . ILE B 1 31 ? -9.914 -25.078 -7.227 1 96.19 31 ILE B O 1
ATOM 2857 N N . LYS B 1 32 ? -9.195 -23.344 -8.469 1 96.31 32 LYS B N 1
ATOM 2858 C CA . LYS B 1 32 ? -8.469 -24.188 -9.422 1 96.31 32 LYS B CA 1
ATOM 2859 C C . LYS B 1 32 ? -7.043 -24.438 -8.953 1 96.31 32 LYS B C 1
ATOM 2861 O O . LYS B 1 32 ? -6.477 -23.641 -8.195 1 96.31 32 LYS B O 1
ATOM 2866 N N . PRO B 1 33 ? -6.508 -25.547 -9.344 1 96.12 33 PRO B N 1
ATOM 2867 C CA . PRO B 1 33 ? -5.113 -25.828 -9.008 1 96.12 33 PRO B CA 1
ATOM 2868 C C . PRO B 1 33 ? -4.125 -25.031 -9.844 1 96.12 33 PRO B C 1
ATOM 2870 O O . PRO B 1 33 ? -4.492 -24.5 -10.898 1 96.12 33 PRO B O 1
ATOM 2873 N N . ALA B 1 34 ? -2.955 -24.797 -9.336 1 96.69 34 ALA B N 1
ATOM 2874 C CA . ALA B 1 34 ? -1.766 -24.344 -10.055 1 96.69 34 ALA B CA 1
ATOM 2875 C C . ALA B 1 34 ? -1.898 -22.891 -10.477 1 96.69 34 ALA B C 1
ATOM 2877 O O . ALA B 1 34 ? -1.267 -22.453 -11.445 1 96.69 34 ALA B O 1
ATOM 2878 N N . ILE B 1 35 ? -2.809 -22.172 -9.812 1 97.31 35 ILE B N 1
ATOM 2879 C CA . ILE B 1 35 ? -2.932 -20.75 -10.125 1 97.31 35 ILE B CA 1
ATOM 2880 C C . ILE B 1 35 ? -3.021 -19.938 -8.828 1 97.31 35 ILE B C 1
ATOM 2882 O O . ILE B 1 35 ? -3.1 -20.516 -7.738 1 97.31 35 ILE B O 1
ATOM 2886 N N . ILE B 1 36 ? -2.969 -18.688 -8.938 1 98 36 ILE B N 1
ATOM 2887 C CA . ILE B 1 36 ? -3.152 -17.781 -7.809 1 98 36 ILE B CA 1
ATOM 2888 C C . ILE B 1 36 ? -4.574 -17.219 -7.824 1 98 36 ILE B C 1
ATOM 2890 O O . ILE B 1 36 ? -4.973 -16.547 -8.773 1 98 36 ILE B O 1
ATOM 2894 N N . THR B 1 37 ? -5.316 -17.562 -6.816 1 98.44 37 THR B N 1
ATOM 2895 C CA . THR B 1 37 ? -6.625 -16.969 -6.574 1 98.44 37 THR B CA 1
ATOM 2896 C C . THR B 1 37 ? -6.543 -15.906 -5.48 1 98.44 37 THR B C 1
ATOM 2898 O O . THR B 1 37 ? -6.141 -16.203 -4.352 1 98.44 37 THR B O 1
ATOM 2901 N N . ALA B 1 38 ? -6.898 -14.711 -5.852 1 98.19 38 ALA B N 1
ATOM 2902 C CA . ALA B 1 38 ? -6.871 -13.625 -4.871 1 98.19 38 ALA B CA 1
ATOM 2903 C C . ALA B 1 38 ? -8.281 -13.242 -4.441 1 98.19 38 ALA B C 1
ATOM 2905 O O . ALA B 1 38 ? -9.203 -13.211 -5.266 1 98.19 38 ALA B O 1
ATOM 2906 N N . ILE B 1 39 ? -8.406 -12.992 -3.176 1 97.5 39 ILE B N 1
ATOM 2907 C CA . ILE B 1 39 ? -9.656 -12.523 -2.578 1 97.5 39 ILE B CA 1
ATOM 2908 C C . ILE B 1 39 ? -9.484 -11.094 -2.07 1 97.5 39 ILE B C 1
ATOM 2910 O O . ILE B 1 39 ? -8.562 -10.812 -1.3 1 97.5 39 ILE B O 1
ATOM 2914 N N . ILE B 1 40 ? -10.367 -10.203 -2.543 1 96.12 40 ILE B N 1
ATOM 2915 C CA . ILE B 1 40 ? -10.273 -8.805 -2.137 1 96.12 40 ILE B CA 1
ATOM 2916 C C . ILE B 1 40 ? -11.617 -8.344 -1.588 1 96.12 40 ILE B C 1
ATOM 2918 O O . ILE B 1 40 ? -12.672 -8.852 -1.985 1 96.12 40 ILE B O 1
ATOM 2922 N N . GLY B 1 41 ? -11.617 -7.449 -0.708 1 91.75 41 GLY B N 1
ATOM 2923 C CA . GLY B 1 41 ? -12.766 -6.859 -0.041 1 91.75 41 GLY B CA 1
ATOM 2924 C C . GLY B 1 41 ? -12.383 -5.895 1.064 1 91.75 41 GLY B C 1
ATOM 2925 O O . GLY B 1 41 ? -11.219 -5.844 1.479 1 91.75 41 GLY B O 1
ATOM 2926 N N . GLU B 1 42 ? -13.352 -5.133 1.457 1 85.44 42 GLU B N 1
ATOM 2927 C CA . GLU B 1 42 ? -13.117 -4.191 2.549 1 85.44 42 GLU B CA 1
ATOM 2928 C C . GLU B 1 42 ? -12.844 -4.926 3.857 1 85.44 42 GLU B C 1
ATOM 2930 O O . GLU B 1 42 ? -13.055 -6.137 3.955 1 85.44 42 GLU B O 1
ATOM 2935 N N . SER B 1 43 ? -12.273 -4.172 4.789 1 78.5 43 SER B N 1
ATOM 2936 C CA . SER B 1 43 ? -12.055 -4.758 6.105 1 78.5 43 SER B CA 1
ATOM 2937 C C . SER B 1 43 ? -13.359 -5.297 6.695 1 78.5 43 SER B C 1
ATOM 2939 O O . SER B 1 43 ? -14.398 -4.652 6.594 1 78.5 43 SER B O 1
ATOM 2941 N N . GLY B 1 44 ? -13.289 -6.426 7.227 1 79.25 44 GLY B N 1
ATOM 2942 C CA . GLY B 1 44 ? -14.453 -7.02 7.852 1 79.25 44 GLY B CA 1
ATOM 2943 C C . GLY B 1 44 ? -15.375 -7.711 6.859 1 79.25 44 GLY B C 1
ATOM 2944 O O . GLY B 1 44 ? -16.484 -8.133 7.219 1 79.25 44 GLY B O 1
ATOM 2945 N N . SER B 1 45 ? -14.93 -7.852 5.656 1 87.88 45 SER B N 1
ATOM 2946 C CA . SER B 1 45 ? -15.812 -8.398 4.633 1 87.88 45 SER B CA 1
ATOM 2947 C C . SER B 1 45 ? -15.891 -9.922 4.727 1 87.88 45 SER B C 1
ATOM 2949 O O . SER B 1 45 ? -16.719 -10.547 4.066 1 87.88 45 SER B O 1
ATOM 2951 N N . GLY B 1 46 ? -14.977 -10.523 5.492 1 89.88 46 GLY B N 1
ATOM 2952 C CA . GLY B 1 46 ? -15.047 -11.969 5.676 1 89.88 46 GLY B CA 1
ATOM 2953 C C . GLY B 1 46 ? -13.891 -12.703 5.027 1 89.88 46 GLY B C 1
ATOM 2954 O O . GLY B 1 46 ? -13.867 -13.938 5.016 1 89.88 46 GLY B O 1
ATOM 2955 N N . LYS B 1 47 ? -12.914 -12.016 4.48 1 91.94 47 LYS B N 1
ATOM 2956 C CA . LYS B 1 47 ? -11.805 -12.609 3.74 1 91.94 47 LYS B CA 1
ATOM 2957 C C . LYS B 1 47 ? -11.062 -13.648 4.59 1 91.94 47 LYS B C 1
ATOM 2959 O O . LYS B 1 47 ? -10.891 -14.789 4.168 1 91.94 47 LYS B O 1
ATOM 2964 N N . SER B 1 48 ? -10.695 -13.289 5.859 1 88.44 48 SER B N 1
ATOM 2965 C CA . SER B 1 48 ? -9.945 -14.18 6.742 1 88.44 48 SER B CA 1
ATOM 2966 C C . SER B 1 48 ? -10.797 -15.367 7.176 1 88.44 48 SER B C 1
ATOM 2968 O O . SER B 1 48 ? -10.289 -16.484 7.277 1 88.44 48 SER B O 1
ATOM 2970 N N . THR B 1 49 ? -12.023 -15.133 7.438 1 90.69 49 THR B N 1
ATOM 2971 C CA . THR B 1 49 ? -12.938 -16.219 7.789 1 90.69 49 THR B CA 1
ATOM 2972 C C . THR B 1 49 ? -13.016 -17.25 6.66 1 90.69 49 THR B C 1
ATOM 2974 O O . THR B 1 49 ? -12.93 -18.453 6.902 1 90.69 49 THR B O 1
ATOM 2977 N N . LEU B 1 50 ? -13.156 -16.719 5.488 1 94.25 50 LEU B N 1
ATOM 2978 C CA . LEU B 1 50 ? -13.234 -17.609 4.34 1 94.25 50 LEU B CA 1
ATOM 2979 C C . LEU B 1 50 ? -11.961 -18.438 4.207 1 94.25 50 LEU B C 1
ATOM 2981 O O . LEU B 1 50 ? -12.016 -19.656 3.988 1 94.25 50 LEU B O 1
ATOM 2985 N N . LEU B 1 51 ? -10.781 -17.812 4.352 1 93.88 51 LEU B N 1
ATOM 2986 C CA . LEU B 1 51 ? -9.508 -18.516 4.254 1 93.88 51 LEU B CA 1
ATOM 2987 C C . LEU B 1 51 ? -9.422 -19.625 5.297 1 93.88 51 LEU B C 1
ATOM 2989 O O . LEU B 1 51 ? -9.008 -20.75 4.98 1 93.88 51 LEU B O 1
ATOM 2993 N N . ARG B 1 52 ? -9.859 -19.344 6.473 1 92.12 52 ARG B N 1
ATOM 2994 C CA . ARG B 1 52 ? -9.789 -20.297 7.57 1 92.12 52 ARG B CA 1
ATOM 2995 C C . ARG B 1 52 ? -10.75 -21.469 7.352 1 92.12 52 ARG B C 1
ATOM 2997 O O . ARG B 1 52 ? -10.453 -22.609 7.73 1 92.12 52 ARG B O 1
ATOM 3004 N N . LEU B 1 53 ? -11.844 -21.156 6.762 1 93.19 53 LEU B N 1
ATOM 3005 C CA . LEU B 1 53 ? -12.789 -22.203 6.422 1 93.19 53 LEU B CA 1
ATOM 3006 C C . LEU B 1 53 ? -12.227 -23.125 5.348 1 93.19 53 LEU B C 1
ATOM 3008 O O . LEU B 1 53 ? -12.305 -24.359 5.469 1 93.19 53 LEU B O 1
ATOM 3012 N N . LEU B 1 54 ? -11.633 -22.5 4.352 1 94.88 54 LEU B N 1
ATOM 3013 C CA . LEU B 1 54 ? -11.055 -23.281 3.262 1 94.88 54 LEU B CA 1
ATOM 3014 C C . LEU B 1 54 ? -9.898 -24.125 3.76 1 94.88 54 LEU B C 1
ATOM 3016 O O . LEU B 1 54 ? -9.688 -25.25 3.277 1 94.88 54 LEU B O 1
ATOM 3020 N N . TYR B 1 55 ? -9.188 -23.594 4.719 1 93.5 55 TYR B N 1
ATOM 3021 C CA . TYR B 1 55 ? -8.016 -24.281 5.262 1 93.5 55 TYR B CA 1
ATOM 3022 C C . TYR B 1 55 ? -8.414 -25.344 6.27 1 93.5 55 TYR B C 1
ATOM 3024 O O . TYR B 1 55 ? -7.645 -26.266 6.559 1 93.5 55 TYR B O 1
ATOM 3032 N N . GLY B 1 56 ? -9.578 -25.203 6.891 1 91.06 56 GLY B N 1
ATOM 3033 C CA . GLY B 1 56 ? -10.055 -26.141 7.883 1 91.06 56 GLY B CA 1
ATOM 3034 C C . GLY B 1 56 ? -9.742 -25.734 9.305 1 91.06 56 GLY B C 1
ATOM 3035 O O . GLY B 1 56 ? -9.766 -26.562 10.219 1 91.06 56 GLY B O 1
ATOM 3036 N N . LEU B 1 57 ? -9.375 -24.469 9.477 1 90.25 57 LEU B N 1
ATOM 3037 C CA . LEU B 1 57 ? -9.156 -23.953 10.828 1 90.25 57 LEU B CA 1
ATOM 3038 C C . LEU B 1 57 ? -10.477 -23.609 11.508 1 90.25 57 LEU B C 1
ATOM 3040 O O . LEU B 1 57 ? -10.531 -23.438 12.727 1 90.25 57 LEU B O 1
ATOM 3044 N N . LEU B 1 58 ? -11.516 -23.438 10.695 1 89.19 58 LEU B N 1
ATOM 3045 C CA . LEU B 1 58 ? -12.875 -23.203 11.156 1 89.19 58 LEU B CA 1
ATOM 3046 C C . LEU B 1 58 ? -13.844 -24.188 10.531 1 89.19 58 LEU B C 1
ATOM 3048 O O . LEU B 1 58 ? -13.617 -24.672 9.414 1 89.19 58 LEU B O 1
ATOM 3052 N N . SER B 1 59 ? -14.914 -24.438 11.266 1 90.81 59 SER B N 1
ATOM 3053 C CA . SER B 1 59 ? -15.984 -25.266 10.719 1 90.81 59 SER B CA 1
ATOM 3054 C C . SER B 1 59 ? -17.156 -24.422 10.25 1 90.81 59 SER B C 1
ATOM 3056 O O . SER B 1 59 ? -17.609 -23.516 10.953 1 90.81 59 SER B O 1
ATOM 3058 N N . PRO B 1 60 ? -17.562 -24.781 9.094 1 92.19 60 PRO B N 1
ATOM 3059 C CA . PRO B 1 60 ? -18.75 -24.047 8.648 1 92.19 60 PRO B CA 1
ATOM 3060 C C . PRO B 1 60 ? -20 -24.406 9.453 1 92.19 60 PRO B C 1
ATOM 3062 O O . PRO B 1 60 ? -20.109 -25.516 9.984 1 92.19 60 PRO B O 1
ATOM 3065 N N . GLN B 1 61 ? -20.906 -23.453 9.602 1 91.81 61 GLN B N 1
ATOM 3066 C CA . GLN B 1 61 ? -22.219 -23.703 10.211 1 91.81 61 GLN B CA 1
ATOM 3067 C C . GLN B 1 61 ? -23.172 -24.344 9.203 1 91.81 61 GLN B C 1
ATOM 3069 O O . GLN B 1 61 ? -24 -25.188 9.578 1 91.81 61 GLN B O 1
ATOM 3074 N N . GLU B 1 62 ? -23.047 -23.859 8.016 1 94.38 62 GLU B N 1
ATOM 3075 C CA . GLU B 1 62 ? -23.797 -24.422 6.887 1 94.38 62 GLU B CA 1
ATOM 3076 C C . GLU B 1 62 ? -22.875 -24.641 5.684 1 94.38 62 GLU B C 1
ATOM 3078 O O . GLU B 1 62 ? -21.859 -23.969 5.527 1 94.38 62 GLU B O 1
ATOM 3083 N N . GLY B 1 63 ? -23.234 -25.594 4.93 1 94.69 63 GLY B N 1
ATOM 3084 C CA . GLY B 1 63 ? -22.453 -25.891 3.734 1 94.69 63 GLY B CA 1
ATOM 3085 C C . GLY B 1 63 ? -21.266 -26.797 3.998 1 94.69 63 GLY B C 1
ATOM 3086 O O . GLY B 1 63 ? -21.203 -27.453 5.039 1 94.69 63 GLY B O 1
ATOM 3087 N N . ARG B 1 64 ? -20.438 -26.891 2.951 1 94.38 64 ARG B N 1
ATOM 3088 C CA . ARG B 1 64 ? -19.297 -27.797 3.088 1 94.38 64 ARG B CA 1
ATOM 3089 C C . ARG B 1 64 ? -18.109 -27.312 2.271 1 94.38 64 ARG B C 1
ATOM 3091 O O . ARG B 1 64 ? -18.281 -26.641 1.251 1 94.38 64 ARG B O 1
ATOM 3098 N N . VAL B 1 65 ? -16.969 -27.656 2.783 1 94.81 65 VAL B N 1
ATOM 3099 C CA . VAL B 1 65 ? -15.711 -27.438 2.09 1 94.81 65 VAL B CA 1
ATOM 3100 C C . VAL B 1 65 ? -15.055 -28.781 1.762 1 94.81 65 VAL B C 1
ATOM 3102 O O . VAL B 1 65 ? -15.047 -29.688 2.592 1 94.81 65 VAL B O 1
ATOM 3105 N N . SER B 1 66 ? -14.609 -28.891 0.525 1 95.06 66 SER B N 1
ATOM 3106 C CA . SER B 1 66 ? -14 -30.141 0.106 1 95.06 66 SER B CA 1
ATOM 3107 C C . SER B 1 66 ? -12.711 -29.906 -0.671 1 95.06 66 SER B C 1
ATOM 3109 O O . SER B 1 66 ? -12.555 -28.859 -1.313 1 95.06 66 SER B O 1
ATOM 3111 N N . PHE B 1 67 ? -11.797 -30.828 -0.525 1 94.81 67 PHE B N 1
ATOM 3112 C CA . PHE B 1 67 ? -10.531 -30.859 -1.254 1 94.81 67 PHE B CA 1
ATOM 3113 C C . PHE B 1 67 ? -10.383 -32.188 -2.006 1 94.81 67 PHE B C 1
ATOM 3115 O O . PHE B 1 67 ? -10.375 -33.25 -1.396 1 94.81 67 PHE B O 1
ATOM 3122 N N . LYS B 1 68 ? -10.352 -32.094 -3.303 1 94.12 68 LYS B N 1
ATOM 3123 C CA . LYS B 1 68 ? -10.281 -33.25 -4.156 1 94.12 68 LYS B CA 1
ATOM 3124 C C . LYS B 1 68 ? -11.398 -34.25 -3.818 1 94.12 68 LYS B C 1
ATOM 3126 O O . LYS B 1 68 ? -11.148 -35.438 -3.678 1 94.12 68 LYS B O 1
ATOM 3131 N N . GLY B 1 69 ? -12.547 -33.625 -3.551 1 89.62 69 GLY B N 1
ATOM 3132 C CA . GLY B 1 69 ? -13.734 -34.438 -3.355 1 89.62 69 GLY B CA 1
ATOM 3133 C C . GLY B 1 69 ? -13.938 -34.875 -1.914 1 89.62 69 GLY B C 1
ATOM 3134 O O . GLY B 1 69 ? -15 -35.375 -1.556 1 89.62 69 GLY B O 1
ATOM 3135 N N . GLU B 1 70 ? -12.969 -34.688 -1.097 1 90.44 70 GLU B N 1
ATOM 3136 C CA . GLU B 1 70 ? -13.062 -35.094 0.302 1 90.44 70 GLU B CA 1
ATOM 3137 C C . GLU B 1 70 ? -13.375 -33.906 1.204 1 90.44 70 GLU B C 1
ATOM 3139 O O . GLU B 1 70 ? -12.781 -32.812 1.049 1 90.44 70 GLU B O 1
ATOM 3144 N N . MET B 1 71 ? -14.219 -34.125 2.07 1 89.44 71 MET B N 1
ATOM 3145 C CA . MET B 1 71 ? -14.625 -33.062 2.996 1 89.44 71 MET B CA 1
ATOM 3146 C C . MET B 1 71 ? -13.461 -32.625 3.867 1 89.44 71 MET B C 1
ATOM 3148 O O . MET B 1 71 ? -12.68 -33.469 4.344 1 89.44 71 MET B O 1
ATOM 3152 N N . ILE B 1 72 ? -13.289 -31.375 3.996 1 89.62 72 ILE B N 1
ATOM 3153 C CA . ILE B 1 72 ? -12.305 -30.828 4.922 1 89.62 72 ILE B CA 1
ATOM 3154 C C . ILE B 1 72 ? -12.914 -30.719 6.32 1 89.62 72 ILE B C 1
ATOM 3156 O O . ILE B 1 72 ? -13.953 -30.078 6.504 1 89.62 72 ILE B O 1
ATOM 3160 N N . TRP B 1 73 ? -12.258 -31.297 7.215 1 80 73 TRP B N 1
ATOM 3161 C CA . TRP B 1 73 ? -12.781 -31.328 8.578 1 80 73 TRP B CA 1
ATOM 3162 C C . TRP B 1 73 ? -12.266 -30.141 9.383 1 80 73 TRP B C 1
ATOM 3164 O O . TRP B 1 73 ? -11.117 -29.734 9.227 1 80 73 TRP B O 1
ATOM 3174 N N . GLY B 1 74 ? -13.109 -29.625 10.156 1 78.31 74 GLY B N 1
ATOM 3175 C CA . GLY B 1 74 ? -12.766 -28.5 11.023 1 78.31 74 GLY B CA 1
ATOM 3176 C C . GLY B 1 74 ? -12.172 -28.938 12.344 1 78.31 74 GLY B C 1
ATOM 3177 O O . GLY B 1 74 ? -11.797 -30.109 12.516 1 78.31 74 GLY B O 1
ATOM 3178 N N . PRO B 1 75 ? -11.922 -27.922 13.211 1 76.56 75 PRO B N 1
ATOM 3179 C CA . PRO B 1 75 ? -11.266 -28.172 14.492 1 76.56 75 PRO B CA 1
ATOM 3180 C C . PRO B 1 75 ? -12.07 -29.094 15.398 1 76.56 75 PRO B C 1
ATOM 3182 O O . PRO B 1 75 ? -11.516 -29.703 16.312 1 76.56 75 PRO B O 1
ATOM 3185 N N . GLU B 1 76 ? -13.289 -29.141 15.133 1 70.56 76 GLU B N 1
ATOM 3186 C CA . GLU B 1 76 ? -14.102 -30.016 15.977 1 70.56 76 GLU B CA 1
ATOM 3187 C C . GLU B 1 76 ? -13.859 -31.484 15.641 1 70.56 76 GLU B C 1
ATOM 3189 O O . GLU B 1 76 ? -14.062 -32.344 16.484 1 70.56 76 GLU B O 1
ATOM 3194 N N . GLU B 1 77 ? -13.367 -31.656 14.461 1 69.69 77 GLU B N 1
ATOM 3195 C CA . GLU B 1 77 ? -13.227 -33.031 13.984 1 69.69 77 GLU B CA 1
ATOM 3196 C C . GLU B 1 77 ? -11.766 -33.469 14.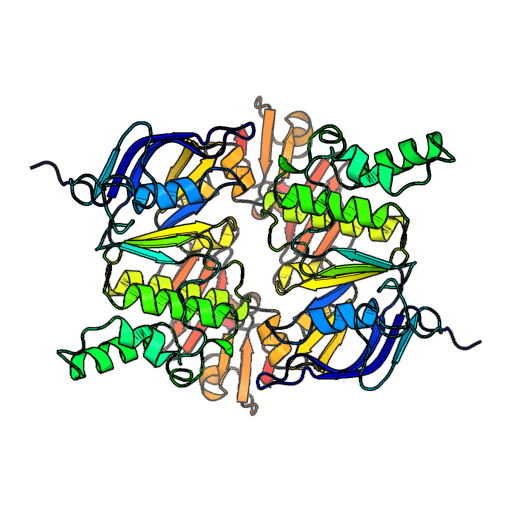016 1 69.69 77 GLU B C 1
ATOM 3198 O O . GLU B 1 77 ? -11.477 -34.688 14.016 1 69.69 77 GLU B O 1
ATOM 3203 N N . LYS B 1 78 ? -10.898 -32.5 13.938 1 71.44 78 LYS B N 1
ATOM 3204 C CA . LYS B 1 78 ? -9.477 -32.812 13.859 1 71.44 78 LYS B CA 1
ATOM 3205 C C . LYS B 1 78 ? -8.719 -32.219 15.047 1 71.44 78 LYS B C 1
ATOM 3207 O O . LYS B 1 78 ? -8.945 -31.078 15.43 1 71.44 78 LYS B O 1
ATOM 3212 N N . LEU B 1 79 ? -7.84 -32.938 15.641 1 57.62 79 LEU B N 1
ATOM 3213 C CA . LEU B 1 79 ? -7.016 -32.5 16.766 1 57.62 79 LEU B CA 1
ATOM 3214 C C . LEU B 1 79 ? -6.094 -31.375 16.344 1 57.62 79 LEU B C 1
ATOM 3216 O O . LEU B 1 79 ? -5.906 -30.406 17.094 1 57.62 79 LEU B O 1
ATOM 3220 N N . ILE B 1 80 ? -5.535 -31.578 15.109 1 61.28 80 ILE B N 1
ATOM 3221 C CA . ILE B 1 80 ? -4.695 -30.516 14.57 1 61.28 80 ILE B CA 1
ATOM 3222 C C . ILE B 1 80 ? -5.422 -29.812 13.43 1 61.28 80 ILE B C 1
ATOM 3224 O O . ILE B 1 80 ? -5.574 -30.375 12.344 1 61.28 80 ILE B O 1
ATOM 3228 N N . PRO B 1 81 ? -5.789 -28.656 13.781 1 70.38 81 PRO B N 1
ATOM 3229 C CA . PRO B 1 81 ? -6.57 -27.953 12.758 1 70.38 81 PRO B CA 1
ATOM 3230 C C . PRO B 1 81 ? -5.758 -27.641 11.5 1 70.38 81 PRO B C 1
ATOM 3232 O O . PRO B 1 81 ? -4.535 -27.5 11.57 1 70.38 81 PRO B O 1
ATOM 3235 N N . GLY B 1 82 ? -6.461 -27.688 10.383 1 76.88 82 GLY B N 1
ATOM 3236 C CA . GLY B 1 82 ? -5.855 -27.469 9.078 1 76.88 82 GLY B CA 1
ATOM 3237 C C . GLY B 1 82 ? -5.691 -28.75 8.273 1 76.88 82 GLY B C 1
ATOM 3238 O O . GLY B 1 82 ? -5.68 -29.844 8.836 1 76.88 82 GLY B O 1
ATOM 3239 N N . HIS B 1 83 ? -5.688 -28.641 7.008 1 80.88 83 HIS B N 1
ATOM 3240 C CA . HIS B 1 83 ? -5.504 -29.781 6.125 1 80.88 83 HIS B CA 1
ATOM 3241 C C . HIS B 1 83 ? -4.027 -30.094 5.934 1 80.88 83 HIS B C 1
ATOM 3243 O O . HIS B 1 83 ? -3.219 -29.188 5.711 1 80.88 83 HIS B O 1
ATOM 3249 N N . ASP B 1 84 ? -3.607 -31.266 5.891 1 81.44 84 ASP B N 1
ATOM 3250 C CA . ASP B 1 84 ? -2.221 -31.719 5.875 1 81.44 84 ASP B CA 1
ATOM 3251 C C . ASP B 1 84 ? -1.517 -31.297 4.586 1 81.44 84 ASP B C 1
ATOM 3253 O O . ASP B 1 84 ? -0.303 -31.078 4.578 1 81.44 84 ASP B O 1
ATOM 3257 N N . GLN B 1 85 ? -2.279 -31.172 3.58 1 89.88 85 GLN B N 1
ATOM 3258 C CA . GLN B 1 85 ? -1.682 -30.859 2.289 1 89.88 85 GLN B CA 1
ATOM 3259 C C . GLN B 1 85 ? -1.716 -29.344 2.027 1 89.88 85 GLN B C 1
ATOM 3261 O O . GLN B 1 85 ? -1.488 -28.906 0.9 1 89.88 85 GLN B O 1
ATOM 3266 N N . MET B 1 86 ? -2.033 -28.641 3.082 1 93.12 86 MET B N 1
ATOM 3267 C CA . MET B 1 86 ? -2.143 -27.188 2.945 1 93.12 86 MET B CA 1
ATOM 3268 C C . MET B 1 86 ? -1.341 -26.469 4.031 1 93.12 86 MET B C 1
ATOM 3270 O O . MET B 1 86 ? -0.993 -27.078 5.047 1 93.12 86 MET B O 1
ATOM 3274 N N . LYS B 1 87 ? -0.983 -25.25 3.701 1 92.19 87 LYS B N 1
ATOM 3275 C CA . LYS B 1 87 ? -0.32 -24.391 4.68 1 92.19 87 LYS B CA 1
ATOM 3276 C C . LYS B 1 87 ? -0.847 -22.969 4.602 1 92.19 87 LYS B C 1
ATOM 3278 O O . LYS B 1 87 ? -1.348 -22.531 3.559 1 92.19 87 LYS B O 1
ATOM 3283 N N . MET B 1 88 ? -0.768 -22.359 5.734 1 91.75 88 MET B N 1
ATOM 3284 C CA . MET B 1 88 ? -1.207 -20.953 5.789 1 91.75 88 MET B CA 1
ATOM 3285 C C . MET B 1 88 ? -0.132 -20.078 6.41 1 91.75 88 MET B C 1
ATOM 3287 O O . MET B 1 88 ? 0.491 -20.453 7.406 1 91.75 88 MET B O 1
ATOM 3291 N N . VAL B 1 89 ? 0.083 -18.969 5.723 1 90.31 89 VAL B N 1
ATOM 3292 C CA . VAL B 1 89 ? 0.96 -17.938 6.25 1 90.31 89 VAL B CA 1
ATOM 3293 C C . VAL B 1 89 ? 0.156 -16.656 6.52 1 90.31 89 VAL B C 1
ATOM 3295 O O . VAL B 1 89 ? -0.577 -16.188 5.648 1 90.31 89 VAL B O 1
ATOM 3298 N N . THR B 1 90 ? 0.266 -16.203 7.793 1 84.62 90 THR B N 1
ATOM 3299 C CA . THR B 1 90 ? -0.457 -14.992 8.172 1 84.62 90 THR B CA 1
ATOM 3300 C C . THR B 1 90 ? 0.493 -13.797 8.273 1 84.62 90 THR B C 1
ATOM 3302 O O . THR B 1 90 ? 1.704 -13.945 8.094 1 84.62 90 THR B O 1
ATOM 3305 N N . GLN B 1 91 ? -0.112 -12.68 8.516 1 74.44 91 GLN B N 1
ATOM 3306 C CA . GLN B 1 91 ? 0.635 -11.43 8.586 1 74.44 91 GLN B CA 1
ATOM 3307 C C . GLN B 1 91 ? 1.609 -11.438 9.758 1 74.44 91 GLN B C 1
ATOM 3309 O O . GLN B 1 91 ? 2.654 -10.781 9.711 1 74.44 91 GLN B O 1
ATOM 3314 N N . HIS B 1 92 ? 1.438 -12.102 10.75 1 68 92 HIS B N 1
ATOM 3315 C CA . HIS B 1 92 ? 2.217 -11.992 11.984 1 68 92 HIS B CA 1
ATOM 3316 C C . HIS B 1 92 ? 3.279 -13.086 12.055 1 68 92 HIS B C 1
ATOM 3318 O O . HIS B 1 92 ? 4.129 -13.07 12.953 1 68 92 HIS B O 1
ATOM 3324 N N . ALA B 1 93 ? 3.488 -13.82 11.023 1 68.88 93 ALA B N 1
ATOM 3325 C CA . ALA B 1 93 ? 4.473 -14.898 10.984 1 68.88 93 ALA B CA 1
ATOM 3326 C C . ALA B 1 93 ? 4.707 -15.477 12.375 1 68.88 93 ALA B C 1
ATOM 3328 O O . ALA B 1 93 ? 5.852 -15.648 12.797 1 68.88 93 ALA B O 1
ATOM 3329 N N . ASP B 1 94 ? 3.729 -15.773 13.086 1 70.88 94 ASP B N 1
ATOM 3330 C CA . ASP B 1 94 ? 3.762 -16.125 14.508 1 70.88 94 ASP B CA 1
ATOM 3331 C C . ASP B 1 94 ? 4.387 -17.516 14.711 1 70.88 94 ASP B C 1
ATOM 3333 O O . ASP B 1 94 ? 4.805 -17.844 15.82 1 70.88 94 ASP B O 1
ATOM 3337 N N . ASP B 1 95 ? 4.598 -18.203 13.727 1 79.88 95 ASP B N 1
ATOM 3338 C CA . ASP B 1 95 ? 5.047 -19.578 13.883 1 79.88 95 ASP B CA 1
ATOM 3339 C C . ASP B 1 95 ? 6.566 -19.688 13.773 1 79.88 95 ASP B C 1
ATOM 3341 O O . ASP B 1 95 ? 7.133 -20.766 13.867 1 79.88 95 ASP B O 1
ATOM 3345 N N . LEU B 1 96 ? 7.164 -18.625 13.664 1 89.56 96 LEU B N 1
ATOM 3346 C CA . LEU B 1 96 ? 8.617 -18.656 13.508 1 89.56 96 LEU B CA 1
ATOM 3347 C C . LEU B 1 96 ? 9.305 -18.766 14.867 1 89.56 96 LEU B C 1
ATOM 3349 O O . LEU B 1 96 ? 8.859 -18.172 15.852 1 89.56 96 LEU B O 1
ATOM 3353 N N . ASN B 1 97 ? 10.273 -19.625 14.938 1 91.25 97 ASN B N 1
ATOM 3354 C CA . ASN B 1 97 ? 11.164 -19.641 16.094 1 91.25 97 ASN B CA 1
ATOM 3355 C C . ASN B 1 97 ? 12.172 -18.5 16.031 1 91.25 97 ASN B C 1
ATOM 3357 O O . ASN B 1 97 ? 13.188 -18.594 15.344 1 91.25 97 ASN B O 1
ATOM 3361 N N . LEU B 1 98 ? 11.977 -17.562 16.812 1 88.5 98 LEU B N 1
ATOM 3362 C CA . LEU B 1 98 ? 12.734 -16.312 16.75 1 88.5 98 LEU B CA 1
ATOM 3363 C C . LEU B 1 98 ? 14.18 -16.547 17.203 1 88.5 98 LEU B C 1
ATOM 3365 O O . LEU B 1 98 ? 15.062 -15.75 16.859 1 88.5 98 LEU B O 1
ATOM 3369 N N . PHE B 1 99 ? 14.398 -17.609 17.938 1 89.25 99 PHE B N 1
ATOM 3370 C CA . PHE B 1 99 ? 15.711 -17.844 18.531 1 89.25 99 PHE B CA 1
ATOM 3371 C C . PHE B 1 99 ? 16.562 -18.734 17.625 1 89.25 99 PHE B C 1
ATOM 3373 O O . PHE B 1 99 ? 17.781 -18.812 17.812 1 89.25 99 PHE B O 1
ATOM 3380 N N . ALA B 1 100 ? 15.953 -19.328 16.688 1 92.62 100 ALA B N 1
ATOM 3381 C CA . ALA B 1 100 ? 16.672 -20.156 15.727 1 92.62 100 ALA B CA 1
ATOM 3382 C C . ALA B 1 100 ? 17.062 -19.359 14.492 1 92.62 100 ALA B C 1
ATOM 3384 O O . ALA B 1 100 ? 16.547 -18.266 14.258 1 92.62 100 ALA B O 1
ATOM 3385 N N . ASN B 1 101 ? 18 -19.859 13.828 1 95.19 101 ASN B N 1
ATOM 3386 C CA . ASN B 1 101 ? 18.391 -19.203 12.578 1 95.19 101 ASN B CA 1
ATOM 3387 C C . ASN B 1 101 ? 17.422 -19.531 11.445 1 95.19 101 ASN B C 1
ATOM 3389 O O . ASN B 1 101 ? 16.531 -20.375 11.609 1 95.19 101 ASN B O 1
ATOM 3393 N N . VAL B 1 102 ? 17.547 -18.844 10.375 1 95.19 102 VAL B N 1
ATOM 3394 C CA . VAL B 1 102 ? 16.688 -18.984 9.203 1 95.19 102 VAL B CA 1
ATOM 3395 C C . VAL B 1 102 ? 16.734 -20.422 8.695 1 95.19 102 VAL B C 1
ATOM 3397 O O . VAL B 1 102 ? 15.68 -21.031 8.453 1 95.19 102 VAL B O 1
ATOM 3400 N N . TRP B 1 103 ? 17.875 -20.984 8.602 1 94.94 103 TRP B N 1
ATOM 3401 C CA . TRP B 1 103 ? 18.062 -22.344 8.117 1 94.94 103 TRP B CA 1
ATOM 3402 C C . TRP B 1 103 ? 17.297 -23.344 8.992 1 94.94 103 TRP B C 1
ATOM 3404 O O . TRP B 1 103 ? 16.547 -24.172 8.484 1 94.94 103 TRP B O 1
ATOM 3414 N N . ASP B 1 104 ? 17.438 -23.203 10.234 1 93.88 104 ASP B N 1
ATOM 3415 C CA . ASP B 1 104 ? 16.828 -24.141 11.172 1 93.88 104 ASP B CA 1
ATOM 3416 C C . ASP B 1 104 ? 15.312 -24.031 11.148 1 93.88 104 ASP B C 1
ATOM 3418 O O . ASP B 1 104 ? 14.609 -25.031 11.344 1 93.88 104 ASP B O 1
ATOM 3422 N N . ASN B 1 105 ? 14.844 -22.828 11 1 94.25 105 ASN B N 1
ATOM 3423 C CA . ASN B 1 105 ? 13.406 -22.625 10.922 1 94.25 105 ASN B CA 1
ATOM 3424 C C . ASN B 1 105 ? 12.781 -23.391 9.773 1 94.25 105 ASN B C 1
ATOM 3426 O O . ASN B 1 105 ? 11.625 -23.812 9.844 1 94.25 105 ASN B O 1
ATOM 3430 N N . ILE B 1 106 ? 13.539 -23.609 8.742 1 93.12 106 ILE B N 1
ATOM 3431 C CA . ILE B 1 106 ? 13.047 -24.297 7.555 1 93.12 106 ILE B CA 1
ATOM 3432 C C . ILE B 1 106 ? 13.375 -25.797 7.645 1 93.12 106 ILE B C 1
ATOM 3434 O O . ILE B 1 106 ? 12.484 -26.641 7.512 1 93.12 106 ILE B O 1
ATOM 3438 N N . ALA B 1 107 ? 14.57 -26.125 8.023 1 91.12 107 ALA B N 1
ATOM 3439 C CA . ALA B 1 107 ? 15.086 -27.484 7.992 1 91.12 107 ALA B CA 1
ATOM 3440 C C . ALA B 1 107 ? 14.406 -28.359 9.047 1 91.12 107 ALA B C 1
ATOM 3442 O O . ALA B 1 107 ? 14.234 -29.562 8.844 1 91.12 107 ALA B O 1
ATOM 3443 N N . THR B 1 108 ? 13.992 -27.75 10.102 1 88.19 108 THR B N 1
ATOM 3444 C CA . THR B 1 108 ? 13.43 -28.5 11.219 1 88.19 108 THR B CA 1
ATOM 3445 C C . THR B 1 108 ? 12.133 -29.203 10.805 1 88.19 108 THR B C 1
ATOM 3447 O O . THR B 1 108 ? 11.734 -30.203 11.406 1 88.19 108 THR B O 1
ATOM 3450 N N . LEU B 1 109 ? 11.492 -28.688 9.805 1 86.56 109 LEU B N 1
ATOM 3451 C CA . LEU B 1 109 ? 10.219 -29.25 9.359 1 86.56 109 LEU B CA 1
ATOM 3452 C C . LEU B 1 109 ? 10.445 -30.5 8.508 1 86.56 109 LEU B C 1
ATOM 3454 O O . LEU B 1 109 ? 9.508 -31.266 8.273 1 86.56 109 LEU B O 1
ATOM 3458 N N . LEU B 1 110 ? 11.711 -30.672 8.031 1 86.62 110 LEU B N 1
ATOM 3459 C CA . LEU B 1 110 ? 12.039 -31.797 7.156 1 86.62 110 LEU B CA 1
ATOM 3460 C C . LEU B 1 110 ? 12.547 -32.969 7.961 1 86.62 110 LEU B C 1
ATOM 3462 O O . LEU B 1 110 ? 13.18 -32.812 9.008 1 86.62 110 LEU B O 1
ATOM 3466 N N . PRO B 1 111 ? 12.164 -34.125 7.48 1 83.31 111 PRO B N 1
ATOM 3467 C CA . PRO B 1 111 ? 12.578 -35.312 8.227 1 83.31 111 PRO B CA 1
ATOM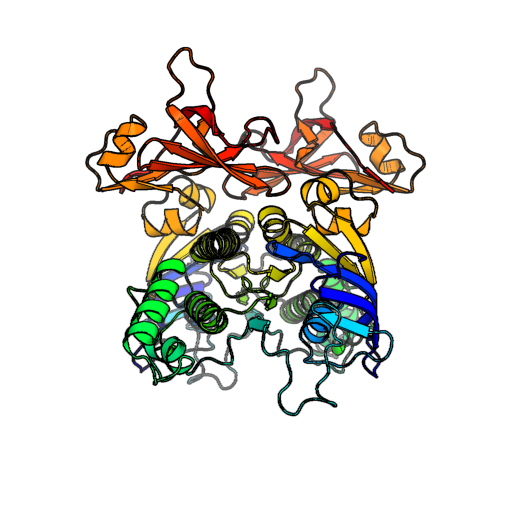 3468 C C . PRO B 1 111 ? 14.102 -35.469 8.305 1 83.31 111 PRO B C 1
ATOM 3470 O O . PRO B 1 111 ? 14.812 -35.094 7.367 1 83.31 111 PRO B O 1
ATOM 3473 N N . ASN B 1 112 ? 14.477 -36 9.383 1 82.38 112 ASN B N 1
ATOM 3474 C CA . ASN B 1 112 ? 15.898 -36.188 9.617 1 82.38 112 ASN B CA 1
ATOM 3475 C C . ASN B 1 112 ? 16.391 -37.5 8.984 1 82.38 112 ASN B C 1
ATOM 3477 O O . ASN B 1 112 ? 17.578 -37.812 9.047 1 82.38 112 ASN B O 1
ATOM 3481 N N . THR B 1 113 ? 15.555 -38.188 8.398 1 85.44 113 THR B N 1
ATOM 3482 C CA . THR B 1 113 ? 15.891 -39.5 7.852 1 85.44 113 THR B CA 1
ATOM 3483 C C . THR B 1 113 ? 16.75 -39.344 6.602 1 85.44 113 THR B C 1
ATOM 3485 O O . THR B 1 113 ? 17.5 -40.281 6.246 1 85.44 113 THR B O 1
ATOM 3488 N N . ASN B 1 114 ? 16.594 -38.312 5.887 1 87.19 114 ASN B N 1
ATOM 3489 C CA . ASN B 1 114 ? 17.391 -38.031 4.695 1 87.19 114 ASN B CA 1
ATOM 3490 C C . ASN B 1 114 ? 18.031 -36.625 4.773 1 87.19 114 ASN B C 1
ATOM 3492 O O . ASN B 1 114 ? 17.469 -35.656 4.316 1 87.19 114 ASN B O 1
ATOM 3496 N N . LEU B 1 115 ? 19.188 -36.656 5.266 1 87.56 115 LEU B N 1
ATOM 3497 C CA . LEU B 1 115 ? 19.906 -35.406 5.527 1 87.56 115 LEU B CA 1
ATOM 3498 C C . LEU B 1 115 ? 20.25 -34.688 4.227 1 87.56 115 LEU B C 1
ATOM 3500 O O . LEU B 1 115 ? 20.25 -33.438 4.172 1 87.56 115 LEU B O 1
ATOM 3504 N N . ALA B 1 116 ? 20.531 -35.469 3.262 1 90.06 116 ALA B N 1
ATOM 3505 C CA . ALA B 1 116 ? 20.844 -34.875 1.964 1 90.06 116 ALA B CA 1
ATOM 3506 C C . ALA B 1 116 ? 19.625 -34.156 1.401 1 90.06 116 ALA B C 1
ATOM 3508 O O . ALA B 1 116 ? 19.75 -33 0.926 1 90.06 116 ALA B O 1
ATOM 3509 N N . TYR B 1 117 ? 18.562 -34.781 1.506 1 89.06 117 TYR B N 1
ATOM 3510 C CA . TYR B 1 117 ? 17.328 -34.188 1.039 1 89.06 117 TYR B CA 1
ATOM 3511 C C . TYR B 1 117 ? 17.016 -32.906 1.837 1 89.06 117 TYR B C 1
ATOM 3513 O O . TYR B 1 117 ? 16.641 -31.891 1.266 1 89.06 117 TYR B O 1
ATOM 3521 N N . LYS B 1 118 ? 17.141 -33.031 3.088 1 90.69 118 LYS B N 1
ATOM 3522 C CA . LYS B 1 118 ? 16.906 -31.891 3.979 1 90.69 118 LYS B CA 1
ATOM 3523 C C . LYS B 1 118 ? 17.75 -30.688 3.586 1 90.69 118 LYS B C 1
ATOM 3525 O O . LYS B 1 118 ? 17.25 -29.562 3.5 1 90.69 118 LYS B O 1
ATOM 3530 N N . LYS B 1 119 ? 18.953 -30.938 3.361 1 91.94 119 LYS B N 1
ATOM 3531 C CA . LYS B 1 119 ? 19.875 -29.875 2.98 1 91.94 119 LYS B CA 1
ATOM 3532 C C . LYS B 1 119 ? 19.516 -29.281 1.617 1 91.94 119 LYS B C 1
ATOM 3534 O O . LYS B 1 119 ? 19.406 -28.062 1.466 1 91.94 119 LYS B O 1
ATOM 3539 N N . GLU B 1 120 ? 19.281 -30.078 0.7 1 92.5 120 GLU B N 1
ATOM 3540 C CA . GLU B 1 120 ? 18.984 -29.656 -0.664 1 92.5 120 GLU B CA 1
ATOM 3541 C C . GLU B 1 120 ? 17.672 -28.875 -0.724 1 92.5 120 GLU B C 1
ATOM 3543 O O . GLU B 1 120 ? 17.594 -27.812 -1.339 1 92.5 120 GLU B O 1
ATOM 3548 N N . ARG B 1 121 ? 16.719 -29.422 -0.1 1 92 121 ARG B N 1
ATOM 3549 C CA . ARG B 1 121 ? 15.398 -28.797 -0.093 1 92 121 ARG B CA 1
ATOM 3550 C C . ARG B 1 121 ? 15.438 -27.438 0.594 1 92 121 ARG B C 1
ATOM 3552 O O . ARG B 1 121 ? 14.867 -26.469 0.096 1 92 121 ARG B O 1
ATOM 3559 N N . SER B 1 122 ? 16.094 -27.391 1.691 1 93.31 122 SER B N 1
ATOM 3560 C CA . SER B 1 122 ? 16.219 -26.141 2.426 1 93.31 122 SER B CA 1
ATOM 3561 C C . SER B 1 122 ? 16.969 -25.094 1.607 1 93.31 122 SER B C 1
ATOM 3563 O O . SER B 1 122 ? 16.547 -23.938 1.528 1 93.31 122 SER B O 1
ATOM 3565 N N . GLU B 1 123 ? 17.953 -25.516 1 1 93.31 123 GLU B N 1
ATOM 3566 C CA . GLU B 1 123 ? 18.75 -24.609 0.172 1 93.31 123 GLU B CA 1
ATOM 3567 C C . GLU B 1 123 ? 17.938 -24.109 -1.024 1 93.31 123 GLU B C 1
ATOM 3569 O O . GLU B 1 123 ? 18 -22.938 -1.375 1 93.31 123 GLU B O 1
ATOM 3574 N N . GLN B 1 124 ? 17.281 -24.984 -1.604 1 92.38 124 GLN B N 1
ATOM 3575 C CA . GLN B 1 124 ? 16.453 -24.641 -2.752 1 92.38 124 GLN B CA 1
ATOM 3576 C C . GLN B 1 124 ? 15.422 -23.562 -2.385 1 92.38 124 GLN B C 1
ATOM 3578 O O . GLN B 1 124 ? 15.258 -22.578 -3.113 1 92.38 124 GLN B O 1
ATOM 3583 N N . LEU B 1 125 ? 14.758 -23.75 -1.337 1 92.12 125 LEU B N 1
ATOM 3584 C CA . LEU B 1 125 ? 13.734 -22.812 -0.884 1 92.12 125 LEU B CA 1
ATOM 3585 C C . LEU B 1 125 ? 14.344 -21.453 -0.581 1 92.12 125 LEU B C 1
ATOM 3587 O O . LEU B 1 125 ? 13.797 -20.422 -0.967 1 92.12 125 LEU B O 1
ATOM 3591 N N . LEU B 1 126 ? 15.484 -21.484 0.078 1 93.38 126 LEU B N 1
ATOM 3592 C CA . LEU B 1 126 ? 16.156 -20.234 0.422 1 93.38 126 LEU B CA 1
ATOM 3593 C C . LEU B 1 126 ? 16.609 -19.5 -0.834 1 93.38 126 LEU B C 1
ATOM 3595 O O . LEU B 1 126 ? 16.547 -18.266 -0.893 1 93.38 126 LEU B O 1
ATOM 3599 N N . ARG B 1 127 ? 17 -20.219 -1.805 1 91.06 127 ARG B N 1
ATOM 3600 C CA . ARG B 1 127 ? 17.375 -19.609 -3.076 1 91.06 127 ARG B CA 1
ATOM 3601 C C . ARG B 1 127 ? 16.172 -19.016 -3.783 1 91.06 127 ARG B C 1
ATOM 3603 O O . ARG B 1 127 ? 16.219 -17.891 -4.289 1 91.06 127 ARG B O 1
ATOM 3610 N N . GLN B 1 128 ? 15.133 -19.734 -3.783 1 89.44 128 GLN B N 1
ATOM 3611 C CA . GLN B 1 128 ? 13.914 -19.312 -4.465 1 89.44 128 GLN B CA 1
ATOM 3612 C C . GLN B 1 128 ? 13.359 -18.031 -3.852 1 89.44 128 GLN B C 1
ATOM 3614 O O . GLN B 1 128 ? 12.797 -17.188 -4.559 1 89.44 128 GLN B O 1
ATOM 3619 N N . LEU B 1 129 ? 13.586 -17.906 -2.561 1 90.38 129 LEU B N 1
ATOM 3620 C CA . LEU B 1 129 ? 13.047 -16.734 -1.878 1 90.38 129 LEU B CA 1
ATOM 3621 C C . LEU B 1 129 ? 14.141 -15.711 -1.593 1 90.38 129 LEU B C 1
ATOM 3623 O O . LEU B 1 129 ? 13.945 -14.789 -0.794 1 90.38 129 LEU B O 1
ATOM 3627 N N . ASN B 1 130 ? 15.289 -15.922 -2.127 1 87.12 130 ASN B N 1
ATOM 3628 C CA . ASN B 1 130 ? 16.422 -15 -2.035 1 87.12 130 ASN B CA 1
ATOM 3629 C C . ASN B 1 130 ? 16.844 -14.773 -0.585 1 87.12 130 ASN B C 1
ATOM 3631 O O . ASN B 1 130 ? 17.031 -13.633 -0.161 1 87.12 130 ASN B O 1
ATOM 3635 N N . MET B 1 131 ? 16.906 -15.891 0.141 1 91.69 131 MET B N 1
ATOM 3636 C CA . MET B 1 131 ? 17.234 -15.797 1.561 1 91.69 131 MET B CA 1
ATOM 3637 C C . MET B 1 131 ? 18.5 -16.578 1.881 1 91.69 131 MET B C 1
ATOM 3639 O O . MET B 1 131 ? 18.891 -16.688 3.045 1 91.69 131 MET B O 1
ATOM 3643 N N . LEU B 1 132 ? 19.188 -17.094 0.878 1 92.06 132 LEU B N 1
ATOM 3644 C CA . LEU B 1 132 ? 20.359 -17.938 1.108 1 92.06 132 LEU B CA 1
ATOM 3645 C C . LEU B 1 132 ? 21.422 -17.172 1.872 1 92.06 132 LEU B C 1
ATOM 3647 O O . LEU B 1 132 ? 22.062 -17.719 2.779 1 92.06 132 LEU B O 1
ATOM 3651 N N . HIS B 1 133 ? 21.609 -15.953 1.6 1 90.38 133 HIS B N 1
ATOM 3652 C CA . HIS B 1 133 ? 22.656 -15.125 2.205 1 90.38 133 HIS B CA 1
ATOM 3653 C C . HIS B 1 133 ? 22.359 -14.875 3.682 1 90.38 133 HIS B C 1
ATOM 3655 O O . HIS B 1 133 ? 23.234 -14.438 4.426 1 90.38 133 HIS B O 1
ATOM 3661 N N . MET B 1 134 ? 21.188 -15.195 4.125 1 91.62 134 MET B N 1
ATOM 3662 C CA . MET B 1 134 ? 20.812 -14.93 5.512 1 91.62 134 MET B CA 1
ATOM 3663 C C . MET B 1 134 ? 20.516 -16.234 6.25 1 91.62 134 MET B C 1
ATOM 3665 O O . MET B 1 134 ? 19.922 -16.219 7.328 1 91.62 134 MET B O 1
ATOM 3669 N N . ALA B 1 135 ? 20.938 -17.297 5.754 1 94.25 135 ALA B N 1
ATOM 3670 C CA . ALA B 1 135 ? 20.609 -18.625 6.27 1 94.25 135 ALA B CA 1
ATOM 3671 C C . ALA B 1 135 ? 21.047 -18.766 7.727 1 94.25 135 ALA B C 1
ATOM 3673 O O . ALA B 1 135 ? 20.359 -19.406 8.531 1 94.25 135 ALA B O 1
ATOM 3674 N N . ASP B 1 136 ? 22.078 -18.125 8.078 1 93.81 136 ASP B N 1
ATOM 3675 C CA . ASP B 1 136 ? 22.656 -18.312 9.406 1 93.81 136 ASP B CA 1
ATOM 3676 C C . ASP B 1 136 ? 22.203 -17.219 10.367 1 93.81 136 ASP B C 1
ATOM 3678 O O . ASP B 1 136 ? 22.531 -17.25 11.555 1 93.81 136 ASP B O 1
ATOM 3682 N N . LYS B 1 137 ? 21.5 -16.375 9.914 1 92.62 137 LYS B N 1
ATOM 3683 C CA . LYS B 1 137 ? 21.016 -15.281 10.766 1 92.62 137 LYS B CA 1
ATOM 3684 C C . LYS B 1 137 ? 19.859 -15.742 11.648 1 92.62 137 LYS B C 1
ATOM 3686 O O . LYS B 1 137 ? 19 -16.5 11.203 1 92.62 137 LYS B O 1
ATOM 3691 N N . LYS B 1 138 ? 19.906 -15.25 12.867 1 92.56 138 LYS B N 1
ATOM 3692 C CA . LYS B 1 138 ? 18.766 -15.5 13.734 1 92.56 138 LYS B CA 1
ATOM 3693 C C . LYS B 1 138 ? 17.516 -14.781 13.227 1 92.56 138 LYS B C 1
ATOM 3695 O O . LYS B 1 138 ? 17.594 -13.633 12.789 1 92.56 138 LYS B O 1
ATOM 3700 N N . VAL B 1 139 ? 16.359 -15.375 13.312 1 91.38 139 VAL B N 1
ATOM 3701 C CA . VAL B 1 139 ? 15.109 -14.828 12.789 1 91.38 139 VAL B CA 1
ATOM 3702 C C . VAL B 1 139 ? 14.75 -13.555 13.547 1 91.38 139 VAL B C 1
ATOM 3704 O O . VAL B 1 139 ? 14.18 -12.625 12.969 1 91.38 139 VAL B O 1
ATOM 3707 N N . ALA B 1 140 ? 15.086 -13.492 14.758 1 85.81 140 ALA B N 1
ATOM 3708 C CA . ALA B 1 140 ? 14.797 -12.32 15.586 1 85.81 140 ALA B CA 1
ATOM 3709 C C . ALA B 1 140 ? 15.43 -11.062 15.008 1 85.81 140 ALA B C 1
ATOM 3711 O O . ALA B 1 140 ? 14.969 -9.953 15.266 1 85.81 140 ALA B O 1
ATOM 3712 N N . MET B 1 141 ? 16.422 -11.258 14.242 1 83.31 141 MET B N 1
ATOM 3713 C CA . MET B 1 141 ? 17.203 -10.141 13.719 1 83.31 141 MET B CA 1
ATOM 3714 C C . MET B 1 141 ? 16.688 -9.719 12.344 1 83.31 141 MET B C 1
ATOM 3716 O O . MET B 1 141 ? 17.172 -8.75 11.766 1 83.31 141 MET B O 1
ATOM 3720 N N . LEU B 1 142 ? 15.773 -10.422 11.891 1 84.44 142 LEU B N 1
ATOM 3721 C CA . LEU B 1 142 ? 15.266 -10.164 10.547 1 84.44 142 LEU B CA 1
ATOM 3722 C C . LEU B 1 142 ? 14.219 -9.062 10.555 1 84.44 142 LEU B C 1
ATOM 3724 O O . LEU B 1 142 ? 13.547 -8.844 11.57 1 84.44 142 LEU B O 1
ATOM 3728 N N . SER B 1 143 ? 14.133 -8.367 9.422 1 76.75 143 SER B N 1
ATOM 3729 C CA . SER B 1 143 ? 13.031 -7.426 9.219 1 76.75 143 SER B CA 1
ATOM 3730 C C . SER B 1 143 ? 11.703 -8.148 9.039 1 76.75 143 SER B C 1
ATOM 3732 O O . SER B 1 143 ? 11.68 -9.375 8.891 1 76.75 143 SER B O 1
ATOM 3734 N N . GLY B 1 144 ? 10.602 -7.383 9.125 1 78.75 144 GLY B N 1
ATOM 3735 C CA . GLY B 1 144 ? 9.281 -7.957 8.906 1 78.75 144 GLY B CA 1
ATOM 3736 C C . GLY B 1 144 ? 9.148 -8.664 7.574 1 78.75 144 GLY B C 1
ATOM 3737 O O . GLY B 1 144 ? 8.617 -9.773 7.508 1 78.75 144 GLY B O 1
ATOM 3738 N N . GLY B 1 145 ? 9.688 -8.016 6.547 1 82.56 145 GLY B N 1
ATOM 3739 C CA . GLY B 1 145 ? 9.641 -8.617 5.227 1 82.56 145 GLY B CA 1
ATOM 3740 C C . GLY B 1 145 ? 10.469 -9.891 5.121 1 82.56 145 GLY B C 1
ATOM 3741 O O . GLY B 1 145 ? 10.055 -10.852 4.473 1 82.56 145 GLY B O 1
ATOM 3742 N N . GLU B 1 146 ? 11.578 -9.859 5.773 1 85.44 146 GLU B N 1
ATOM 3743 C CA . GLU B 1 146 ? 12.422 -11.055 5.793 1 85.44 146 GLU B CA 1
ATOM 3744 C C . GLU B 1 146 ? 11.758 -12.188 6.566 1 85.44 146 GLU B C 1
ATOM 3746 O O . GLU B 1 146 ? 11.797 -13.344 6.137 1 85.44 146 GLU B O 1
ATOM 3751 N N . LYS B 1 147 ? 11.156 -11.82 7.633 1 88.62 147 LYS B N 1
ATOM 3752 C CA . LYS B 1 147 ? 10.438 -12.82 8.414 1 88.62 147 LYS B CA 1
ATOM 3753 C C . LYS B 1 147 ? 9.32 -13.469 7.598 1 88.62 147 LYS B C 1
ATOM 3755 O O . LYS B 1 147 ? 9.109 -14.68 7.672 1 88.62 147 LYS B O 1
ATOM 3760 N N . GLN B 1 148 ? 8.68 -12.648 6.824 1 88.81 148 GLN B N 1
ATOM 3761 C CA . GLN B 1 148 ? 7.605 -13.148 5.973 1 88.81 148 GLN B CA 1
ATOM 3762 C C . GLN B 1 148 ? 8.141 -14.148 4.953 1 88.81 148 GLN B C 1
ATOM 3764 O O . GLN B 1 148 ? 7.504 -15.18 4.695 1 88.81 148 GLN B O 1
ATOM 3769 N N . ARG B 1 149 ? 9.25 -13.82 4.398 1 90.5 149 ARG B N 1
ATOM 3770 C CA . ARG B 1 149 ? 9.875 -14.727 3.439 1 90.5 149 ARG B CA 1
ATOM 3771 C C . ARG B 1 149 ? 10.211 -16.062 4.09 1 90.5 149 ARG B C 1
ATOM 3773 O O . ARG B 1 149 ? 9.992 -17.125 3.496 1 90.5 14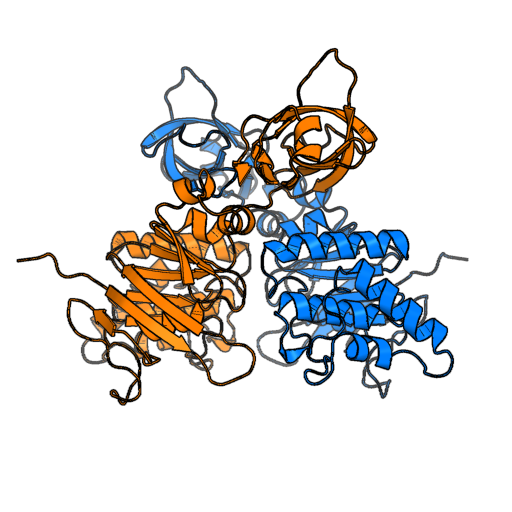9 ARG B O 1
ATOM 3780 N N . VAL B 1 150 ? 10.711 -16 5.289 1 91.88 150 VAL B N 1
ATOM 3781 C CA . VAL B 1 150 ? 11.047 -17.219 6.02 1 91.88 150 VAL B CA 1
ATOM 3782 C C . VAL B 1 150 ? 9.773 -18.031 6.293 1 91.88 150 VAL B C 1
ATOM 3784 O O . VAL B 1 150 ? 9.758 -19.25 6.129 1 91.88 150 VAL B O 1
ATOM 3787 N N . ALA B 1 151 ? 8.766 -17.328 6.66 1 92.12 151 ALA B N 1
ATOM 3788 C CA . ALA B 1 151 ? 7.492 -17.984 6.938 1 92.12 151 ALA B CA 1
ATOM 3789 C C . ALA B 1 151 ? 6.969 -18.719 5.703 1 92.12 151 ALA B C 1
ATOM 3791 O O . ALA B 1 151 ? 6.477 -19.844 5.797 1 92.12 151 ALA B O 1
ATOM 3792 N N . ILE B 1 152 ? 7.086 -18.094 4.582 1 92.5 152 ILE B N 1
ATOM 3793 C CA . ILE B 1 152 ? 6.617 -18.688 3.334 1 92.5 152 ILE B CA 1
ATOM 3794 C C . ILE B 1 152 ? 7.492 -19.875 2.971 1 92.5 152 ILE B C 1
ATOM 3796 O O . ILE B 1 152 ? 6.98 -20.938 2.574 1 92.5 152 ILE B O 1
ATOM 3800 N N . ALA B 1 153 ? 8.789 -19.703 3.137 1 92.94 153 ALA B N 1
ATOM 3801 C CA . ALA B 1 153 ? 9.703 -20.812 2.881 1 92.94 153 ALA B CA 1
ATOM 3802 C C . ALA B 1 153 ? 9.352 -22.016 3.748 1 92.94 153 ALA B C 1
ATOM 3804 O O . ALA B 1 153 ? 9.305 -23.156 3.258 1 92.94 153 ALA B O 1
ATOM 3805 N N . ARG B 1 154 ? 9.141 -21.734 4.941 1 92.69 154 ARG B N 1
ATOM 3806 C CA . ARG B 1 154 ? 8.789 -22.781 5.895 1 92.69 154 ARG B CA 1
ATOM 3807 C C . ARG B 1 154 ? 7.508 -23.5 5.473 1 92.69 154 ARG B C 1
ATOM 3809 O O . ARG B 1 154 ? 7.434 -24.719 5.504 1 92.69 154 ARG B O 1
ATOM 3816 N N . ALA B 1 155 ? 6.574 -22.719 5.07 1 92.06 155 ALA B N 1
ATOM 3817 C CA . ALA B 1 155 ? 5.301 -23.297 4.637 1 92.06 155 ALA B CA 1
ATOM 3818 C C . ALA B 1 155 ? 5.484 -24.172 3.406 1 92.06 155 ALA B C 1
ATOM 3820 O O . ALA B 1 155 ? 4.805 -25.203 3.262 1 92.06 155 ALA B O 1
ATOM 3821 N N . LEU B 1 156 ? 6.414 -23.828 2.576 1 93.94 156 LEU B N 1
ATOM 3822 C CA . LEU B 1 156 ? 6.617 -24.516 1.307 1 93.94 156 LEU B CA 1
ATOM 3823 C C . LEU B 1 156 ? 7.488 -25.75 1.492 1 93.94 156 LEU B C 1
ATOM 3825 O O . LEU B 1 156 ? 7.559 -26.609 0.604 1 93.94 156 LEU B O 1
ATOM 3829 N N . ALA B 1 157 ? 8.141 -25.844 2.643 1 90.81 157 ALA B N 1
ATOM 3830 C CA . ALA B 1 157 ? 9.117 -26.891 2.889 1 90.81 157 ALA B CA 1
ATOM 3831 C C . ALA B 1 157 ? 8.5 -28.281 2.707 1 90.81 157 ALA B C 1
ATOM 3833 O O . ALA B 1 157 ? 9.141 -29.188 2.174 1 90.81 157 ALA B O 1
ATOM 3834 N N . LEU B 1 158 ? 7.285 -28.422 3.057 1 88 158 LEU B N 1
ATOM 3835 C CA . LEU B 1 158 ? 6.656 -29.734 3.027 1 88 158 LEU B CA 1
ATOM 3836 C C . LEU B 1 158 ? 5.883 -29.953 1.727 1 88 158 LEU B C 1
ATOM 3838 O O . LEU B 1 158 ? 5.086 -30.875 1.611 1 88 158 LEU B O 1
ATOM 3842 N N . LYS B 1 159 ? 6.027 -29 0.821 1 90.75 159 LYS B N 1
ATOM 3843 C CA . LYS B 1 159 ? 5.461 -29.109 -0.521 1 90.75 159 LYS B CA 1
ATOM 3844 C C . LYS B 1 159 ? 3.941 -29.219 -0.469 1 90.75 159 LYS B C 1
ATOM 3846 O O . LYS B 1 159 ? 3.359 -30.141 -1.026 1 90.75 159 LYS B O 1
ATOM 3851 N N . PRO B 1 160 ? 3.336 -28.312 0.115 1 94.44 160 PRO B N 1
ATOM 3852 C CA . PRO B 1 160 ? 1.87 -28.312 0.126 1 94.44 160 PRO B CA 1
ATOM 3853 C C . PRO B 1 160 ? 1.269 -28.188 -1.271 1 94.44 160 PRO B C 1
ATOM 3855 O O . PRO B 1 160 ? 1.959 -27.781 -2.209 1 94.44 160 PRO B O 1
ATOM 3858 N N . GLU B 1 161 ? 0.019 -28.609 -1.338 1 96 161 GLU B N 1
ATOM 3859 C CA . GLU B 1 161 ? -0.694 -28.438 -2.602 1 96 161 GLU B CA 1
ATOM 3860 C C . GLU B 1 161 ? -1.399 -27.094 -2.67 1 96 161 GLU B C 1
ATOM 3862 O O . GLU B 1 161 ? -1.726 -26.609 -3.756 1 96 161 GLU B O 1
ATOM 3867 N N . VAL B 1 162 ? -1.696 -26.578 -1.469 1 97.12 162 VAL B N 1
ATOM 3868 C CA . VAL B 1 162 ? -2.355 -25.281 -1.378 1 97.12 162 VAL B CA 1
ATOM 3869 C C . VAL B 1 162 ? -1.644 -24.406 -0.347 1 97.12 162 VAL B C 1
ATOM 3871 O O . VAL B 1 162 ? -1.335 -24.859 0.756 1 97.12 162 VAL B O 1
ATOM 3874 N N . LEU B 1 163 ? -1.356 -23.203 -0.736 1 96.75 163 LEU B N 1
ATOM 3875 C CA . LEU B 1 163 ? -0.778 -22.203 0.167 1 96.75 163 LEU B CA 1
ATOM 3876 C C . LEU B 1 163 ? -1.727 -21.031 0.359 1 96.75 163 LEU B C 1
ATOM 3878 O O . LEU B 1 163 ? -2.133 -20.391 -0.613 1 96.75 163 LEU B O 1
ATOM 3882 N N . PHE B 1 164 ? -2.135 -20.844 1.614 1 96.88 164 PHE B N 1
ATOM 3883 C CA . PHE B 1 164 ? -2.969 -19.703 1.972 1 96.88 164 PHE B CA 1
ATOM 3884 C C . PHE B 1 164 ? -2.115 -18.547 2.48 1 96.88 164 PHE B C 1
ATOM 3886 O O . PHE B 1 164 ? -1.27 -18.734 3.357 1 96.88 164 PHE B O 1
ATOM 3893 N N . LEU B 1 165 ? -2.328 -17.406 1.903 1 95.5 165 LEU B N 1
ATOM 3894 C CA . LEU B 1 165 ? -1.627 -16.203 2.336 1 95.5 165 LEU B CA 1
ATOM 3895 C C . LEU B 1 165 ? -2.611 -15.141 2.809 1 95.5 165 LEU B C 1
ATOM 3897 O O . LEU B 1 165 ? -3.389 -14.617 2.01 1 95.5 165 LEU B O 1
ATOM 3901 N N . ASP B 1 166 ? -2.582 -14.875 4.051 1 93 166 ASP B N 1
ATOM 3902 C CA . ASP B 1 166 ? -3.449 -13.844 4.625 1 93 166 ASP B CA 1
ATOM 3903 C C . ASP B 1 166 ? -2.703 -12.523 4.785 1 93 166 ASP B C 1
ATOM 3905 O O . ASP B 1 166 ? -2.008 -12.312 5.781 1 93 166 ASP B O 1
ATOM 3909 N N . GLU B 1 167 ? -2.865 -11.648 3.787 1 89.69 167 GLU B N 1
ATOM 3910 C CA . GLU B 1 167 ? -2.236 -10.328 3.725 1 89.69 167 GLU B CA 1
ATOM 3911 C C . GLU B 1 167 ? -0.719 -10.438 3.842 1 89.69 167 GLU B C 1
ATOM 3913 O O . GLU B 1 167 ? -0.109 -9.789 4.691 1 89.69 167 GLU B O 1
ATOM 3918 N N . PRO B 1 168 ? -0.131 -11.078 2.889 1 89.81 168 PRO B N 1
ATOM 3919 C CA . PRO B 1 168 ? 1.294 -11.406 2.986 1 89.81 168 PRO B CA 1
ATOM 3920 C C . PRO B 1 168 ? 2.191 -10.188 2.809 1 89.81 168 PRO B C 1
ATOM 3922 O O . PRO B 1 168 ? 3.379 -10.234 3.143 1 89.81 168 PRO B O 1
ATOM 3925 N N . PHE B 1 169 ? 1.601 -9.047 2.385 1 87.25 169 PHE B N 1
ATOM 3926 C CA . PHE B 1 169 ? 2.469 -7.938 2 1 87.25 169 PHE B CA 1
ATOM 3927 C C . PHE B 1 169 ? 2.293 -6.758 2.945 1 87.25 169 PHE B C 1
ATOM 3929 O O . PHE B 1 169 ? 2.941 -5.723 2.783 1 87.25 169 PHE B O 1
ATOM 3936 N N . ASN B 1 170 ? 1.448 -6.73 3.973 1 76.31 170 ASN B N 1
ATOM 3937 C CA . ASN B 1 170 ? 1.135 -5.625 4.871 1 76.31 170 ASN B CA 1
ATOM 3938 C C . ASN B 1 170 ? 2.355 -5.191 5.676 1 76.31 170 ASN B C 1
ATOM 3940 O O . ASN B 1 170 ? 2.488 -4.02 6.031 1 76.31 170 ASN B O 1
ATOM 3944 N N . GLN B 1 171 ? 3.289 -5.957 6.043 1 70.56 171 GLN B N 1
ATOM 3945 C CA . GLN B 1 171 ? 4.422 -5.574 6.879 1 70.56 171 GLN B CA 1
ATOM 3946 C C . GLN B 1 171 ? 5.727 -5.609 6.086 1 70.56 171 GLN B C 1
ATOM 3948 O O . GLN B 1 171 ? 6.809 -5.703 6.668 1 70.56 171 GLN B O 1
ATOM 3953 N N . VAL B 1 172 ? 5.477 -5.527 4.816 1 77.62 172 VAL B N 1
ATOM 3954 C CA . VAL B 1 172 ? 6.652 -5.625 3.957 1 77.62 172 VAL B CA 1
ATOM 3955 C C . VAL B 1 172 ? 6.914 -4.273 3.289 1 77.62 172 VAL B C 1
ATOM 3957 O O . VAL B 1 172 ? 5.988 -3.641 2.773 1 77.62 172 VAL B O 1
ATOM 3960 N N . ASP B 1 173 ? 8.141 -3.76 3.379 1 78.5 173 ASP B N 1
ATOM 3961 C CA . ASP B 1 173 ? 8.5 -2.514 2.709 1 78.5 173 ASP B CA 1
ATOM 3962 C C . ASP B 1 173 ? 8.375 -2.646 1.193 1 78.5 173 ASP B C 1
ATOM 3964 O O . ASP B 1 173 ? 8.391 -3.758 0.66 1 78.5 173 ASP B O 1
ATOM 3968 N N . THR B 1 174 ? 8.172 -1.557 0.532 1 75.31 174 THR B N 1
ATOM 3969 C CA . THR B 1 174 ? 7.898 -1.515 -0.9 1 75.31 174 THR B CA 1
ATOM 3970 C C . THR B 1 174 ? 9.031 -2.172 -1.687 1 75.31 174 THR B C 1
ATOM 3972 O O . THR B 1 174 ? 8.781 -2.902 -2.646 1 75.31 174 THR B O 1
ATOM 3975 N N . SER B 1 175 ? 10.258 -1.975 -1.236 1 70.88 175 SER B N 1
ATOM 3976 C CA . SER B 1 175 ? 11.414 -2.502 -1.956 1 70.88 175 SER B CA 1
ATOM 3977 C C . SER B 1 175 ? 11.438 -4.027 -1.919 1 70.88 175 SER B C 1
ATOM 3979 O O . SER B 1 175 ? 11.961 -4.668 -2.834 1 70.88 175 SER B O 1
ATOM 3981 N N . PHE B 1 176 ? 10.773 -4.621 -0.946 1 78.06 176 PHE B N 1
ATOM 3982 C CA . PHE B 1 176 ? 10.766 -6.066 -0.764 1 78.06 176 PHE B CA 1
ATOM 3983 C C . PHE B 1 176 ? 9.484 -6.68 -1.326 1 78.06 176 PHE B C 1
ATOM 3985 O O . PHE B 1 176 ? 9.484 -7.832 -1.759 1 78.06 176 PHE B O 1
ATOM 3992 N N . ARG B 1 177 ? 8.516 -5.852 -1.371 1 85.38 177 ARG B N 1
ATOM 3993 C CA . ARG B 1 177 ? 7.195 -6.324 -1.765 1 85.38 177 ARG B CA 1
ATOM 3994 C C . ARG B 1 177 ? 7.207 -6.871 -3.188 1 85.38 177 ARG B C 1
ATOM 3996 O O . ARG B 1 177 ? 6.73 -7.98 -3.439 1 85.38 177 ARG B O 1
ATOM 4003 N N . GLU B 1 178 ? 7.793 -6.164 -4.059 1 83.31 178 GLU B N 1
ATOM 4004 C CA . GLU B 1 178 ? 7.828 -6.574 -5.461 1 83.31 178 GLU B CA 1
ATOM 4005 C C . GLU B 1 178 ? 8.625 -7.863 -5.637 1 83.31 178 GLU B C 1
ATOM 4007 O O . GLU B 1 178 ? 8.227 -8.742 -6.398 1 83.31 178 GLU B O 1
ATOM 4012 N N . GLY B 1 179 ? 9.734 -7.914 -4.949 1 84.88 179 GLY B N 1
ATOM 4013 C CA . GLY B 1 179 ? 10.523 -9.141 -5 1 84.88 179 GLY B CA 1
ATOM 4014 C C . GLY B 1 179 ? 9.766 -10.352 -4.508 1 84.88 179 GLY B C 1
ATOM 4015 O O . GLY B 1 179 ? 9.805 -11.414 -5.137 1 84.88 179 GLY B O 1
ATOM 4016 N N . LEU B 1 180 ? 9.117 -10.172 -3.473 1 90.19 180 LEU B N 1
ATOM 4017 C CA . LEU B 1 180 ? 8.352 -11.273 -2.896 1 90.19 180 LEU B CA 1
ATOM 4018 C C . LEU B 1 180 ? 7.219 -11.688 -3.824 1 90.19 180 LEU B C 1
ATOM 4020 O O . LEU B 1 180 ? 6.953 -12.883 -3.984 1 90.19 180 LEU B O 1
ATOM 4024 N N . GLN B 1 181 ? 6.555 -10.727 -4.418 1 91.69 181 GLN B N 1
ATOM 4025 C CA . GLN B 1 181 ? 5.492 -11.023 -5.371 1 91.69 181 GLN B CA 1
ATOM 4026 C C . GLN B 1 181 ? 6.012 -11.867 -6.531 1 91.69 181 GLN B C 1
ATOM 4028 O O . GLN B 1 181 ? 5.395 -12.859 -6.914 1 91.69 181 GLN B O 1
ATOM 4033 N N . ARG B 1 182 ? 7.121 -11.492 -7.012 1 88.44 182 ARG B N 1
ATOM 4034 C CA . ARG B 1 182 ? 7.738 -12.227 -8.117 1 88.44 182 ARG B CA 1
ATOM 4035 C C . ARG B 1 182 ? 8.102 -13.648 -7.695 1 88.44 182 ARG B C 1
ATOM 4037 O O . ARG B 1 182 ? 7.902 -14.594 -8.453 1 88.44 182 ARG B O 1
ATOM 4044 N N . ASP B 1 183 ? 8.641 -13.711 -6.531 1 91.62 183 ASP B N 1
ATOM 4045 C CA . ASP B 1 183 ? 9.039 -15.023 -6.023 1 91.62 183 ASP B CA 1
ATOM 4046 C C . ASP B 1 183 ? 7.832 -15.953 -5.914 1 91.62 183 ASP B C 1
ATOM 4048 O O . ASP B 1 183 ? 7.898 -17.109 -6.324 1 91.62 183 ASP B O 1
ATOM 4052 N N . ILE B 1 184 ? 6.77 -15.461 -5.422 1 93.88 184 ILE B N 1
ATOM 4053 C CA . ILE B 1 184 ? 5.566 -16.266 -5.258 1 93.88 184 ILE B CA 1
ATOM 4054 C C . ILE B 1 184 ? 5.055 -16.719 -6.621 1 93.88 184 ILE B C 1
ATOM 4056 O O . ILE B 1 184 ? 4.711 -17.891 -6.805 1 93.88 184 ILE B O 1
ATOM 4060 N N . ARG B 1 185 ? 5.023 -15.875 -7.535 1 93.06 185 ARG B N 1
ATOM 4061 C CA . ARG B 1 185 ? 4.59 -16.219 -8.891 1 93.06 185 ARG B CA 1
ATOM 4062 C C . ARG B 1 185 ? 5.465 -17.312 -9.484 1 93.06 185 ARG B C 1
ATOM 4064 O O . ARG B 1 185 ? 4.957 -18.266 -10.07 1 93.06 185 ARG B O 1
ATOM 4071 N N . ARG B 1 186 ? 6.719 -17.141 -9.328 1 90.44 186 ARG B N 1
ATOM 4072 C CA . ARG B 1 186 ? 7.664 -18.125 -9.844 1 90.44 186 ARG B CA 1
ATOM 4073 C C . ARG B 1 186 ? 7.43 -19.484 -9.219 1 90.44 186 ARG B C 1
ATOM 4075 O O . ARG B 1 186 ? 7.453 -20.5 -9.914 1 90.44 186 ARG B O 1
ATOM 4082 N N . ILE B 1 187 ? 7.227 -19.469 -8 1 92.94 187 ILE B N 1
ATOM 4083 C CA . ILE B 1 187 ? 7.004 -20.703 -7.273 1 92.94 187 ILE B CA 1
ATOM 4084 C C . ILE B 1 187 ? 5.758 -21.406 -7.816 1 92.94 187 ILE B C 1
ATOM 4086 O O . ILE B 1 187 ? 5.766 -22.609 -8.047 1 92.94 187 ILE B O 1
ATOM 4090 N N . VAL B 1 188 ? 4.719 -20.703 -8.055 1 94.88 188 VAL B N 1
ATOM 4091 C CA . VAL B 1 188 ? 3.486 -21.25 -8.602 1 94.88 188 VAL B CA 1
ATOM 4092 C C . VAL B 1 188 ? 3.758 -21.828 -9.992 1 94.88 188 VAL B C 1
ATOM 4094 O O . VAL B 1 188 ? 3.373 -22.969 -10.281 1 94.88 188 VAL B O 1
ATOM 4097 N N . ASP B 1 189 ? 4.453 -21.141 -10.75 1 91.94 189 ASP B N 1
ATOM 4098 C CA . ASP B 1 189 ? 4.746 -21.562 -12.117 1 91.94 189 ASP B CA 1
ATOM 4099 C C . ASP B 1 189 ? 5.609 -22.828 -12.141 1 91.94 189 ASP B C 1
ATOM 4101 O O . ASP B 1 189 ? 5.402 -23.719 -12.961 1 91.94 189 ASP B O 1
ATOM 4105 N N . GLU B 1 190 ? 6.52 -22.875 -11.219 1 90.94 190 GLU B N 1
ATOM 4106 C CA . GLU B 1 190 ? 7.492 -23.969 -11.211 1 90.94 190 GLU B CA 1
ATOM 4107 C C . GLU B 1 190 ? 6.914 -25.219 -10.555 1 90.94 190 GLU B C 1
ATOM 4109 O O . GLU B 1 190 ? 7.234 -26.344 -10.953 1 90.94 190 GLU B O 1
ATOM 4114 N N . THR B 1 191 ? 6.094 -25.047 -9.547 1 92.69 191 THR B N 1
ATOM 4115 C CA . THR B 1 191 ? 5.703 -26.188 -8.727 1 92.69 191 THR B CA 1
ATOM 4116 C C . THR B 1 191 ? 4.258 -26.578 -9.008 1 92.69 191 THR B C 1
ATOM 4118 O O . THR B 1 191 ? 3.834 -27.688 -8.664 1 92.69 191 THR B O 1
ATOM 4121 N N . GLY B 1 192 ? 3.502 -25.688 -9.453 1 94.94 192 GLY B N 1
ATOM 4122 C CA . GLY B 1 192 ? 2.092 -25.953 -9.688 1 94.94 192 GLY B CA 1
ATOM 4123 C C . GLY B 1 192 ? 1.256 -25.859 -8.422 1 94.94 192 GLY B C 1
ATOM 4124 O O . GLY B 1 192 ? 0.134 -26.375 -8.383 1 94.94 192 GLY B O 1
ATOM 4125 N N . ILE B 1 193 ? 1.779 -25.328 -7.402 1 96.25 193 ILE B N 1
ATOM 4126 C CA . ILE B 1 193 ? 1.04 -25.156 -6.156 1 96.25 193 ILE B CA 1
ATOM 4127 C C . ILE B 1 193 ? -0.101 -24.156 -6.375 1 96.25 193 ILE B C 1
ATOM 4129 O O . ILE B 1 193 ? 0.034 -23.203 -7.148 1 96.25 193 ILE B O 1
ATOM 4133 N N . ALA B 1 194 ? -1.203 -24.422 -5.703 1 97.88 194 ALA B N 1
ATOM 4134 C CA . ALA B 1 194 ? -2.289 -23.438 -5.691 1 97.88 194 ALA B CA 1
ATOM 4135 C C . ALA B 1 194 ? -2.104 -22.422 -4.562 1 97.88 194 ALA B C 1
ATOM 4137 O O . ALA B 1 194 ? -1.834 -22.812 -3.42 1 97.88 194 ALA B O 1
ATOM 4138 N N . VAL B 1 195 ? -2.227 -21.172 -4.914 1 97.88 195 VAL B N 1
ATOM 4139 C CA . VAL B 1 195 ? -2.105 -20.141 -3.902 1 97.88 195 VAL B CA 1
ATOM 4140 C C . VAL B 1 195 ? -3.426 -19.375 -3.779 1 97.88 195 VAL B C 1
ATOM 4142 O O . VAL B 1 195 ? -4.02 -18.984 -4.785 1 97.88 195 VAL B O 1
ATOM 4145 N N . ILE B 1 196 ? -3.902 -19.234 -2.568 1 98.06 196 ILE B N 1
ATOM 4146 C CA . ILE B 1 196 ? -5.039 -18.391 -2.244 1 98.06 196 ILE B CA 1
ATOM 4147 C C . ILE B 1 196 ? -4.582 -17.234 -1.341 1 98.06 196 ILE B C 1
ATOM 4149 O O . ILE B 1 196 ? -4.09 -17.469 -0.233 1 98.06 196 ILE B O 1
ATOM 4153 N N . MET B 1 197 ? -4.777 -16.047 -1.836 1 96.81 197 MET B N 1
ATOM 4154 C CA . MET B 1 197 ? -4.285 -14.93 -1.044 1 96.81 197 MET B CA 1
ATOM 4155 C C . MET B 1 197 ? -5.379 -13.891 -0.831 1 96.81 197 MET B C 1
ATOM 4157 O O . MET B 1 197 ? -6.27 -13.742 -1.669 1 96.81 197 MET B O 1
ATOM 4161 N N . VAL B 1 198 ? -5.309 -13.289 0.276 1 94.56 198 VAL B N 1
ATOM 4162 C CA . VAL B 1 198 ? -6.176 -12.164 0.599 1 94.56 198 VAL B CA 1
ATOM 4163 C C . VAL B 1 198 ? -5.355 -10.883 0.656 1 94.56 198 VAL B C 1
ATOM 4165 O O . VAL B 1 198 ? -4.227 -10.875 1.145 1 94.56 198 VAL B O 1
ATOM 4168 N N . SER B 1 199 ? -5.902 -9.852 0.11 1 90.25 199 SER B N 1
ATOM 4169 C CA . SER B 1 199 ? -5.285 -8.531 0.191 1 90.25 199 SER B CA 1
ATOM 4170 C C . SER B 1 199 ? -6.336 -7.426 0.107 1 90.25 199 SER B C 1
ATOM 4172 O O . SER B 1 199 ? -7.414 -7.625 -0.458 1 90.25 199 SER B O 1
ATOM 4174 N N . HIS B 1 200 ? -6.016 -6.344 0.678 1 86.5 200 HIS B N 1
ATOM 4175 C CA . HIS B 1 200 ? -6.879 -5.18 0.535 1 86.5 200 HIS B CA 1
ATOM 4176 C C . HIS B 1 200 ? -6.332 -4.211 -0.509 1 86.5 200 HIS B C 1
ATOM 4178 O O . HIS B 1 200 ? -6.953 -3.184 -0.794 1 86.5 200 HIS B O 1
ATOM 4184 N N . ASP B 1 201 ? -5.227 -4.52 -1.166 1 88.19 201 ASP B N 1
ATOM 4185 C CA . ASP B 1 201 ? -4.598 -3.646 -2.15 1 88.19 201 ASP B CA 1
ATOM 4186 C C . ASP B 1 201 ? -4.93 -4.09 -3.572 1 88.19 201 ASP B C 1
ATOM 4188 O O . ASP B 1 201 ? -4.48 -5.145 -4.023 1 88.19 201 ASP B O 1
ATOM 4192 N N . PRO B 1 202 ? -5.535 -3.188 -4.32 1 93.31 202 PRO B N 1
ATOM 4193 C CA . PRO B 1 202 ? -5.949 -3.57 -5.672 1 93.31 202 PRO B CA 1
ATOM 4194 C C . PRO B 1 202 ? -4.766 -3.865 -6.59 1 93.31 202 PRO B C 1
ATOM 4196 O O . PRO B 1 202 ? -4.824 -4.801 -7.395 1 93.31 202 PRO B O 1
ATOM 4199 N N . ALA B 1 203 ? -3.738 -3.07 -6.457 1 90.5 203 ALA B N 1
ATOM 4200 C CA . ALA B 1 203 ? -2.6 -3.262 -7.352 1 90.5 203 ALA B CA 1
ATOM 4201 C C . ALA B 1 203 ? -1.979 -4.645 -7.16 1 90.5 203 ALA B C 1
ATOM 4203 O O . ALA B 1 203 ? -1.549 -5.277 -8.125 1 90.5 203 ALA B O 1
ATOM 4204 N N . GLU B 1 204 ? -1.965 -5.109 -5.988 1 92.69 204 GLU B N 1
ATOM 4205 C CA . GLU B 1 204 ? -1.403 -6.418 -5.66 1 92.69 204 GLU B CA 1
ATOM 4206 C C . GLU B 1 204 ? -2.238 -7.543 -6.262 1 92.69 204 GLU B C 1
ATOM 4208 O O . GLU B 1 204 ? -1.711 -8.406 -6.969 1 92.69 204 GLU B O 1
ATOM 4213 N N . VAL B 1 205 ? -3.512 -7.453 -6.02 1 96.25 205 VAL B N 1
ATOM 4214 C CA . VAL B 1 205 ? -4.363 -8.562 -6.441 1 96.25 205 VAL B CA 1
ATOM 4215 C C . VAL B 1 205 ? -4.504 -8.555 -7.965 1 96.25 205 VAL B C 1
ATOM 4217 O O . VAL B 1 205 ? -4.562 -9.617 -8.594 1 96.25 205 VAL B O 1
ATOM 4220 N N . LEU B 1 206 ? -4.504 -7.398 -8.547 1 96.81 206 LEU B N 1
ATOM 4221 C CA . LEU B 1 206 ? -4.656 -7.305 -9.992 1 96.81 206 LEU B CA 1
ATOM 4222 C C . LEU B 1 206 ? -3.428 -7.859 -10.711 1 96.81 206 LEU B C 1
ATOM 4224 O O . LEU B 1 206 ? -3.547 -8.5 -11.758 1 96.81 206 LEU B O 1
ATOM 4228 N N . SER B 1 207 ? -2.311 -7.645 -10.117 1 94.88 207 SER B N 1
ATOM 4229 C CA . SER B 1 207 ? -1.078 -8.039 -10.797 1 94.88 207 SER B CA 1
ATOM 4230 C C . SER B 1 207 ? -0.758 -9.508 -10.555 1 94.88 207 SER B C 1
ATOM 4232 O O . SER B 1 207 ? -0.155 -10.164 -11.406 1 94.88 207 SER B O 1
ATOM 4234 N N . MET B 1 208 ? -1.184 -10.062 -9.453 1 95.94 208 MET B N 1
ATOM 4235 C CA . MET B 1 208 ? -0.736 -11.398 -9.07 1 95.94 208 MET B CA 1
ATOM 4236 C C . MET B 1 208 ? -1.782 -12.445 -9.43 1 95.94 208 MET B C 1
ATOM 4238 O O . MET B 1 208 ? -1.438 -13.578 -9.789 1 95.94 208 MET B O 1
ATOM 4242 N N . ALA B 1 209 ? -3.016 -12.094 -9.422 1 97.44 209 ALA B N 1
ATOM 4243 C CA . ALA B 1 209 ? -4.086 -13.086 -9.453 1 97.44 209 ALA B CA 1
ATOM 4244 C C . ALA B 1 209 ? -4.34 -13.57 -10.883 1 97.44 209 ALA B C 1
ATOM 4246 O O . ALA B 1 209 ? -4.316 -12.781 -11.828 1 97.44 209 ALA B O 1
ATOM 4247 N N . ASP B 1 210 ? -4.543 -14.852 -10.969 1 97.5 210 ASP B N 1
ATOM 4248 C CA . ASP B 1 210 ? -5.152 -15.422 -12.164 1 97.5 210 ASP B CA 1
ATOM 4249 C C . ASP B 1 210 ? -6.672 -15.336 -12.109 1 97.5 210 ASP B C 1
ATOM 4251 O O . ASP B 1 210 ? -7.328 -15.094 -13.125 1 97.5 210 ASP B O 1
ATOM 4255 N N . GLU B 1 211 ? -7.145 -15.539 -10.945 1 98.06 211 GLU B N 1
ATOM 4256 C CA . GLU B 1 211 ? -8.562 -15.383 -10.641 1 98.06 211 GLU B CA 1
ATOM 4257 C C . GLU B 1 211 ? -8.773 -14.461 -9.445 1 98.06 211 GLU B C 1
ATOM 4259 O O . GLU B 1 211 ? -8.07 -14.57 -8.438 1 98.06 211 GLU B O 1
ATOM 4264 N N . LEU B 1 212 ? -9.688 -13.547 -9.633 1 98.31 212 LEU B N 1
ATOM 4265 C CA . LEU B 1 212 ? -9.984 -12.57 -8.586 1 98.31 212 LEU B CA 1
ATOM 4266 C C . LEU B 1 212 ? -11.398 -12.766 -8.039 1 98.31 212 LEU B C 1
ATOM 4268 O O . LEU B 1 212 ? -12.344 -12.969 -8.805 1 98.31 212 LEU B O 1
ATOM 4272 N N . VAL B 1 213 ? -11.492 -12.781 -6.715 1 98.25 213 VAL B N 1
ATOM 4273 C CA . VAL B 1 213 ? -12.766 -12.914 -6.02 1 98.25 213 VAL B CA 1
ATOM 4274 C C . VAL B 1 213 ? -13.023 -11.672 -5.168 1 98.25 213 VAL B C 1
ATOM 4276 O O . VAL B 1 213 ? -12.188 -11.289 -4.355 1 98.25 213 VAL B O 1
ATOM 4279 N N . VAL B 1 214 ? -14.148 -11.078 -5.387 1 97.75 214 VAL B N 1
ATOM 4280 C CA . VAL B 1 214 ? -14.539 -9.898 -4.625 1 97.75 214 VAL B CA 1
ATOM 4281 C C . VAL B 1 214 ? -15.586 -10.273 -3.582 1 97.75 214 VAL B C 1
ATOM 4283 O O . VAL B 1 214 ? -16.641 -10.805 -3.926 1 97.75 214 VAL B O 1
ATOM 4286 N N . ILE B 1 215 ? -15.281 -9.977 -2.326 1 96.06 215 ILE B N 1
ATOM 4287 C CA . ILE B 1 215 ? -16.188 -10.305 -1.23 1 96.06 215 ILE B CA 1
ATOM 4288 C C . ILE B 1 215 ? -16.688 -9.023 -0.569 1 96.06 215 ILE B C 1
ATOM 4290 O O . ILE B 1 215 ? -15.922 -8.086 -0.362 1 96.06 215 ILE B O 1
ATOM 4294 N N . ARG B 1 216 ? -17.938 -8.961 -0.329 1 93.38 216 ARG B N 1
ATOM 4295 C CA . ARG B 1 216 ? -18.594 -7.871 0.396 1 93.38 216 ARG B CA 1
ATOM 4296 C C . ARG B 1 216 ? -19.625 -8.406 1.38 1 93.38 216 ARG B C 1
ATOM 4298 O O . ARG B 1 216 ? -20.484 -9.203 1.008 1 93.38 216 ARG B O 1
ATOM 4305 N N . ASN B 1 217 ? -19.5 -7.957 2.633 1 89.88 217 ASN B N 1
ATOM 4306 C CA . ASN B 1 217 ? -20.469 -8.312 3.668 1 89.88 217 ASN B CA 1
ATOM 4307 C C . ASN B 1 217 ? -20.672 -9.828 3.736 1 89.88 217 ASN B C 1
ATOM 4309 O O . ASN B 1 217 ? -21.812 -10.297 3.791 1 89.88 217 ASN B O 1
ATOM 4313 N N . GLY B 1 218 ? -19.578 -10.516 3.578 1 93.25 218 GLY B N 1
ATOM 4314 C CA . GLY B 1 218 ? -19.609 -11.961 3.768 1 93.25 218 GLY B CA 1
ATOM 4315 C C . GLY B 1 218 ? -20.078 -12.711 2.539 1 93.25 218 GLY B C 1
ATOM 4316 O O . GLY B 1 218 ? -20.297 -13.93 2.592 1 93.25 218 GLY B O 1
ATOM 4317 N N . GLU B 1 219 ? -20.266 -12.039 1.454 1 96.12 219 GLU B N 1
ATOM 4318 C CA . GLU B 1 219 ? -20.75 -12.672 0.23 1 96.12 219 GLU B CA 1
ATOM 4319 C C . GLU B 1 219 ? -19.812 -12.398 -0.939 1 96.12 219 GLU B C 1
ATOM 4321 O O . GLU B 1 219 ? -19.172 -11.336 -0.999 1 96.12 219 GLU B O 1
ATOM 4326 N N . ILE B 1 220 ? -19.719 -13.328 -1.822 1 97.12 220 ILE B N 1
ATOM 4327 C CA . ILE B 1 220 ? -18.984 -13.102 -3.064 1 97.12 220 ILE B CA 1
ATOM 4328 C C . ILE B 1 220 ? -19.859 -12.312 -4.039 1 97.12 220 ILE B C 1
ATOM 4330 O O . ILE B 1 220 ? -20.938 -12.781 -4.438 1 97.12 220 ILE B O 1
ATOM 4334 N N . ILE B 1 221 ? -19.391 -11.172 -4.469 1 96.62 221 ILE B N 1
ATOM 4335 C CA . ILE B 1 221 ? -20.203 -10.289 -5.297 1 96.62 221 ILE B CA 1
ATOM 4336 C C . ILE B 1 221 ? -19.812 -10.453 -6.762 1 96.62 221 ILE B C 1
ATOM 4338 O O . ILE B 1 221 ? -20.625 -10.25 -7.66 1 96.62 221 ILE B O 1
ATOM 4342 N N . GLU B 1 222 ? -18.594 -10.68 -7 1 97.56 222 GLU B N 1
ATOM 4343 C CA . GLU B 1 222 ? -18.062 -10.836 -8.352 1 97.56 222 GLU B CA 1
ATOM 4344 C C . GLU B 1 222 ? -16.797 -11.703 -8.352 1 97.56 222 GLU B C 1
ATOM 4346 O O . GLU B 1 222 ? -16.062 -11.734 -7.359 1 97.56 222 GLU B O 1
ATOM 4351 N N . HIS B 1 223 ? -16.641 -12.445 -9.375 1 96.88 223 HIS B N 1
ATOM 4352 C CA . HIS B 1 223 ? -15.445 -13.266 -9.523 1 96.88 223 HIS B CA 1
ATOM 4353 C C . HIS B 1 223 ? -15.102 -13.461 -11 1 96.88 223 HIS B C 1
ATOM 4355 O O . HIS B 1 223 ? -15.992 -13.539 -11.844 1 96.88 223 HIS B O 1
ATOM 4361 N N . GLY B 1 224 ? -13.781 -13.453 -11.328 1 97.44 224 GLY B N 1
ATOM 4362 C CA . GLY B 1 224 ? -13.328 -13.625 -12.703 1 97.44 224 GLY B CA 1
ATOM 4363 C C . GLY B 1 224 ? -11.891 -13.164 -12.914 1 97.44 224 GLY B C 1
ATOM 4364 O O . GLY B 1 224 ? -11.117 -13.07 -11.961 1 97.44 224 GLY B O 1
ATOM 4365 N N . ALA B 1 225 ? -11.562 -13.023 -14.141 1 97.25 225 ALA B N 1
ATOM 4366 C CA . ALA B 1 225 ? -10.227 -12.555 -14.484 1 97.25 225 ALA B CA 1
ATOM 4367 C C . ALA B 1 225 ? -10.008 -11.117 -14.016 1 97.25 225 ALA B C 1
ATOM 4369 O O . ALA B 1 225 ? -10.898 -10.273 -14.156 1 97.25 225 ALA B O 1
ATOM 4370 N N . PRO B 1 226 ? -8.852 -10.797 -13.484 1 97.44 226 PRO B N 1
ATOM 4371 C CA . PRO B 1 226 ? -8.594 -9.453 -12.953 1 97.44 226 PRO B CA 1
ATOM 4372 C C . PRO B 1 226 ? -8.844 -8.352 -13.977 1 97.44 226 PRO B C 1
ATOM 4374 O O . PRO B 1 226 ? -9.492 -7.352 -13.664 1 97.44 226 PRO B O 1
ATOM 4377 N N . GLN B 1 227 ? -8.398 -8.531 -15.203 1 96.12 227 GLN B N 1
ATOM 4378 C CA . GLN B 1 227 ? -8.562 -7.504 -16.219 1 96.12 227 GLN B CA 1
ATOM 4379 C C . GLN B 1 227 ? -10.031 -7.25 -16.531 1 96.12 227 GLN B C 1
ATOM 4381 O O . GLN B 1 227 ? -10.453 -6.102 -16.703 1 96.12 227 GLN B O 1
ATOM 4386 N N . GLU B 1 228 ? -10.758 -8.305 -16.547 1 97.06 228 GLU B N 1
ATOM 4387 C CA . GLU B 1 228 ? -12.188 -8.188 -16.828 1 97.06 228 GLU B CA 1
ATOM 4388 C C . GLU B 1 228 ? -12.906 -7.469 -15.68 1 97.06 228 GLU B C 1
ATOM 4390 O O . GLU B 1 228 ? -13.703 -6.562 -15.922 1 97.06 228 GLU B O 1
ATOM 4395 N N . LEU B 1 229 ? -12.586 -7.848 -14.477 1 97.81 229 LEU B N 1
ATOM 4396 C CA . LEU B 1 229 ? -13.227 -7.25 -13.312 1 97.81 229 LEU B CA 1
ATOM 4397 C C . LEU B 1 229 ? -12.859 -5.777 -13.18 1 97.81 229 LEU B C 1
ATOM 4399 O O . LEU B 1 229 ? -13.664 -4.969 -12.711 1 97.81 229 LEU B O 1
ATOM 4403 N N . TYR B 1 230 ? -11.664 -5.402 -13.609 1 97.38 230 TYR B N 1
ATOM 4404 C CA . TYR B 1 230 ? -11.227 -4.012 -13.539 1 97.38 230 TYR B CA 1
ATOM 4405 C C . TYR B 1 230 ? -11.891 -3.174 -14.625 1 97.38 230 TYR B C 1
ATOM 4407 O O . TYR B 1 230 ? -12.438 -2.104 -14.344 1 97.38 230 TYR B O 1
ATOM 4415 N N . ASN B 1 231 ? -11.945 -3.666 -15.758 1 96.19 231 ASN B N 1
ATOM 4416 C CA . ASN B 1 231 ? -12.383 -2.887 -16.906 1 96.19 231 ASN B CA 1
ATOM 4417 C C . ASN B 1 231 ? -13.898 -2.902 -17.062 1 96.19 231 ASN B C 1
ATOM 4419 O O . ASN B 1 231 ? -14.492 -1.965 -17.594 1 96.19 231 ASN B O 1
ATOM 4423 N N . HIS B 1 232 ? -14.469 -4.016 -16.578 1 97.06 232 HIS B N 1
ATOM 4424 C CA . HIS B 1 232 ? -15.906 -4.191 -16.75 1 97.06 232 HIS B CA 1
ATOM 4425 C C . HIS B 1 232 ? -16.547 -4.754 -15.484 1 97.06 232 HIS B C 1
ATOM 4427 O O . HIS B 1 232 ? -17.266 -5.754 -15.547 1 97.06 232 HIS B O 1
ATOM 4433 N N . PRO B 1 233 ? -16.297 -4.047 -14.43 1 97.94 233 PRO B N 1
ATOM 4434 C CA . PRO B 1 233 ? -16.969 -4.523 -13.219 1 97.94 233 PRO B CA 1
ATOM 4435 C C . PRO B 1 233 ? -18.5 -4.438 -13.312 1 97.94 233 PRO B C 1
ATOM 4437 O O . PRO B 1 233 ? -19.031 -3.393 -13.68 1 97.94 233 PRO B O 1
ATOM 4440 N N . GLN B 1 234 ? -19.125 -5.477 -12.922 1 97.19 234 GLN B N 1
ATOM 4441 C CA . GLN B 1 234 ? -20.594 -5.527 -12.992 1 97.19 234 GLN B CA 1
ATOM 4442 C C . GLN B 1 234 ? -21.219 -4.867 -11.781 1 97.19 234 GLN B C 1
ATOM 4444 O O . GLN B 1 234 ? -22.391 -4.449 -11.828 1 97.19 234 GLN B O 1
ATOM 4449 N N . ASN B 1 235 ? -20.516 -4.797 -10.75 1 97 235 ASN B N 1
ATOM 4450 C CA . ASN B 1 235 ? -21.016 -4.211 -9.508 1 97 235 ASN B CA 1
ATOM 4451 C C . ASN B 1 235 ? -20.312 -2.898 -9.188 1 97 235 ASN B C 1
ATOM 4453 O O . ASN B 1 235 ? -19.094 -2.787 -9.336 1 97 235 ASN B O 1
ATOM 4457 N N . PHE B 1 236 ? -21.109 -1.887 -8.695 1 96.44 236 PHE B N 1
ATOM 4458 C CA . PHE B 1 236 ? -20.594 -0.585 -8.297 1 96.44 236 PHE B CA 1
ATOM 4459 C C . PHE B 1 236 ? -19.516 -0.738 -7.223 1 96.44 236 PHE B C 1
ATOM 4461 O O . PHE B 1 236 ? -18.484 -0.068 -7.27 1 96.44 236 PHE B O 1
ATOM 4468 N N . TYR B 1 237 ? -19.734 -1.662 -6.348 1 95.12 237 TYR B N 1
ATOM 4469 C CA . TYR B 1 237 ? -18.797 -1.907 -5.258 1 95.12 237 TYR B CA 1
ATOM 4470 C C . TYR B 1 237 ? -17.438 -2.35 -5.797 1 95.12 237 TYR B C 1
ATOM 4472 O O . TYR B 1 237 ? -16.391 -1.891 -5.328 1 95.12 237 TYR B O 1
ATOM 4480 N N . THR B 1 238 ? -17.406 -3.238 -6.781 1 97 238 THR B N 1
ATOM 4481 C CA . THR B 1 238 ? -16.172 -3.744 -7.383 1 97 238 THR B CA 1
ATOM 4482 C C . THR B 1 238 ? -15.398 -2.613 -8.047 1 97 238 THR B C 1
ATOM 4484 O O . THR B 1 238 ? -14.18 -2.502 -7.867 1 97 238 THR B O 1
ATOM 4487 N N . ALA B 1 239 ? -16.109 -1.75 -8.742 1 96.44 239 ALA B N 1
ATOM 4488 C CA . ALA B 1 239 ? -15.484 -0.613 -9.406 1 96.44 239 ALA B CA 1
ATOM 4489 C C . ALA B 1 239 ? -14.789 0.295 -8.398 1 96.44 239 ALA B C 1
ATOM 4491 O O . ALA B 1 239 ? -13.625 0.663 -8.578 1 96.44 239 ALA B O 1
ATOM 4492 N N . LYS B 1 240 ? -15.484 0.537 -7.352 1 93.25 240 LYS B N 1
ATOM 4493 C CA . LYS B 1 240 ? -14.969 1.426 -6.312 1 93.25 240 LYS B CA 1
ATOM 4494 C C . LYS B 1 240 ? -13.789 0.79 -5.582 1 93.25 240 LYS B C 1
ATOM 4496 O O . LYS B 1 240 ? -12.836 1.479 -5.211 1 93.25 240 LYS B O 1
ATOM 4501 N N . LEU B 1 241 ? -13.867 -0.469 -5.426 1 93 241 LEU B N 1
ATOM 4502 C CA . LEU B 1 241 ? -12.859 -1.202 -4.668 1 93 241 LEU B CA 1
ATOM 4503 C C . LEU B 1 241 ? -11.555 -1.288 -5.441 1 93 241 LEU B C 1
ATOM 4505 O O . LEU B 1 241 ? -10.469 -1.17 -4.855 1 93 241 LEU B O 1
ATOM 4509 N N . LEU B 1 242 ? -11.641 -1.456 -6.758 1 94.75 242 LEU B N 1
ATOM 4510 C CA . LEU B 1 242 ? -10.461 -1.809 -7.547 1 94.75 242 LEU B CA 1
ATOM 4511 C C . LEU B 1 242 ? -9.773 -0.56 -8.086 1 94.75 242 LEU B C 1
ATOM 4513 O O . LEU B 1 242 ? -8.625 -0.62 -8.531 1 94.75 242 LEU B O 1
ATOM 4517 N N . SER B 1 243 ? -10.516 0.504 -8.023 1 91.88 243 SER B N 1
ATOM 4518 C CA . SER B 1 243 ? -9.93 1.705 -8.609 1 91.88 243 SER B CA 1
ATOM 4519 C C . SER B 1 243 ? -10.242 2.939 -7.77 1 91.88 243 SER B C 1
ATOM 4521 O O . SER B 1 243 ? -11.297 3.014 -7.133 1 91.88 243 SER B O 1
ATOM 4523 N N . ASN B 1 244 ? -9.273 3.865 -7.785 1 88.12 244 ASN B N 1
ATOM 4524 C CA . ASN B 1 244 ? -9.539 5.184 -7.223 1 88.12 244 ASN B CA 1
ATOM 4525 C C . ASN B 1 244 ? -10.375 6.039 -8.164 1 88.12 244 ASN B C 1
ATOM 4527 O O . ASN B 1 244 ? -9.922 7.09 -8.625 1 88.12 244 ASN B O 1
ATOM 4531 N N . CYS B 1 245 ? -11.617 5.676 -8.281 1 92.94 245 CYS B N 1
ATOM 4532 C CA . CYS B 1 245 ? -12.484 6.234 -9.312 1 92.94 245 CYS B CA 1
ATOM 4533 C C . CYS B 1 245 ? -13.219 7.465 -8.805 1 92.94 245 CYS B C 1
ATOM 4535 O O . CYS B 1 245 ? -13.227 7.73 -7.598 1 92.94 245 CYS B O 1
ATOM 4537 N N . THR B 1 246 ? -13.688 8.234 -9.758 1 94.81 246 THR B N 1
ATOM 4538 C CA . THR B 1 246 ? -14.641 9.305 -9.477 1 94.81 246 THR B CA 1
ATOM 4539 C C . THR B 1 246 ? -16.078 8.82 -9.648 1 94.81 246 THR B C 1
ATOM 4541 O O . THR B 1 246 ? -16.391 8.125 -10.617 1 94.81 246 THR B O 1
ATOM 4544 N N . VAL B 1 247 ? -16.859 9.133 -8.656 1 95.56 247 VAL B N 1
ATOM 4545 C CA . VAL B 1 247 ? -18.266 8.781 -8.727 1 95.56 247 VAL B CA 1
ATOM 4546 C C . VAL B 1 247 ? -19.125 10.039 -8.891 1 95.56 247 VAL B C 1
ATOM 4548 O O . VAL B 1 247 ? -19.016 10.977 -8.086 1 95.56 247 VAL B O 1
ATOM 4551 N N . LEU B 1 248 ? -19.875 10.055 -9.891 1 96.5 248 LEU B N 1
ATOM 4552 C CA . LEU B 1 248 ? -20.75 11.188 -10.203 1 96.5 248 LEU B CA 1
ATOM 4553 C C . LEU B 1 248 ? -22.203 10.75 -10.273 1 96.5 248 LEU B C 1
ATOM 4555 O O . LEU B 1 248 ? -22.5 9.602 -10.617 1 96.5 248 LEU B O 1
ATOM 4559 N N . ASP B 1 249 ? -23.078 11.641 -9.914 1 95.5 249 ASP B N 1
ATOM 4560 C CA . ASP B 1 249 ? -24.484 11.367 -10.211 1 95.5 249 ASP B CA 1
ATOM 4561 C C . ASP B 1 249 ? -24.812 11.734 -11.656 1 95.5 249 ASP B C 1
ATOM 4563 O O . ASP B 1 249 ? -23.953 12.234 -12.391 1 95.5 249 ASP B O 1
ATOM 4567 N N . ASN B 1 250 ? -26.062 11.406 -12.055 1 93.38 250 ASN B N 1
ATOM 4568 C CA . ASN B 1 250 ? -26.453 11.609 -13.445 1 93.38 250 ASN B CA 1
ATOM 4569 C C . ASN B 1 250 ? -26.406 13.086 -13.836 1 93.38 250 ASN B C 1
ATOM 4571 O O . ASN B 1 250 ? -26.078 13.422 -14.969 1 93.38 250 ASN B O 1
ATOM 4575 N N . GLN B 1 251 ? -26.719 13.977 -12.898 1 93 251 GLN B N 1
ATOM 4576 C CA . GLN B 1 251 ? -26.672 15.406 -13.18 1 93 251 GLN B CA 1
ATOM 4577 C C . GLN B 1 251 ? -25.234 15.891 -13.367 1 93 251 GLN B C 1
ATOM 4579 O O . GLN B 1 251 ? -24.953 16.641 -14.305 1 93 251 GLN B O 1
ATOM 4584 N N . GLN B 1 252 ? -24.375 15.445 -12.508 1 94.75 252 GLN B N 1
ATOM 4585 C CA . GLN B 1 252 ? -22.969 15.805 -12.594 1 94.75 252 GLN B CA 1
ATOM 4586 C C . GLN B 1 252 ? -22.344 15.258 -13.875 1 94.75 252 GLN B C 1
ATOM 4588 O O . GLN B 1 252 ? -21.5 15.914 -14.492 1 94.75 252 GLN B O 1
ATOM 4593 N N . ALA B 1 253 ? -22.781 14.078 -14.227 1 94.88 253 ALA B N 1
ATOM 4594 C CA . ALA B 1 253 ? -22.219 13.406 -15.406 1 94.88 253 ALA B CA 1
ATOM 4595 C C . ALA B 1 253 ? -22.562 14.172 -16.688 1 94.88 253 ALA B C 1
ATOM 4597 O O . ALA B 1 253 ? -21.812 14.117 -17.656 1 94.88 253 ALA B O 1
ATOM 4598 N N . LYS B 1 254 ? -23.609 14.883 -16.656 1 91.56 254 LYS B N 1
ATOM 4599 C CA . LYS B 1 254 ? -24.016 15.656 -17.828 1 91.56 254 LYS B CA 1
ATOM 4600 C C . LYS B 1 254 ? -22.984 16.719 -18.172 1 91.56 254 LYS B C 1
ATOM 4602 O O . LYS B 1 254 ? -22.781 17.047 -19.344 1 91.56 254 LYS B O 1
ATOM 4607 N N . SER B 1 255 ? -22.328 17.266 -17.156 1 88.06 255 SER B N 1
ATOM 4608 C CA . SER B 1 255 ? -21.297 18.266 -17.359 1 88.06 255 SER B CA 1
ATOM 4609 C C . SER B 1 255 ? -20.125 17.688 -18.156 1 88.06 255 SER B C 1
ATOM 4611 O O . SER B 1 255 ? -19.328 18.438 -18.734 1 88.06 255 SER B O 1
ATOM 4613 N N . LEU B 1 256 ? -20.016 16.406 -18.188 1 92.12 256 LEU B N 1
ATOM 4614 C CA . LEU B 1 256 ? -18.953 15.734 -18.922 1 92.12 256 LEU B CA 1
ATOM 4615 C C . LEU B 1 256 ? -19.469 15.188 -20.25 1 92.12 256 LEU B C 1
ATOM 4617 O O . LEU B 1 256 ? -18.75 14.469 -20.953 1 92.12 256 LEU B O 1
ATOM 4621 N N . GLY B 1 257 ? -20.641 15.43 -20.531 1 90.62 257 GLY B N 1
ATOM 4622 C CA . GLY B 1 257 ? -21.25 14.977 -21.766 1 90.62 257 GLY B CA 1
ATOM 4623 C C . GLY B 1 257 ? -21.766 13.547 -21.703 1 90.62 257 GLY B C 1
ATOM 4624 O O . GLY B 1 257 ? -22 12.914 -22.719 1 90.62 257 GLY B O 1
ATOM 4625 N N . ILE B 1 258 ? -21.891 13.016 -20.5 1 94.38 258 ILE B N 1
ATOM 4626 C CA . ILE B 1 258 ? -22.359 11.648 -20.328 1 94.38 258 ILE B CA 1
ATOM 4627 C C . ILE B 1 258 ? -23.844 11.648 -20 1 94.38 258 ILE B C 1
ATOM 4629 O O . ILE B 1 258 ? -24.266 12.219 -18.984 1 94.38 258 ILE B O 1
ATOM 4633 N N . GLU B 1 259 ? -24.578 11.039 -20.859 1 93.25 259 GLU B N 1
ATOM 4634 C CA . GLU B 1 259 ? -26.016 10.922 -20.641 1 93.25 259 GLU B CA 1
ATOM 4635 C C . GLU B 1 259 ? -26.406 9.492 -20.266 1 93.25 259 GLU B C 1
ATOM 4637 O O . GLU B 1 259 ? -26.156 8.555 -21.031 1 93.25 259 GLU B O 1
ATOM 4642 N N . THR B 1 260 ? -26.891 9.375 -19.109 1 93 260 THR B N 1
ATOM 4643 C CA . THR B 1 260 ? -27.359 8.078 -18.625 1 93 260 THR B CA 1
ATOM 4644 C C . THR B 1 260 ? -28.531 8.242 -17.672 1 93 260 THR B C 1
ATOM 4646 O O . THR B 1 260 ? -28.688 9.297 -17.047 1 93 260 THR B O 1
ATOM 4649 N N . GLU B 1 261 ? -29.406 7.246 -17.641 1 93 261 GLU B N 1
ATOM 4650 C CA . GLU B 1 261 ? -30.531 7.254 -16.703 1 93 261 GLU B CA 1
ATOM 4651 C C . GLU B 1 261 ? -30.156 6.613 -15.375 1 93 261 GLU B C 1
ATOM 4653 O O . GLU B 1 261 ? -30.891 6.73 -14.391 1 93 261 GLU B O 1
ATOM 4658 N N . LEU B 1 262 ? -29.016 6.074 -15.375 1 93.56 262 LEU B N 1
ATOM 4659 C CA . LEU B 1 262 ? -28.578 5.391 -14.164 1 93.56 262 LEU B CA 1
ATOM 4660 C C . LEU B 1 262 ? -28.031 6.387 -13.141 1 93.56 262 LEU B C 1
ATOM 4662 O O . LEU B 1 262 ? -27.562 7.461 -13.508 1 93.56 262 LEU B O 1
ATOM 4666 N N . GLN B 1 263 ? -28.031 6.07 -11.875 1 94 263 GLN B N 1
ATOM 4667 C CA . GLN B 1 263 ? -27.859 7.008 -10.773 1 94 263 GLN B CA 1
ATOM 4668 C C . GLN B 1 263 ? -26.375 7.289 -10.531 1 94 263 GLN B C 1
ATOM 4670 O O . GLN B 1 263 ? -26.016 8.367 -10.055 1 94 263 GLN B O 1
ATOM 4675 N N . LYS B 1 264 ? -25.547 6.336 -10.812 1 96.5 264 LYS B N 1
ATOM 4676 C CA . LYS B 1 264 ? -24.125 6.48 -10.508 1 96.5 264 LYS B CA 1
ATOM 4677 C C . LYS B 1 264 ? -23.281 6.289 -11.758 1 96.5 264 LYS B C 1
ATOM 4679 O O . LYS B 1 264 ? -23.422 5.293 -12.469 1 96.5 264 LYS B O 1
ATOM 4684 N N . VAL B 1 265 ? -22.484 7.266 -11.992 1 97.5 265 VAL B N 1
ATOM 4685 C CA . VAL B 1 265 ? -21.516 7.211 -13.086 1 97.5 265 VAL B CA 1
ATOM 4686 C C . VAL B 1 265 ? -20.094 7.172 -12.523 1 97.5 265 VAL B C 1
ATOM 4688 O O . VAL B 1 265 ? -19.719 8.016 -11.703 1 97.5 265 VAL B O 1
ATOM 4691 N N . VAL B 1 266 ? -19.359 6.141 -13 1 97.56 266 VAL B N 1
ATOM 4692 C CA . VAL B 1 266 ? -18 5.938 -12.492 1 97.56 266 VAL B CA 1
ATOM 4693 C C . VAL B 1 266 ? -16.984 6.188 -13.609 1 97.56 266 VAL B C 1
ATOM 4695 O O . VAL B 1 266 ? -17.156 5.699 -14.727 1 97.56 266 VAL B O 1
ATOM 4698 N N . ILE B 1 267 ? -16.016 6.992 -13.297 1 97.38 267 ILE B N 1
ATOM 4699 C CA . ILE B 1 267 ? -14.945 7.281 -14.25 1 97.38 267 ILE B CA 1
ATOM 4700 C C . ILE B 1 267 ? -13.586 7.039 -13.602 1 97.38 267 ILE B C 1
ATOM 4702 O O . ILE B 1 267 ? -13.305 7.562 -12.523 1 97.38 267 ILE B O 1
ATOM 4706 N N . TYR B 1 268 ? -12.82 6.164 -14.227 1 96.19 268 TYR B N 1
ATOM 4707 C CA . TYR B 1 268 ? -11.461 5.941 -13.75 1 96.19 268 TYR B CA 1
ATOM 4708 C C . TYR B 1 268 ? -10.539 7.074 -14.18 1 96.19 268 TYR B C 1
ATOM 4710 O O . TYR B 1 268 ? -10.766 7.715 -15.203 1 96.19 268 TYR B O 1
ATOM 4718 N N . PRO B 1 269 ? -9.523 7.332 -13.406 1 94.69 269 PRO B N 1
ATOM 4719 C CA . PRO B 1 269 ? -8.633 8.453 -13.719 1 94.69 269 PRO B CA 1
ATOM 4720 C C . PRO B 1 269 ? -7.965 8.305 -15.086 1 94.69 269 PRO B C 1
ATOM 4722 O O . PRO B 1 269 ? -7.703 9.312 -15.758 1 94.69 269 PRO B O 1
ATOM 4725 N N . GLU B 1 270 ? -7.676 7.094 -15.453 1 93 270 GLU B N 1
ATOM 4726 C CA . GLU B 1 270 ? -6.953 6.867 -16.703 1 93 270 GLU B CA 1
ATOM 4727 C C . GLU B 1 270 ? -7.879 7.008 -17.906 1 93 270 GLU B C 1
ATOM 4729 O O . GLU B 1 270 ? -7.418 7.039 -19.047 1 93 270 GLU B O 1
ATOM 4734 N N . TRP B 1 271 ? -9.172 7.168 -17.625 1 95.25 271 TRP B N 1
ATOM 4735 C CA . TRP B 1 271 ? -10.133 7.27 -18.719 1 95.25 271 TRP B CA 1
ATOM 4736 C C . TRP B 1 271 ? -10.383 8.727 -19.094 1 95.25 271 TRP B C 1
ATOM 4738 O O . TRP B 1 271 ? -11.234 9.023 -19.938 1 95.25 271 TRP B O 1
ATOM 4748 N N . ILE B 1 272 ? -9.68 9.641 -18.438 1 95.44 272 ILE B N 1
ATOM 4749 C CA . ILE B 1 272 ? -9.773 11.078 -18.688 1 95.44 272 ILE B CA 1
ATOM 4750 C C . ILE B 1 272 ? -8.461 11.586 -19.281 1 95.44 272 ILE B C 1
ATOM 4752 O O . ILE B 1 272 ? -7.383 11.203 -18.812 1 95.44 272 ILE B O 1
ATOM 4756 N N . SER B 1 273 ? -8.562 12.391 -20.266 1 94.69 273 SER B N 1
ATOM 4757 C CA . SER B 1 273 ? -7.391 13.023 -20.859 1 94.69 273 SER B CA 1
ATOM 4758 C C . SER B 1 273 ? -7.633 14.508 -21.125 1 94.69 273 SER B C 1
ATOM 4760 O O . SER B 1 273 ? -8.773 14.922 -21.328 1 94.69 273 SER B O 1
ATOM 4762 N N . ILE B 1 274 ? -6.578 15.25 -21.031 1 94.62 274 ILE B N 1
ATOM 4763 C CA . ILE B 1 274 ? -6.656 16.656 -21.391 1 94.62 274 ILE B CA 1
ATOM 4764 C C . ILE B 1 274 ? -6.512 16.812 -22.906 1 94.62 274 ILE B C 1
ATOM 4766 O O . ILE B 1 274 ? -5.641 16.188 -23.516 1 94.62 274 ILE B O 1
ATOM 4770 N N . VAL B 1 275 ? -7.375 17.641 -23.438 1 93.75 275 VAL B N 1
ATOM 4771 C CA . VAL B 1 275 ? -7.355 17.828 -24.875 1 93.75 275 VAL B CA 1
ATOM 4772 C C . VAL B 1 275 ? -7.219 19.312 -25.219 1 93.75 275 VAL B C 1
ATOM 4774 O O . VAL B 1 275 ? -7.621 20.172 -24.422 1 93.75 275 VAL B O 1
ATOM 4777 N N . GLN B 1 276 ? -6.578 19.453 -26.281 1 88.38 276 GLN B N 1
ATOM 4778 C CA . GLN B 1 276 ? -6.527 20.812 -26.812 1 88.38 276 GLN B CA 1
ATOM 4779 C C . GLN B 1 276 ? -7.812 21.156 -27.562 1 88.38 276 GLN B C 1
ATOM 4781 O O . GLN B 1 276 ? -8.32 20.359 -28.344 1 88.38 276 GLN B O 1
ATOM 4786 N N . SER B 1 277 ? -8.391 22.219 -27.156 1 85 277 SER B N 1
ATOM 4787 C CA . SER B 1 277 ? -9.641 22.641 -27.781 1 85 277 SER B CA 1
ATOM 4788 C C . SER B 1 277 ? -9.727 24.172 -27.859 1 85 277 SER B C 1
ATOM 4790 O O . SER B 1 277 ? -9.086 24.875 -27.062 1 85 277 SER B O 1
ATOM 4792 N N . PHE B 1 278 ? -10.477 24.578 -28.844 1 83.31 278 PHE B N 1
ATOM 4793 C CA . PHE B 1 278 ? -10.703 26.016 -29 1 83.31 278 PHE B CA 1
ATOM 4794 C C . PHE B 1 278 ? -11.852 26.484 -28.109 1 83.31 278 PHE B C 1
ATOM 4796 O O . PHE B 1 278 ? -12.086 27.688 -27.969 1 83.31 278 PHE B O 1
ATOM 4803 N N . MET B 1 279 ? -12.414 25.562 -27.516 1 80.19 279 MET B N 1
ATOM 4804 C CA . MET B 1 279 ? -13.523 25.891 -26.625 1 80.19 279 MET B CA 1
ATOM 4805 C C . MET B 1 279 ? -13.008 26.453 -25.312 1 80.19 279 MET B C 1
ATOM 4807 O O . MET B 1 279 ? -11.859 26.203 -24.922 1 80.19 279 MET B O 1
ATOM 4811 N N . PRO B 1 280 ? -13.828 27.25 -24.734 1 83.69 280 PRO B N 1
ATOM 4812 C CA . PRO B 1 280 ? -13.414 27.75 -23.422 1 83.69 280 PRO B CA 1
ATOM 4813 C C . PRO B 1 280 ? -13.062 26.641 -22.438 1 83.69 280 PRO B C 1
ATOM 4815 O O . PRO B 1 280 ? -13.742 25.609 -22.406 1 83.69 280 PRO B O 1
ATOM 4818 N N . LYS B 1 281 ? -11.969 26.812 -21.812 1 81.56 281 LYS B N 1
ATOM 4819 C CA . LYS B 1 281 ? -11.531 25.859 -20.797 1 81.56 281 LYS B CA 1
ATOM 4820 C C . LYS B 1 281 ? -12.453 25.875 -19.578 1 81.56 281 LYS B C 1
ATOM 4822 O O . LYS B 1 281 ? -12.57 26.891 -18.891 1 81.56 281 LYS B O 1
ATOM 4827 N N . LYS B 1 282 ? -13.023 24.703 -19.312 1 87.44 282 LYS B N 1
ATOM 4828 C CA . LYS B 1 282 ? -14.062 24.641 -18.297 1 87.44 282 LYS B CA 1
ATOM 4829 C C . LYS B 1 282 ? -13.523 24.078 -16.984 1 87.44 282 LYS B C 1
ATOM 4831 O O . LYS B 1 282 ? -13.953 24.484 -15.906 1 87.44 282 LYS B O 1
ATOM 4836 N N . TRP B 1 283 ? -12.617 23.219 -17.125 1 95 283 TRP B N 1
ATOM 4837 C CA . TRP B 1 283 ? -12.109 22.547 -15.938 1 95 283 TRP B CA 1
ATOM 4838 C C . TRP B 1 283 ? -10.867 23.266 -15.398 1 95 283 TRP B C 1
ATOM 4840 O O . TRP B 1 283 ? -10 23.672 -16.172 1 95 283 TRP B O 1
ATOM 4850 N N . ILE B 1 284 ? -10.844 23.422 -14.109 1 96.62 284 ILE B N 1
ATOM 4851 C CA . ILE B 1 284 ? -9.719 24.094 -13.461 1 96.62 284 ILE B CA 1
ATOM 4852 C C . ILE B 1 284 ? -8.938 23.094 -12.609 1 96.62 284 ILE B C 1
ATOM 4854 O O . ILE B 1 284 ? -9.539 22.312 -11.867 1 96.62 284 ILE B O 1
ATOM 4858 N N . VAL B 1 285 ? -7.66 23.062 -12.727 1 96.56 285 VAL B N 1
ATOM 4859 C CA . VAL B 1 285 ? -6.816 22.234 -11.875 1 96.56 285 VAL B CA 1
ATOM 4860 C C . VAL B 1 285 ? -6.832 22.781 -10.445 1 96.56 285 VAL B C 1
ATOM 4862 O O . VAL B 1 285 ? -6.355 23.891 -10.188 1 96.56 285 VAL B O 1
ATOM 4865 N N . THR B 1 286 ? -7.309 22 -9.539 1 94.31 286 THR B N 1
ATOM 4866 C CA . THR B 1 286 ? -7.438 22.484 -8.164 1 94.31 286 THR B CA 1
ATOM 4867 C C . THR B 1 286 ? -6.406 21.812 -7.262 1 94.31 286 THR B C 1
ATOM 4869 O O . THR B 1 286 ? -6.031 22.359 -6.223 1 94.31 286 THR B O 1
ATOM 4872 N N . HIS B 1 287 ? -6.047 20.609 -7.621 1 92.06 287 HIS B N 1
ATOM 4873 C CA . HIS B 1 287 ? -5.008 19.906 -6.883 1 92.06 287 HIS B CA 1
ATOM 4874 C C . HIS B 1 287 ? -4.102 19.125 -7.824 1 92.06 287 HIS B C 1
ATOM 4876 O O . HIS B 1 287 ? -4.547 18.656 -8.875 1 92.06 287 HIS B O 1
ATOM 4882 N N . SER B 1 288 ? -2.938 19.062 -7.441 1 93.25 288 SER B N 1
ATOM 4883 C CA . SER B 1 288 ? -1.936 18.234 -8.109 1 93.25 288 SER B CA 1
ATOM 4884 C C . SER B 1 288 ? -1.121 17.438 -7.094 1 93.25 288 SER B C 1
ATOM 4886 O O . SER B 1 288 ? -0.365 18 -6.309 1 93.25 288 SER B O 1
ATOM 4888 N N . LEU B 1 289 ? -1.326 16.172 -7.105 1 92.69 289 LEU B N 1
ATOM 4889 C CA . LEU B 1 289 ? -0.605 15.281 -6.199 1 92.69 289 LEU B CA 1
ATOM 4890 C C . LEU B 1 289 ? 0.519 14.555 -6.93 1 92.69 289 LEU B C 1
ATOM 4892 O O . LEU B 1 289 ? 0.271 13.844 -7.902 1 92.69 289 LEU B O 1
ATOM 4896 N N . PHE B 1 290 ? 1.697 14.727 -6.398 1 94.44 290 PHE B N 1
ATOM 4897 C CA . PHE B 1 290 ? 2.857 14.07 -6.984 1 94.44 290 PHE B CA 1
ATOM 4898 C C . PHE B 1 290 ? 2.98 12.641 -6.473 1 94.44 290 PHE B C 1
ATOM 4900 O O . PHE B 1 290 ? 3.23 12.414 -5.285 1 94.44 290 PHE B O 1
ATOM 4907 N N . LYS B 1 291 ? 2.885 11.633 -7.422 1 93.12 291 LYS B N 1
ATOM 4908 C CA . LYS B 1 291 ? 2.863 10.227 -7.031 1 93.12 291 LYS B CA 1
ATOM 4909 C C . LYS B 1 291 ? 4.141 9.516 -7.469 1 93.12 291 LYS B C 1
ATOM 4911 O O . LYS B 1 291 ? 4.23 8.289 -7.398 1 93.12 291 LYS B O 1
ATOM 4916 N N . GLY B 1 292 ? 5.141 10.234 -7.902 1 93.38 292 GLY B N 1
ATOM 4917 C CA . GLY B 1 292 ? 6.375 9.672 -8.422 1 93.38 292 GLY B CA 1
ATOM 4918 C C . GLY B 1 292 ? 6.41 9.602 -9.938 1 93.38 292 GLY B C 1
ATOM 4919 O O . GLY B 1 292 ? 6.77 10.578 -10.594 1 93.38 292 GLY B O 1
ATOM 4920 N N . PRO B 1 293 ? 5.863 8.5 -10.5 1 91.69 293 PRO B N 1
ATOM 4921 C CA . PRO B 1 293 ? 5.91 8.367 -11.953 1 91.69 293 PRO B CA 1
ATOM 4922 C C . PRO B 1 293 ? 4.848 9.211 -12.656 1 91.69 293 PRO B C 1
ATOM 4924 O O . PRO B 1 293 ? 4.918 9.406 -13.875 1 91.69 293 PRO B O 1
ATOM 4927 N N . TYR B 1 294 ? 3.902 9.664 -11.906 1 91.81 294 TYR B N 1
ATOM 4928 C CA . TYR B 1 294 ? 2.812 10.445 -12.469 1 91.81 294 TYR B CA 1
ATOM 4929 C C . TYR B 1 294 ? 2.254 11.422 -11.445 1 91.81 294 TYR B C 1
ATOM 4931 O O . TYR B 1 294 ? 2.695 11.445 -10.289 1 91.81 294 TYR B O 1
ATOM 4939 N N . GLU B 1 295 ? 1.392 12.25 -11.953 1 93.56 295 GLU B N 1
ATOM 4940 C CA . GLU B 1 295 ? 0.622 13.156 -11.102 1 93.56 295 GLU B CA 1
ATOM 4941 C C . GLU B 1 295 ? -0.867 12.828 -11.148 1 93.56 295 GLU B C 1
ATOM 4943 O O . GLU B 1 295 ? -1.383 12.414 -12.195 1 93.56 295 GLU B O 1
ATOM 4948 N N . GLU B 1 296 ? -1.422 12.883 -10.031 1 93.69 296 GLU B N 1
ATOM 4949 C CA . GLU B 1 296 ? -2.881 12.867 -9.969 1 93.69 296 GLU B CA 1
ATOM 4950 C C . GLU B 1 296 ? -3.449 14.281 -9.906 1 93.69 296 GLU B C 1
ATOM 4952 O O . GLU B 1 296 ? -3.201 15.008 -8.945 1 93.69 296 GLU B O 1
ATOM 4957 N N . LEU B 1 297 ? -4.152 14.703 -10.906 1 95.88 297 LEU B N 1
ATOM 4958 C CA . LEU B 1 297 ? -4.773 16.016 -10.945 1 95.88 297 LEU B CA 1
ATOM 4959 C C . LEU B 1 297 ? -6.238 15.945 -10.523 1 95.88 297 LEU B C 1
ATOM 4961 O O . LEU B 1 297 ? -6.945 15.008 -10.883 1 95.88 297 LEU B O 1
ATOM 4965 N N . VAL B 1 298 ? -6.582 16.859 -9.773 1 95.12 298 VAL B N 1
ATOM 4966 C CA . VAL B 1 298 ? -8 17.062 -9.492 1 95.12 298 VAL B CA 1
ATOM 4967 C C . VAL B 1 298 ? -8.508 18.266 -10.281 1 95.12 298 VAL B C 1
ATOM 4969 O O . VAL B 1 298 ? -7.969 19.375 -10.156 1 95.12 298 VAL B O 1
ATOM 4972 N N . LEU B 1 299 ? -9.453 18.047 -11.078 1 96.62 299 LEU B N 1
ATOM 4973 C CA . LEU B 1 299 ? -10.078 19.094 -11.891 1 96.62 299 LEU B CA 1
ATOM 4974 C C . LEU B 1 299 ? -11.477 19.406 -11.375 1 96.62 299 LEU B C 1
ATOM 4976 O O . LEU B 1 299 ? -12.242 18.5 -11.031 1 96.62 299 LEU B O 1
ATOM 4980 N N . THR B 1 300 ? -11.742 20.641 -11.32 1 96.25 300 THR B N 1
ATOM 4981 C CA . THR B 1 300 ? -13.055 21.031 -10.812 1 96.25 300 THR B CA 1
ATOM 4982 C C . THR B 1 300 ? -13.766 21.953 -11.797 1 96.25 300 THR B C 1
ATOM 4984 O O . THR B 1 300 ? -13.133 22.828 -12.414 1 96.25 300 THR B O 1
ATOM 4987 N N . HIS B 1 301 ? -14.914 21.734 -12.031 1 94.12 301 HIS B N 1
ATOM 4988 C CA . HIS B 1 301 ? -15.836 22.578 -12.789 1 94.12 301 HIS B CA 1
ATOM 4989 C C . HIS B 1 301 ? -17.188 22.672 -12.094 1 94.12 301 HIS B C 1
ATOM 4991 O O . HIS B 1 301 ? -17.875 21.656 -11.93 1 94.12 301 HIS B O 1
ATOM 4997 N N . ASP B 1 302 ? -17.469 23.953 -11.648 1 89 302 ASP B N 1
ATOM 4998 C CA . ASP B 1 302 ? -18.672 24.172 -10.859 1 89 302 ASP B CA 1
ATOM 4999 C C . ASP B 1 302 ? -18.672 23.297 -9.602 1 89 302 ASP B C 1
ATOM 5001 O O . ASP B 1 302 ? -17.734 23.359 -8.812 1 89 302 ASP B O 1
ATOM 5005 N N . ASP B 1 303 ? -19.578 22.344 -9.445 1 87.31 303 ASP B N 1
ATOM 5006 C CA . ASP B 1 303 ? -19.656 21.547 -8.227 1 87.31 303 ASP B CA 1
ATOM 5007 C C . ASP B 1 303 ? -19.188 20.109 -8.477 1 87.31 303 ASP B C 1
ATOM 5009 O O . ASP B 1 303 ? -19.453 19.219 -7.672 1 87.31 303 ASP B O 1
ATOM 5013 N N . VAL B 1 304 ? -18.469 20.031 -9.609 1 94.31 304 VAL B N 1
ATOM 5014 C CA . VAL B 1 304 ? -18.031 18.672 -9.961 1 94.31 304 VAL B CA 1
ATOM 5015 C C . VAL B 1 304 ? -16.516 18.594 -9.922 1 94.31 304 VAL B C 1
ATOM 5017 O O . VAL B 1 304 ? -15.828 19.484 -10.453 1 94.31 304 VAL B O 1
ATOM 5020 N N . SER B 1 305 ? -16.016 17.672 -9.227 1 94.94 305 SER B N 1
ATOM 5021 C CA . SER B 1 305 ? -14.578 17.406 -9.18 1 94.94 305 SER B CA 1
ATOM 5022 C C . SER B 1 305 ? -14.25 16.016 -9.734 1 94.94 305 SER B C 1
ATOM 5024 O O . SER B 1 305 ? -14.953 15.047 -9.438 1 94.94 305 SER B O 1
ATOM 5026 N N . ILE B 1 306 ? -13.25 15.953 -10.562 1 96.06 306 ILE B N 1
ATOM 5027 C CA . ILE B 1 306 ? -12.82 14.68 -11.125 1 96.06 306 ILE B CA 1
ATOM 5028 C C . ILE B 1 306 ? -11.312 14.516 -10.945 1 96.06 306 ILE B C 1
ATOM 5030 O O . ILE B 1 306 ? -10.586 15.5 -10.781 1 96.06 306 ILE B O 1
ATOM 5034 N N . LYS B 1 307 ? -10.906 13.297 -10.961 1 94.88 307 LYS B N 1
ATOM 5035 C CA . LYS B 1 307 ? -9.492 12.953 -10.844 1 94.88 307 LYS B CA 1
ATOM 5036 C C . LYS B 1 307 ? -8.953 12.367 -12.148 1 94.88 307 LYS B C 1
ATOM 5038 O O . LYS B 1 307 ? -9.656 11.617 -12.828 1 94.88 307 LYS B O 1
ATOM 5043 N N . MET B 1 308 ? -7.715 12.648 -12.43 1 95.25 308 MET B N 1
ATOM 5044 C CA . MET B 1 308 ? -7.117 12.102 -13.648 1 95.25 308 MET B CA 1
ATOM 5045 C C . MET B 1 308 ? -5.633 11.812 -13.445 1 95.25 308 MET B C 1
ATOM 5047 O O . MET B 1 308 ? -4.996 12.414 -12.578 1 95.25 308 MET B O 1
ATOM 5051 N N . PHE B 1 309 ? -5.203 10.914 -14.234 1 91.81 309 PHE B N 1
ATOM 5052 C CA . PHE B 1 309 ? -3.791 10.555 -14.305 1 91.81 309 PHE B CA 1
ATOM 5053 C C . PHE B 1 309 ? -3.061 11.43 -15.312 1 91.81 309 PHE B C 1
ATOM 5055 O O . PHE B 1 309 ? -3.48 11.539 -16.469 1 91.81 309 PHE B O 1
ATOM 5062 N N . ASN B 1 310 ? -2.004 12.109 -14.805 1 91.38 310 ASN B N 1
ATOM 5063 C CA . ASN B 1 310 ? -1.221 12.961 -15.695 1 91.38 310 ASN B CA 1
ATOM 5064 C C . ASN B 1 310 ? 0.247 12.539 -15.719 1 91.38 310 ASN B C 1
ATOM 5066 O O . ASN B 1 310 ? 0.914 12.539 -14.68 1 91.38 310 ASN B O 1
ATOM 5070 N N . LEU B 1 311 ? 0.75 12.242 -16.859 1 86.94 311 LEU B N 1
ATOM 5071 C CA . LEU B 1 311 ? 2.135 11.805 -17 1 86.94 311 LEU B CA 1
ATOM 5072 C C . LEU B 1 311 ? 3.047 12.977 -17.328 1 86.94 311 LEU B C 1
ATOM 5074 O O . LEU B 1 311 ? 4.273 12.859 -17.25 1 86.94 311 LEU B O 1
ATOM 5078 N N . GLU B 1 312 ? 2.438 14.023 -17.734 1 87.75 312 GLU B N 1
ATOM 5079 C CA . GLU B 1 312 ? 3.217 15.219 -18.047 1 87.75 312 GLU B CA 1
ATOM 5080 C C . GLU B 1 312 ? 3.418 16.078 -16.797 1 87.75 312 GLU B C 1
ATOM 5082 O O . GLU B 1 312 ? 2.803 17.141 -16.656 1 87.75 312 GLU B O 1
ATOM 5087 N N . MET B 1 313 ? 4.422 15.758 -16.156 1 86.81 313 MET B N 1
ATOM 5088 C CA . MET B 1 313 ? 4.637 16.359 -14.844 1 86.81 313 MET B CA 1
ATOM 5089 C C . MET B 1 313 ? 4.875 17.859 -14.953 1 86.81 313 MET B C 1
ATOM 5091 O O . MET B 1 313 ? 5.66 18.297 -15.797 1 86.81 313 MET B O 1
ATOM 5095 N N . GLY B 1 314 ? 4.207 18.594 -14.195 1 89.12 314 GLY B N 1
ATOM 5096 C CA . GLY B 1 314 ? 4.426 20.031 -14.109 1 89.12 314 GLY B CA 1
ATOM 5097 C C . GLY B 1 314 ? 3.766 20.797 -15.234 1 89.12 314 GLY B C 1
ATOM 5098 O O . GLY B 1 314 ? 3.768 22.031 -15.227 1 89.12 314 GLY B O 1
ATOM 5099 N N . LYS B 1 315 ? 3.182 20.156 -16.156 1 91.94 315 LYS B N 1
ATOM 5100 C CA . LYS B 1 315 ? 2.611 20.797 -17.328 1 91.94 315 LYS B CA 1
ATOM 5101 C C . LYS B 1 315 ? 1.337 21.562 -16.969 1 91.94 315 LYS B C 1
ATOM 5103 O O . LYS B 1 315 ? 1.003 22.562 -17.625 1 91.94 315 LYS B O 1
ATOM 5108 N N . TYR B 1 316 ? 0.635 21.156 -15.961 1 94.56 316 TYR B N 1
ATOM 5109 C CA . TYR B 1 316 ? -0.65 21.75 -15.617 1 94.56 316 TYR B CA 1
ATOM 5110 C C . TYR B 1 316 ? -0.648 22.25 -14.172 1 94.56 316 TYR B C 1
ATOM 5112 O O . TYR B 1 316 ? -1.111 21.547 -13.266 1 94.56 316 TYR B O 1
ATOM 5120 N N . PRO B 1 317 ? -0.222 23.453 -13.992 1 93.44 317 PRO B N 1
ATOM 5121 C CA . PRO B 1 317 ? -0.157 24 -12.633 1 93.44 317 PRO B CA 1
ATOM 5122 C C . PRO B 1 317 ? -1.536 24.312 -12.055 1 93.44 317 PRO B C 1
ATOM 5124 O O . PRO B 1 317 ? -2.521 24.375 -12.797 1 93.44 317 PRO B O 1
ATOM 5127 N N . LEU B 1 318 ? -1.537 24.531 -10.781 1 93.12 318 LEU B N 1
ATOM 5128 C CA . LEU B 1 318 ? -2.766 24.875 -10.078 1 93.12 318 LEU B CA 1
ATOM 5129 C C . LEU B 1 318 ? -3.404 26.125 -10.688 1 93.12 318 LEU B C 1
ATOM 5131 O O . LEU B 1 318 ? -2.707 27.078 -11.023 1 93.12 318 LEU B O 1
ATOM 5135 N N . GLY B 1 319 ? -4.711 26.062 -10.836 1 95.19 319 GLY B N 1
ATOM 5136 C CA . GLY B 1 319 ? -5.445 27.203 -11.367 1 95.19 319 GLY B CA 1
ATOM 5137 C C . GLY B 1 319 ? -5.543 27.188 -12.883 1 95.19 319 GLY B C 1
ATOM 5138 O O . GLY B 1 319 ? -6.324 27.953 -13.461 1 95.19 319 GLY B O 1
ATOM 5139 N N . LYS B 1 320 ? -4.84 26.375 -13.531 1 94.56 320 LYS B N 1
ATOM 5140 C CA . LYS B 1 320 ? -4.859 26.312 -14.984 1 94.56 320 LYS B CA 1
ATOM 5141 C C . LYS B 1 320 ? -6.18 25.734 -15.492 1 94.56 320 LYS B C 1
ATOM 5143 O O . LYS B 1 320 ? -6.68 24.75 -14.953 1 94.56 320 LYS B O 1
ATOM 5148 N N . GLY B 1 321 ? -6.73 26.391 -16.469 1 95.88 321 GLY B N 1
ATOM 5149 C CA . GLY B 1 321 ? -7.906 25.859 -17.156 1 95.88 321 GLY B CA 1
ATOM 5150 C C . GLY B 1 321 ? -7.57 24.875 -18.234 1 95.88 321 GLY B C 1
ATOM 5151 O O . GLY B 1 321 ? -6.594 25.047 -18.969 1 95.88 321 GLY B O 1
ATOM 5152 N N . VAL B 1 322 ? -8.383 23.797 -18.266 1 95.94 322 VAL B N 1
ATOM 5153 C CA . VAL B 1 322 ? -8.125 22.781 -19.281 1 95.94 322 VAL B CA 1
ATOM 5154 C C . VAL B 1 322 ? -9.453 22.25 -19.812 1 95.94 322 VAL B C 1
ATOM 5156 O O . VAL B 1 322 ? -10.508 22.484 -19.219 1 95.94 322 VAL B O 1
ATOM 5159 N N . ASN B 1 323 ? -9.391 21.688 -21.016 1 95.62 323 ASN B N 1
ATOM 5160 C CA . ASN B 1 323 ? -10.477 20.875 -21.578 1 95.62 323 ASN B CA 1
ATOM 5161 C C . ASN B 1 323 ? -10.156 19.391 -21.5 1 95.62 323 ASN B C 1
ATOM 5163 O O . ASN B 1 323 ? -8.992 19 -21.625 1 95.62 323 ASN B O 1
ATOM 5167 N N . ILE B 1 324 ? -11.188 18.609 -21.25 1 95.38 324 ILE B N 1
ATOM 5168 C CA . ILE B 1 324 ? -10.922 17.188 -21.031 1 95.38 324 ILE B CA 1
ATOM 5169 C C . ILE B 1 324 ? -11.805 16.344 -21.953 1 95.38 324 ILE B C 1
ATOM 5171 O O . ILE B 1 324 ? -12.789 16.844 -22.5 1 95.38 324 ILE B O 1
ATOM 5175 N N . LYS B 1 325 ? -11.438 15.156 -22.188 1 94.69 325 LYS B N 1
ATOM 5176 C CA . LYS B 1 325 ? -12.195 14.117 -22.891 1 94.69 325 LYS B CA 1
ATOM 5177 C C . LYS B 1 325 ? -12.289 12.852 -22.047 1 94.69 325 LYS B C 1
ATOM 5179 O O . LYS B 1 325 ? -11.297 12.414 -21.469 1 94.69 325 LYS B O 1
ATOM 5184 N N . VAL B 1 326 ? -13.477 12.312 -21.953 1 96 326 VAL B N 1
ATOM 5185 C CA . VAL B 1 326 ? -13.711 11.047 -21.266 1 96 326 VAL B CA 1
ATOM 5186 C C . VAL B 1 326 ? -13.805 9.914 -22.281 1 96 326 VAL B C 1
ATOM 5188 O O . VAL B 1 326 ? -14.672 9.93 -23.156 1 96 326 VAL B O 1
ATOM 5191 N N . SER B 1 327 ? -12.969 8.93 -22.188 1 95.19 327 SER B N 1
ATOM 5192 C CA . SER B 1 327 ? -12.922 7.859 -23.172 1 95.19 327 SER B CA 1
ATOM 5193 C C . SER B 1 327 ? -13.828 6.699 -22.781 1 95.19 327 SER B C 1
ATOM 5195 O O . SER B 1 327 ? -14.258 5.922 -23.641 1 95.19 327 SER B O 1
ATOM 5197 N N . LYS B 1 328 ? -14.023 6.543 -21.547 1 95.75 328 LYS B N 1
ATOM 5198 C CA . LYS B 1 328 ? -14.805 5.422 -21.031 1 95.75 328 LYS B CA 1
ATOM 5199 C C . LYS B 1 328 ? -15.469 5.777 -19.703 1 95.75 328 LYS B C 1
ATOM 5201 O O . LYS B 1 328 ? -14.977 6.637 -18.969 1 95.75 328 LYS B O 1
ATOM 5206 N N . HIS B 1 329 ? -16.578 5.293 -19.438 1 97.44 329 HIS B N 1
ATOM 5207 C CA . HIS B 1 329 ? -17.266 5.422 -18.156 1 97.44 329 HIS B CA 1
ATOM 5208 C C . HIS B 1 329 ? -18.094 4.188 -17.859 1 97.44 329 HIS B C 1
ATOM 5210 O O . HIS B 1 329 ? -18.328 3.354 -18.734 1 97.44 329 HIS B O 1
ATOM 5216 N N . LEU B 1 330 ? -18.438 3.979 -16.625 1 97.62 330 LEU B N 1
ATOM 5217 C CA . LEU B 1 330 ? -19.328 2.928 -16.156 1 97.62 330 LEU B CA 1
ATOM 5218 C C . LEU B 1 330 ? -20.562 3.523 -15.5 1 97.62 330 LEU B C 1
ATOM 5220 O O . LEU B 1 330 ? -20.5 4.594 -14.898 1 97.62 330 LEU B O 1
ATOM 5224 N N . ALA B 1 331 ? -21.656 2.914 -15.695 1 96.88 331 ALA B N 1
ATOM 5225 C CA . ALA B 1 331 ? -22.906 3.4 -15.109 1 96.88 331 ALA B CA 1
ATOM 5226 C C . ALA B 1 331 ? -23.609 2.299 -14.32 1 96.88 331 ALA B C 1
ATOM 5228 O O . ALA B 1 331 ? -23.625 1.14 -14.734 1 96.88 331 ALA B O 1
ATOM 5229 N N . TYR B 1 332 ? -24.109 2.697 -13.195 1 96.75 332 TYR B N 1
ATOM 5230 C CA . TYR B 1 332 ? -24.812 1.763 -12.312 1 96.75 332 TYR B CA 1
ATOM 5231 C C . TYR B 1 332 ? -26.109 2.365 -11.789 1 96.75 332 TYR B C 1
ATOM 5233 O O . TYR B 1 332 ? -26.219 3.586 -11.656 1 96.75 332 TYR B O 1
#

Radius of gyration: 26.11 Å; Cα contacts (8 Å, |Δi|>4): 1452; chains: 2; bounding box: 63×78×73 Å

pLDDT: mean 90.06, std 9.13, range [34.69, 98.44]

Organism: NCBI:txid1302689